Protein 7XNA (pdb70)

Organism: Homo sapiens (NCBI:txid9606)

Radius of gyration: 31.42 Å; Cα contacts (8 Å, |Δi|>4): 852; chains: 2; bounding box: 46×68×93 Å

Structure (mmCIF, N/CA/C/O backbone):
data_7XNA
#
_entry.id   7XNA
#
_cell.length_a   42.150
_cell.length_b   85.210
_cell.length_c   163.690
_cell.angle_alpha   90.000
_cell.angle_beta   90.000
_cell.angle_gamma   90.000
#
_symmetry.space_group_name_H-M   'P 21 21 21'
#
loop_
_entity.id
_entity.type
_entity.pdbx_description
1 polymer 'Somatostatin receptor type 2,Endo-1,4-beta-xylanase'
2 polymer 'CYN 154806'
#
loop_
_atom_site.group_PDB
_atom_site.id
_atom_site.type_symbol
_atom_site.label_atom_id
_atom_site.label_alt_id
_atom_site.label_comp_id
_atom_site.label_asym_id
_atom_site.label_entity_id
_atom_site.label_seq_id
_atom_site.pdbx_PDB_ins_code
_atom_site.Cartn_x
_atom_site.Cartn_y
_atom_site.Cartn_z
_atom_site.occupancy
_atom_site.B_iso_or_equiv
_atom_site.auth_seq_id
_atom_site.auth_comp_id
_atom_site.auth_asym_id
_atom_site.auth_atom_id
_atom_site.pdbx_PDB_model_num
ATOM 1 N N . THR A 1 66 ? 17.51400 -15.60100 60.44700 1.000 71.45000 41 THR A N 1
ATOM 2 C CA . THR A 1 66 ? 16.09300 -15.92600 60.54000 1.000 76.46000 41 THR A CA 1
ATOM 3 C C . THR A 1 66 ? 15.58200 -16.57100 59.24700 1.000 73.20000 41 THR A C 1
ATOM 4 O O . THR A 1 66 ? 15.92000 -16.14100 58.14100 1.000 74.05000 41 THR A O 1
ATOM 6 N N . SER A 1 67 ? 14.76700 -17.61600 59.37800 1.000 74.69000 42 SER A N 1
ATOM 7 C CA . SER A 1 67 ? 14.04400 -18.08300 58.20600 1.000 66.38000 42 SER A CA 1
ATOM 8 C C . SER A 1 67 ? 13.01400 -17.06500 57.75000 1.000 63.36000 42 SER A C 1
ATOM 9 O O . SER A 1 67 ? 12.62200 -17.08800 56.58300 1.000 65.96000 42 SER A O 1
ATOM 12 N N . ASN A 1 68 ? 12.58800 -16.14900 58.62400 1.000 59.31000 43 ASN A N 1
ATOM 13 C CA . ASN A 1 68 ? 11.79700 -15.01300 58.15000 1.000 69.06000 43 ASN A CA 1
ATOM 14 C C . ASN A 1 68 ? 12.60000 -14.14900 57.18300 1.000 63.25000 43 ASN A C 1
ATOM 15 O O . ASN A 1 68 ? 12.08300 -13.72100 56.14300 1.000 61.20000 43 ASN A O 1
ATOM 20 N N . ALA A 1 69 ? 13.86500 -13.87900 57.51500 1.000 60.47000 44 ALA A N 1
ATOM 21 C CA . ALA A 1 69 ? 14.69100 -13.02900 56.66700 1.000 57.79000 44 ALA A CA 1
ATOM 22 C C . ALA A 1 69 ? 14.74300 -13.57400 55.24700 1.000 59.64000 44 ALA A C 1
ATOM 23 O O . ALA A 1 69 ? 14.39700 -12.87700 54.29300 1.000 59.26000 44 ALA A O 1
ATOM 25 N N . VAL A 1 70 ? 15.14300 -14.83600 55.09300 1.000 62.58000 45 VAL A N 1
ATOM 26 C CA . VAL A 1 70 ? 15.17200 -15.44900 53.76900 1.000 61.62000 45 VAL A CA 1
ATOM 27 C C . VAL A 1 70 ? 13.78900 -15.40600 53.13900 1.000 61.51000 45 VAL A C 1
ATOM 28 O O . VAL A 1 70 ? 13.62700 -15.01700 51.97300 1.000 56.36000 45 VAL A O 1
ATOM 32 N N . LEU A 1 71 ? 12.77000 -15.79300 53.90900 1.000 58.21000 46 LEU A N 1
ATOM 33 C CA . LEU A 1 71 ? 11.42500 -15.88000 53.36500 1.000 54.66000 46 LEU A CA 1
ATOM 34 C C . LEU A 1 71 ? 10.90900 -14.52200 52.91700 1.000 54.56000 46 LEU A C 1
ATOM 35 O O . LEU A 1 71 ? 10.27300 -14.40500 51.86400 1.000 64.78000 46 LEU A O 1
ATOM 40 N N . THR A 1 72 ? 11.15400 -13.48500 53.70500 1.000 55.71000 47 THR A N 1
ATOM 41 C CA . THR A 1 72 ? 10.71900 -12.15600 53.30700 1.000 55.43000 47 THR A CA 1
ATOM 42 C C . THR A 1 72 ? 11.44000 -11.70300 52.04800 1.000 55.19000 47 THR A C 1
ATOM 43 O O . THR A 1 72 ? 10.82100 -11.14500 51.13500 1.000 55.36000 47 THR A O 1
ATOM 47 N N . PHE A 1 73 ? 12.74500 -11.96100 51.96900 1.000 55.05000 48 PHE A N 1
ATOM 48 C CA . PHE A 1 73 ? 13.48500 -11.63900 50.75800 1.000 51.98000 48 PHE A CA 1
ATOM 49 C C . PHE A 1 73 ? 12.87400 -12.34400 49.55000 1.000 57.31000 48 PHE A C 1
ATOM 50 O O . PHE A 1 73 ? 12.55000 -11.70400 48.54200 1.000 59.27000 48 PHE A O 1
ATOM 58 N N . ILE A 1 74 ? 12.65200 -13.65800 49.65600 1.000 57.08000 49 ILE A N 1
ATOM 59 C CA . ILE A 1 74 ? 12.10300 -14.41100 48.52900 1.000 56.13000 49 ILE A CA 1
ATOM 60 C C . ILE A 1 74 ? 10.74700 -13.85300 48.11500 1.000 56.10000 49 ILE A C 1
ATOM 61 O O . ILE A 1 74 ? 10.50500 -13.60100 46.92800 1.000 56.28000 49 ILE A O 1
ATOM 66 N N . TYR A 1 75 ? 9.83700 -13.66600 49.08000 1.000 55.83000 50 TYR A N 1
ATOM 67 C CA . TYR A 1 75 ? 8.54800 -13.05400 48.76500 1.000 53.42000 50 TYR A CA 1
ATOM 68 C C . TYR A 1 75 ? 8.74500 -11.81900 47.90500 1.000 56.09000 50 TYR A C 1
ATOM 69 O O . TYR A 1 75 ? 8.12700 -11.67600 46.84300 1.000 57.80000 50 TYR A O 1
ATOM 78 N N . PHE A 1 76 ? 9.66300 -10.94300 48.32600 1.000 59.06000 51 PHE A N 1
ATOM 79 C CA . PHE A 1 76 ? 9.76700 -9.62300 47.72100 1.000 57.34000 51 PHE A CA 1
ATOM 80 C C . PHE A 1 76 ? 10.30800 -9.69900 46.30500 1.000 59.19000 51 PHE A C 1
ATOM 81 O O . PHE A 1 76 ? 9.83900 -8.96700 45.42300 1.000 54.17000 51 PHE A O 1
ATOM 89 N N . VAL A 1 77 ? 11.28600 -10.58300 46.06600 1.000 55.21000 52 VAL A N 1
ATOM 90 C CA . VAL A 1 77 ? 11.82000 -10.69900 44.71600 1.000 56.94000 52 VAL A CA 1
ATOM 91 C C . VAL A 1 77 ? 10.79500 -11.35900 43.80000 1.000 57.72000 52 VAL A C 1
ATOM 92 O O . VAL A 1 77 ? 10.58400 -10.91000 42.66400 1.000 58.04000 52 VAL A O 1
ATOM 96 N N . VAL A 1 78 ? 10.10800 -12.39800 44.28200 1.000 57.54000 53 VAL A N 1
ATOM 97 C CA . VAL A 1 78 ? 8.98300 -12.93200 43.52200 1.000 51.49000 53 VAL A CA 1
ATOM 98 C C . VAL A 1 78 ? 8.03200 -11.80500 43.13900 1.000 53.89000 53 VAL A C 1
ATOM 99 O O . VAL A 1 78 ? 7.67800 -11.64200 41.96600 1.000 59.24000 53 VAL A O 1
ATOM 103 N N . CYS A 1 79 ? 7.66400 -10.96300 44.10500 1.000 53.88000 54 CYS A N 1
ATOM 104 C CA . CYS A 1 79 ? 6.69400 -9.90700 43.82900 1.000 54.27000 54 CYS A CA 1
ATOM 105 C C . CYS A 1 79 ? 7.20200 -8.93600 42.76400 1.000 58.60000 54 CYS A C 1
ATOM 106 O O . CYS A 1 79 ? 6.48300 -8.63500 41.79600 1.000 54.29000 54 CYS A O 1
ATOM 109 N N . ILE A 1 80 ? 8.44100 -8.44200 42.92500 1.000 57.36000 55 ILE A N 1
ATOM 110 C CA . ILE A 1 80 ? 9.05100 -7.55500 41.93000 1.000 52.33000 55 ILE A CA 1
ATOM 111 C C . ILE A 1 80 ? 8.95600 -8.16200 40.53700 1.000 54.28000 55 ILE A C 1
ATOM 112 O O . ILE A 1 80 ? 8.53500 -7.50700 39.57500 1.000 55.27000 55 ILE A O 1
ATOM 117 N N . ILE A 1 81 ? 9.35800 -9.42900 40.41600 1.000 51.21000 56 ILE A N 1
ATOM 118 C CA . ILE A 1 81 ? 9.47600 -10.07300 39.11300 1.000 45.30000 56 ILE A CA 1
ATOM 119 C C . ILE A 1 81 ? 8.11100 -10.37300 38.51600 1.000 50.22000 56 ILE A C 1
ATOM 120 O O . ILE A 1 81 ? 7.88800 -10.18100 37.31800 1.000 54.80000 56 ILE A O 1
ATOM 125 N N . GLY A 1 82 ? 7.16700 -10.83400 39.33200 1.000 53.44000 57 GLY A N 1
ATOM 126 C CA . GLY A 1 82 ? 5.83700 -11.08900 38.81500 1.000 53.35000 57 GLY A CA 1
ATOM 127 C C . GLY A 1 82 ? 5.08000 -9.83100 38.45800 1.000 58.01000 57 GLY A C 1
ATOM 128 O O . GLY A 1 82 ? 4.17300 -9.86700 37.61900 1.000 60.14000 57 GLY A O 1
ATOM 129 N N . LEU A 1 83 ? 5.41000 -8.70800 39.09900 1.000 57.29000 58 LEU A N 1
ATOM 130 C CA . LEU A 1 83 ? 4.73200 -7.46300 38.75100 1.000 57.27000 58 LEU A CA 1
ATOM 131 C C . LEU A 1 83 ? 5.19700 -6.97000 37.38800 1.000 59.48000 58 LEU A C 1
ATOM 132 O O . LEU A 1 83 ? 4.37600 -6.67700 36.50900 1.000 62.42000 58 LEU A O 1
ATOM 137 N N . CYS A 1 84 ? 6.51700 -6.88300 37.19500 1.000 60.52000 59 CYS A N 1
ATOM 138 C CA . CYS A 1 84 ? 7.05700 -6.58800 35.87100 1.000 63.75000 59 CYS A CA 1
ATOM 139 C C . CYS A 1 84 ? 6.55400 -7.57800 34.84200 1.000 66.86000 59 CYS A C 1
ATOM 140 O O . CYS A 1 84 ? 6.01100 -7.18000 33.79400 1.000 64.40000 59 CYS A O 1
ATOM 143 N N . GLY A 1 85 ? 6.72300 -8.87500 35.13000 1.000 55.77000 60 GLY A N 1
ATOM 144 C CA . GLY A 1 85 ? 6.32500 -9.88400 34.17500 1.000 52.69000 60 GLY A CA 1
ATOM 145 C C . GLY A 1 85 ? 4.86700 -9.77800 33.76100 1.000 58.63000 60 GLY A C 1
ATOM 146 O O . GLY A 1 85 ? 4.54800 -9.76300 32.57200 1.000 56.35000 60 GLY A O 1
ATOM 147 N N . ASN A 1 86 ? 3.96100 -9.69900 34.72900 1.000 56.18000 61 ASN A N 1
ATOM 148 C CA . ASN A 1 86 ? 2.53600 -9.75100 34.40800 1.000 58.89000 61 ASN A CA 1
ATOM 149 C C . ASN A 1 86 ? 1.93100 -8.39300 34.06600 1.000 60.94000 61 ASN A C 1
ATOM 150 O O . ASN A 1 86 ? 0.78700 -8.34300 33.59800 1.000 55.22000 61 ASN A O 1
ATOM 155 N N . THR A 1 87 ? 2.64900 -7.29300 34.29900 1.000 57.45000 62 THR A N 1
ATOM 156 C CA . THR A 1 87 ? 2.21600 -6.01300 33.75500 1.000 54.38000 62 THR A CA 1
ATOM 157 C C . THR A 1 87 ? 2.54600 -5.91500 32.27500 1.000 64.22000 62 THR A C 1
ATOM 158 O O . THR A 1 87 ? 1.69200 -5.52400 31.46700 1.000 63.06000 62 THR A O 1
ATOM 162 N N . LEU A 1 88 ? 3.79300 -6.26600 31.91300 1.000 64.88000 63 LEU A N 1
ATOM 163 C CA . LEU A 1 88 ? 4.17700 -6.33900 30.50400 1.000 62.78000 63 LEU A CA 1
ATOM 164 C C . LEU A 1 88 ? 3.22400 -7.20300 29.70700 1.000 60.43000 63 LEU A C 1
ATOM 165 O O . LEU A 1 88 ? 2.90600 -6.88800 28.55700 1.000 65.49000 63 LEU A O 1
ATOM 170 N N . VAL A 1 89 ? 2.76600 -8.30800 30.28700 1.000 56.66000 64 VAL A N 1
ATOM 171 C CA . VAL A 1 89 ? 1.90000 -9.20800 29.53900 1.000 62.17000 64 VAL A CA 1
ATOM 172 C C . VAL A 1 89 ? 0.50800 -8.61100 29.40100 1.000 62.97000 64 VAL A C 1
ATOM 173 O O . VAL A 1 89 ? -0.16100 -8.77200 28.37300 1.000 63.80000 64 VAL A O 1
ATOM 177 N N . ILE A 1 90 ? 0.03600 -7.92300 30.43400 1.000 65.84000 65 ILE A N 1
ATOM 178 C CA . ILE A 1 90 ? -1.25500 -7.26600 30.30200 1.000 64.05000 65 ILE A CA 1
ATOM 179 C C . ILE A 1 90 ? -1.13200 -6.06000 29.38000 1.000 65.18000 65 ILE A C 1
ATOM 180 O O . ILE A 1 90 ? -2.10300 -5.66500 28.71600 1.000 61.74000 65 ILE A O 1
ATOM 185 N N . TYR A 1 91 ? 0.06100 -5.47600 29.29300 1.000 62.21000 66 TYR A N 1
ATOM 186 C CA . TYR A 1 91 ? 0.27500 -4.35900 28.38600 1.000 63.67000 66 TYR A CA 1
ATOM 187 C C . TYR A 1 91 ? 0.24200 -4.80400 26.93200 1.000 66.90000 66 TYR A C 1
ATOM 188 O O . TYR A 1 91 ? -0.63500 -4.38200 26.17200 1.000 68.25000 66 TYR A O 1
ATOM 197 N N . VAL A 1 92 ? 1.19000 -5.66100 26.54100 1.000 65.00000 67 VAL A N 1
ATOM 198 C CA . VAL A 1 92 ? 1.40300 -6.01800 25.13900 1.000 65.24000 67 VAL A CA 1
ATOM 199 C C . VAL A 1 92 ? 0.13100 -6.57400 24.51200 1.000 68.34000 67 VAL A C 1
ATOM 200 O O . VAL A 1 92 ? -0.05700 -6.47600 23.29500 1.000 73.49000 67 VAL A O 1
ATOM 204 N N . ILE A 1 93 ? -0.75300 -7.15300 25.31900 1.000 59.77000 68 ILE A N 1
ATOM 205 C CA . ILE A 1 93 ? -1.97000 -7.69400 24.73900 1.000 63.88000 68 ILE A CA 1
ATOM 206 C C . ILE A 1 93 ? -2.98000 -6.58900 24.47400 1.000 73.02000 68 ILE A C 1
ATOM 207 O O . ILE A 1 93 ? -3.70700 -6.62300 23.47300 1.000 78.31000 68 ILE A O 1
ATOM 212 N N . LEU A 1 94 ? -3.03600 -5.58500 25.34100 1.000 72.63000 69 LEU A N 1
ATOM 213 C CA . LEU A 1 94 ? -3.95400 -4.48700 25.10200 1.000 71.34000 69 LEU A CA 1
ATOM 214 C C . LEU A 1 94 ? -3.39300 -3.43600 24.14800 1.000 69.90000 69 LEU A C 1
ATOM 215 O O . LEU A 1 94 ? -4.16400 -2.62000 23.63000 1.000 74.89000 69 LEU A O 1
ATOM 220 N N . ARG A 1 95 ? -2.08700 -3.42800 23.89000 1.000 67.59000 70 ARG A N 1
ATOM 221 C CA . ARG A 1 95 ? -1.52400 -2.36900 23.05800 1.000 77.01000 70 ARG A CA 1
ATOM 222 C C . ARG A 1 95 ? -1.33600 -2.74900 21.59900 1.000 80.48000 70 ARG A C 1
ATOM 223 O O . ARG A 1 95 ? -1.20900 -1.84900 20.76300 1.000 83.25000 70 ARG A O 1
ATOM 231 N N . TYR A 1 96 ? -1.29600 -4.03100 21.26400 1.000 78.02000 71 TYR A N 1
ATOM 232 C CA . TYR A 1 96 ? -1.09600 -4.44400 19.88600 1.000 71.63000 71 TYR A CA 1
ATOM 233 C C . TYR A 1 96 ? -2.33500 -5.16600 19.38300 1.000 75.76000 71 TYR A C 1
ATOM 234 O O . TYR A 1 96 ? -3.02400 -5.84500 20.15300 1.000 81.38000 71 TYR A O 1
ATOM 243 N N . ALA A 1 97 ? -2.71600 -4.89500 18.14900 1.000 82.21000 72 ALA A N 1
ATOM 244 C CA . ALA A 1 97 ? -3.85200 -5.55700 17.53200 1.000 80.03000 72 ALA A CA 1
ATOM 245 C C . ALA A 1 97 ? -3.52200 -6.99800 17.29500 1.000 76.46000 72 ALA A C 1
ATOM 246 O O . ALA A 1 97 ? -4.31000 -7.88800 17.51100 1.000 76.30000 72 ALA A O 1
ATOM 248 N N . LYS A 1 98 ? -2.28300 -7.19400 16.89900 1.000 76.87000 73 LYS A N 1
ATOM 249 C CA . LYS A 1 98 ? -1.71400 -8.47000 16.55400 1.000 78.04000 73 LYS A CA 1
ATOM 250 C C . LYS A 1 98 ? -1.77500 -9.43800 17.70500 1.000 83.27000 73 LYS A C 1
ATOM 251 O O . LYS A 1 98 ? -2.11500 -10.59000 17.53100 1.000 89.12000 73 LYS A O 1
ATOM 257 N N . MET A 1 99 ? -1.49100 -8.94300 18.89800 1.000 84.99000 74 MET A N 1
ATOM 258 C CA . MET A 1 99 ? -1.46700 -9.72600 20.11000 1.000 73.19000 74 MET A CA 1
ATOM 259 C C . MET A 1 99 ? -2.81100 -10.12000 20.66700 1.000 72.27000 74 MET A C 1
ATOM 260 O O . MET A 1 99 ? -2.87500 -10.89100 21.58200 1.000 72.43000 74 MET A O 1
ATOM 265 N N . LYS A 1 100 ? -3.88700 -9.57000 20.15300 1.000 75.14000 75 LYS A N 1
ATOM 266 C CA . LYS A 1 100 ? -5.18500 -9.94200 20.64200 1.000 76.79000 75 LYS A CA 1
ATOM 267 C C . LYS A 1 100 ? -5.65700 -11.13100 19.85900 1.000 70.39000 75 LYS A C 1
ATOM 268 O O . LYS A 1 100 ? -6.02900 -11.00600 18.71800 1.000 68.48000 75 LYS A O 1
ATOM 270 N N . THR A 1 101 ? -5.66400 -12.29000 20.50400 1.000 68.77000 76 THR A N 1
ATOM 271 C CA . THR A 1 101 ? -6.07100 -13.56400 19.91700 1.000 65.79000 76 THR A CA 1
ATOM 272 C C . THR A 1 101 ? -6.90300 -14.34800 20.90100 1.000 64.46000 76 THR A C 1
ATOM 273 O O . THR A 1 101 ? -7.11200 -13.91200 21.99700 1.000 63.04000 76 THR A O 1
ATOM 277 N N . ILE A 1 102 ? -7.43100 -15.48500 20.49600 1.000 65.65000 77 ILE A N 1
ATOM 278 C CA . ILE A 1 102 ? -8.25200 -16.27700 21.39500 1.000 70.89000 77 ILE A CA 1
ATOM 279 C C . ILE A 1 102 ? -7.56100 -16.79800 22.67900 1.000 66.25000 77 ILE A C 1
ATOM 280 O O . ILE A 1 102 ? -8.02100 -16.59400 23.83100 1.000 68.97000 77 ILE A O 1
ATOM 285 N N . THR A 1 103 ? -6.38100 -17.35000 22.48800 1.000 68.61000 78 THR A N 1
ATOM 286 C CA . THR A 1 103 ? -5.57600 -17.87100 23.54700 1.000 66.54000 78 THR A CA 1
ATOM 287 C C . THR A 1 103 ? -5.13300 -16.74900 24.43400 1.000 63.36000 78 THR A C 1
ATOM 288 O O . THR A 1 103 ? -5.10900 -16.88900 25.61800 1.000 62.95000 78 THR A O 1
ATOM 292 N N . ASN A 1 104 ? -4.76900 -15.63500 23.82900 1.000 62.22000 79 ASN A N 1
ATOM 293 C CA . ASN A 1 104 ? -4.33600 -14.44300 24.51200 1.000 64.92000 79 ASN A CA 1
ATOM 294 C C . ASN A 1 104 ? -5.42700 -13.84900 25.34600 1.000 66.59000 79 ASN A C 1
ATOM 295 O O . ASN A 1 104 ? -5.16900 -13.26500 26.35900 1.000 65.60000 79 ASN A O 1
ATOM 300 N N . ILE A 1 105 ? -6.66000 -13.92700 24.88400 1.000 65.97000 80 ILE A N 1
ATOM 301 C CA . ILE A 1 105 ? -7.75900 -13.45800 25.69200 1.000 67.52000 80 ILE A CA 1
ATOM 302 C C . ILE A 1 105 ? -7.86400 -14.30100 26.93900 1.000 72.49000 80 ILE A C 1
ATOM 303 O O . ILE A 1 105 ? -8.19100 -13.79300 27.98600 1.000 67.70000 80 ILE A O 1
ATOM 308 N N . TYR A 1 106 ? -7.69200 -15.60900 26.82600 1.000 70.15000 81 TYR A N 1
ATOM 309 C CA . TYR A 1 106 ? -7.63500 -16.38300 28.07000 1.000 61.80000 81 TYR A CA 1
ATOM 310 C C . TYR A 1 106 ? -6.41300 -16.03100 28.93900 1.000 58.71000 81 TYR A C 1
ATOM 311 O O . TYR A 1 106 ? -6.45900 -16.07300 30.13400 1.000 59.59000 81 TYR A O 1
ATOM 320 N N . ILE A 1 107 ? -5.29400 -15.76000 28.30700 1.000 56.91000 82 ILE A N 1
ATOM 321 C CA . ILE A 1 107 ? -4.05900 -15.41100 28.97800 1.000 55.51000 82 ILE A CA 1
ATOM 322 C C . ILE A 1 107 ? -4.08400 -14.12400 29.77100 1.000 56.69000 82 ILE A C 1
ATOM 323 O O . ILE A 1 107 ? -3.41800 -14.00500 30.75900 1.000 58.55000 82 ILE A O 1
ATOM 328 N N . LEU A 1 108 ? -4.78200 -13.12900 29.26900 1.000 59.50000 83 LEU A N 1
ATOM 329 C CA . LEU A 1 108 ? -4.91100 -11.84200 29.94200 1.000 58.45000 83 LEU A CA 1
ATOM 330 C C . LEU A 1 108 ? -5.52000 -12.01000 31.32000 1.000 57.07000 83 LEU A C 1
ATOM 331 O O . LEU A 1 108 ? -5.11000 -11.34300 32.27500 1.000 61.88000 83 LEU A O 1
ATOM 336 N N . ASN A 1 109 ? -6.48100 -12.91700 31.44700 1.000 55.64000 84 ASN A N 1
ATOM 337 C CA . ASN A 1 109 ? -7.15600 -13.11000 32.71900 1.000 52.15000 84 ASN A CA 1
ATOM 338 C C . ASN A 1 109 ? -6.28400 -13.84600 33.71700 1.000 54.41000 84 ASN A C 1
ATOM 339 O O . ASN A 1 109 ? -6.38100 -13.58500 34.91800 1.000 60.23000 84 ASN A O 1
ATOM 344 N N . LEU A 1 110 ? -5.45300 -14.78000 33.24600 1.000 55.03000 85 LEU A N 1
ATOM 345 C CA . LEU A 1 110 ? -4.39300 -15.33400 34.07900 1.000 51.15000 85 LEU A CA 1
ATOM 346 C C . LEU A 1 110 ? -3.50200 -14.22400 34.59900 1.000 59.64000 85 LEU A C 1
ATOM 347 O O . LEU A 1 110 ? -3.19400 -14.15700 35.79800 1.000 59.42000 85 LEU A O 1
ATOM 352 N N . ALA A 1 111 ? -3.07300 -13.33600 33.69800 1.000 58.85000 86 ALA A N 1
ATOM 353 C CA . ALA A 1 111 ? -2.19100 -12.25200 34.10200 1.000 58.50000 86 ALA A CA 1
ATOM 354 C C . ALA A 1 111 ? -2.90200 -11.26900 35.03200 1.000 59.67000 86 ALA A C 1
ATOM 355 O O . ALA A 1 111 ? -2.29200 -10.77100 35.98700 1.000 60.78000 86 ALA A O 1
ATOM 357 N N . ILE A 1 112 ? -4.19400 -10.99500 34.78900 1.000 54.96000 87 ILE A N 1
ATOM 358 C CA . ILE A 1 112 ? -4.97100 -10.15200 35.70300 1.000 53.33000 87 ILE A CA 1
ATOM 359 C C . ILE A 1 112 ? -4.99300 -10.76400 37.09200 1.000 53.21000 87 ILE A C 1
ATOM 360 O O . ILE A 1 112 ? -4.74800 -10.08500 38.09500 1.000 55.56000 87 ILE A O 1
ATOM 365 N N . ALA A 1 113 ? -5.30700 -12.05600 37.16900 1.000 51.58000 88 ALA A N 1
ATOM 366 C CA . ALA A 1 113 ? -5.39000 -12.71600 38.46700 1.000 54.58000 88 ALA A CA 1
ATOM 367 C C . ALA A 1 113 ? -4.03600 -12.72100 39.16500 1.000 53.78000 88 ALA A C 1
ATOM 368 O O . ALA A 1 113 ? -3.94000 -12.41000 40.35700 1.000 50.05000 88 ALA A O 1
ATOM 370 N N . ASN A 1 114 ? -2.97600 -13.03700 38.42500 1.000 57.96000 89 ASN A N 1
ATOM 371 C CA . ASN A 1 114 ? -1.63400 -13.01500 38.99200 1.000 55.05000 89 ASN A CA 1
ATOM 372 C C . ASN A 1 114 ? -1.24100 -11.61600 39.44400 1.000 53.29000 89 ASN A C 1
ATOM 373 O O . ASN A 1 114 ? -0.64700 -11.45800 40.51200 1.000 59.77000 89 ASN A O 1
ATOM 378 N N . GLU A 1 115 ? -1.56600 -10.59200 38.65400 1.000 52.28000 90 GLU A N 1
ATOM 379 C CA . GLU A 1 115 ? -1.25100 -9.21100 39.02800 1.000 56.77000 90 GLU A CA 1
ATOM 380 C C . GLU A 1 115 ? -1.91400 -8.82100 40.34300 1.000 56.49000 90 GLU A C 1
ATOM 381 O O . GLU A 1 115 ? -1.25400 -8.35600 41.28400 1.000 51.40000 90 GLU A O 1
ATOM 387 N N . LEU A 1 116 ? -3.24000 -8.96100 40.39500 1.000 57.17000 91 LEU A N 1
ATOM 388 C CA . LEU A 1 116 ? -4.02700 -8.80500 41.60800 1.000 58.83000 91 LEU A CA 1
ATOM 389 C C . LEU A 1 116 ? -3.34400 -9.47900 42.78200 1.000 58.50000 91 LEU A C 1
ATOM 390 O O . LEU A 1 116 ? -3.31900 -8.93000 43.88900 1.000 57.06000 91 LEU A O 1
ATOM 395 N N . PHE A 1 117 ? -2.76400 -1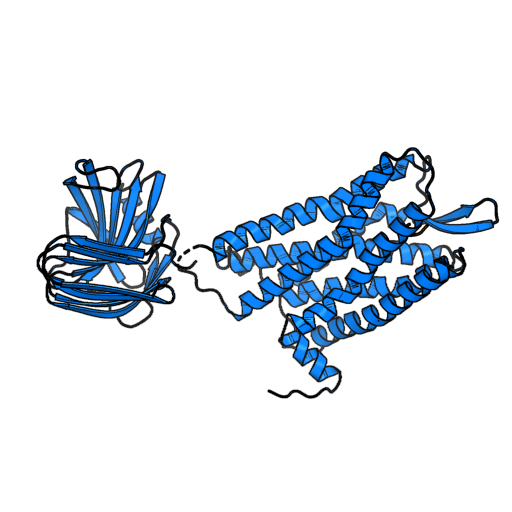0.66100 42.53900 1.000 57.57000 92 PHE A N 1
ATOM 396 C CA . PHE A 1 117 ? -2.13800 -11.39300 43.63200 1.000 53.74000 92 PHE A CA 1
ATOM 397 C C . PHE A 1 117 ? -0.76500 -10.83500 43.97500 1.000 53.98000 92 PHE A C 1
ATOM 398 O O . PHE A 1 117 ? -0.44200 -10.68000 45.15200 1.000 56.34000 92 PHE A O 1
ATOM 406 N N . MET A 1 118 ? 0.06700 -10.53400 42.96700 1.000 55.48000 93 MET A N 1
ATOM 407 C CA . MET A 1 118 ? 1.39300 -9.97800 43.27800 1.000 58.53000 93 MET A CA 1
ATOM 408 C C . MET A 1 118 ? 1.29800 -8.66200 44.02900 1.000 55.87000 93 MET A C 1
ATOM 409 O O . MET A 1 118 ? 2.27700 -8.24300 44.65600 1.000 53.86000 93 MET A O 1
ATOM 414 N N . LEU A 1 119 ? 0.14200 -8.00200 43.98100 1.000 54.50000 94 LEU A N 1
ATOM 415 C CA . LEU A 1 119 ? -0.09100 -6.80000 44.77500 1.000 56.39000 94 LEU A CA 1
ATOM 416 C C . LEU A 1 119 ? -0.27700 -7.12000 46.26100 1.000 58.80000 94 LEU A C 1
ATOM 417 O O . LEU A 1 119 ? 0.23600 -6.40200 47.12200 1.000 59.09000 94 LEU A O 1
ATOM 422 N N . GLY A 1 120 ? -1.03200 -8.16700 46.58900 1.000 57.92000 95 GLY A N 1
ATOM 423 C CA . GLY A 1 120 ? -1.18100 -8.52500 47.98500 1.000 53.45000 95 GLY A CA 1
ATOM 424 C C . GLY A 1 120 ? 0.09000 -9.03100 48.62900 1.000 57.83000 95 GLY A C 1
ATOM 425 O O . GLY A 1 120 ? 0.26100 -8.86200 49.83900 1.000 61.66000 95 GLY A O 1
ATOM 426 N N . LEU A 1 121 ? 0.98500 -9.63600 47.84700 1.000 54.68000 96 LEU A N 1
ATOM 427 C CA . LEU A 1 121 ? 2.18800 -10.28500 48.37400 1.000 56.24000 96 LEU A CA 1
ATOM 428 C C . LEU A 1 121 ? 3.02300 -9.42100 49.31700 1.000 56.74000 96 LEU A C 1
ATOM 429 O O . LEU A 1 121 ? 3.45100 -9.93600 50.36000 1.000 57.56000 96 LEU A O 1
ATOM 434 N N . PRO A 1 122 ? 3.30400 -8.14200 49.02900 1.000 59.97000 97 PRO A N 1
ATOM 435 C CA . PRO A 1 122 ? 4.06900 -7.31900 49.99200 1.000 56.72000 97 PRO A CA 1
ATOM 436 C C . PRO A 1 122 ? 3.52000 -7.33300 51.40200 1.000 58.73000 97 PRO A C 1
ATOM 437 O O . PRO A 1 122 ? 4.29400 -7.34000 52.36700 1.000 61.61000 97 PRO A O 1
ATOM 441 N N . PHE A 1 123 ? 2.19700 -7.31100 51.55000 1.000 58.04000 98 PHE A N 1
ATOM 442 C CA . PHE A 1 123 ? 1.61000 -7.40000 52.88000 1.000 55.72000 98 PHE A CA 1
ATOM 443 C C . PHE A 1 123 ? 1.93200 -8.74100 53.52500 1.000 53.63000 98 PHE A C 1
ATOM 444 O O . PHE A 1 123 ? 2.35900 -8.79700 54.68000 1.000 55.42000 98 PHE A O 1
ATOM 452 N N . LEU A 1 124 ? 1.73400 -9.84000 52.79500 1.000 54.28000 99 LEU A N 1
ATOM 453 C CA . LEU A 1 124 ? 2.10200 -11.15100 53.32600 1.000 54.22000 99 LEU A CA 1
ATOM 454 C C . LEU A 1 124 ? 3.58300 -11.22700 53.64900 1.000 56.98000 99 LEU A C 1
ATOM 455 O O . LEU A 1 124 ? 3.99100 -11.94900 54.56800 1.000 53.59000 99 LEU A O 1
ATOM 460 N N . ALA A 1 125 ? 4.40300 -10.51300 52.87100 1.000 54.39000 100 ALA A N 1
ATOM 461 C CA . ALA A 1 125 ? 5.83800 -10.47100 53.11400 1.000 54.88000 100 ALA A CA 1
ATOM 462 C C . ALA A 1 125 ? 6.13600 -9.79000 54.43000 1.000 56.86000 100 ALA A C 1
ATOM 463 O O . ALA A 1 125 ? 7.03400 -10.20700 55.17200 1.000 58.98000 100 ALA A O 1
ATOM 465 N N . MET A 1 126 ? 5.39700 -8.72300 54.72500 1.000 55.01000 101 MET A N 1
ATOM 466 C CA . MET A 1 126 ? 5.63000 -7.97800 55.94500 1.000 51.26000 101 MET A CA 1
ATOM 467 C C . MET A 1 126 ? 5.06000 -8.70700 57.14900 1.000 56.46000 101 MET A C 1
ATOM 468 O O . MET A 1 126 ? 5.58400 -8.57000 58.26500 1.000 52.61000 101 MET A O 1
ATOM 473 N N . GLN A 1 127 ? 4.01800 -9.51600 56.94500 1.000 57.25000 102 GLN A N 1
ATOM 474 C CA . GLN A 1 127 ? 3.56000 -10.37200 58.03400 1.000 59.82000 102 GLN A CA 1
ATOM 475 C C . GLN A 1 127 ? 4.64700 -11.36100 58.44000 1.000 57.66000 102 GLN A C 1
ATOM 476 O O . GLN A 1 127 ? 4.92300 -11.53900 59.63300 1.000 60.87000 102 GLN A O 1
ATOM 482 N N . VAL A 1 128 ? 5.29700 -11.99700 57.46400 1.000 53.92000 103 VAL A N 1
ATOM 483 C CA . VAL A 1 128 ? 6.34900 -12.94300 57.81600 1.000 58.04000 103 VAL A CA 1
ATOM 484 C C . VAL A 1 128 ? 7.50600 -12.22700 58.50000 1.000 56.80000 103 VAL A C 1
ATOM 485 O O . VAL A 1 128 ? 8.10300 -12.75600 59.44200 1.000 63.39000 103 VAL A O 1
ATOM 489 N N . ALA A 1 129 ? 7.83100 -11.01100 58.05700 1.000 53.92000 104 ALA A N 1
ATOM 490 C CA . ALA A 1 129 ? 9.00200 -10.31900 58.58900 1.000 53.78000 104 ALA A CA 1
ATOM 491 C C . ALA A 1 129 ? 8.76700 -9.75000 59.98400 1.000 55.97000 104 ALA A C 1
ATOM 492 O O . ALA A 1 129 ? 9.72200 -9.62000 60.75400 1.000 49.65000 104 ALA A O 1
ATOM 494 N N . LEU A 1 130 ? 7.52000 -9.40000 60.32400 1.000 54.71000 105 LEU A N 1
ATOM 495 C CA . LEU A 1 130 ? 7.16500 -8.92000 61.65200 1.000 47.47000 105 LEU A CA 1
ATOM 496 C C . LEU A 1 130 ? 6.46500 -9.96600 62.50000 1.000 52.89000 105 LEU A C 1
ATOM 497 O O . LEU A 1 130 ? 6.13200 -9.66800 63.65300 1.000 62.90000 105 LEU A O 1
ATOM 502 N N . GLU A 1 131 ? 6.20400 -11.15900 61.96600 1.000 52.86000 106 GLU A N 1
ATOM 503 C CA . GLU A 1 131 ? 5.43200 -12.18100 62.67700 1.000 56.09000 106 GLU A CA 1
ATOM 504 C C . GLU A 1 131 ? 4.21900 -11.55800 63.35800 1.000 58.99000 106 GLU A C 1
ATOM 505 O O . GLU A 1 131 ? 3.97100 -11.74900 64.54900 1.000 60.45000 106 GLU A O 1
ATOM 511 N N . HIS A 1 132 ? 3.46600 -10.78100 62.57700 1.000 62.36000 107 HIS A N 1
ATOM 512 C CA . HIS A 1 132 ? 2.36400 -9.97300 63.08800 1.000 63.53000 107 HIS A CA 1
ATOM 513 C C . HIS A 1 132 ? 1.68300 -9.24200 61.94000 1.000 60.42000 107 HIS A C 1
ATOM 514 O O . HIS A 1 132 ? 2.35800 -8.60900 61.12300 1.000 58.91000 107 HIS A O 1
ATOM 521 N N . TRP A 1 133 ? 0.35700 -9.32500 61.86100 1.000 56.78000 108 TRP A N 1
ATOM 522 C CA . TRP A 1 133 ? -0.38400 -8.61400 60.83200 1.000 57.52000 108 TRP A CA 1
ATOM 523 C C . TRP A 1 133 ? -0.77200 -7.24100 61.36900 1.000 58.93000 108 TRP A C 1
ATOM 524 O O . TRP A 1 133 ? -1.62900 -7.15800 62.26200 1.000 61.48000 108 TRP A O 1
ATOM 535 N N . PRO A 1 134 ? -0.17800 -6.15500 60.88400 1.000 59.29000 109 PRO A N 1
ATOM 536 C CA . PRO A 1 134 ? -0.51200 -4.83400 61.42700 1.000 57.88000 109 PRO A CA 1
ATOM 537 C C . PRO A 1 134 ? -1.32900 -3.95000 60.49700 1.000 61.47000 109 PRO A C 1
ATOM 538 O O . PRO A 1 134 ? -1.49700 -2.76300 60.79000 1.000 64.77000 109 PRO A O 1
ATOM 542 N N . PHE A 1 135 ? -1.85300 -4.48700 59.39600 1.000 59.52000 110 PHE A N 1
ATOM 543 C CA . PHE A 1 135 ? -2.50300 -3.63900 58.40400 1.000 58.82000 110 PHE A CA 1
ATOM 544 C C . PHE A 1 135 ? -4.00300 -3.45400 58.63700 1.000 61.11000 110 PHE A C 1
ATOM 545 O O . PHE A 1 135 ? -4.59500 -2.53100 58.06700 1.000 64.03000 110 PHE A O 1
ATOM 553 N N . GLY A 1 136 ? -4.63200 -4.28300 59.45500 1.000 61.31000 111 GLY A N 1
ATOM 554 C CA . GLY A 1 136 ? -6.04300 -4.14100 59.75400 1.000 58.99000 111 GLY A CA 1
ATOM 555 C C . GLY A 1 136 ? -6.89700 -5.17300 59.03400 1.000 60.52000 111 GLY A C 1
ATOM 556 O O . GLY A 1 136 ? -6.44300 -5.91100 58.15900 1.000 60.07000 111 GLY A O 1
ATOM 557 N N . LYS A 1 137 ? -8.18300 -5.18600 59.41500 1.000 57.67000 112 LYS A N 1
ATOM 558 C CA . LYS A 1 137 ? -9.10700 -6.21700 58.94900 1.000 58.72000 112 LYS A CA 1
ATOM 559 C C . LYS A 1 137 ? -9.61800 -5.94000 57.53800 1.000 61.06000 112 LYS A C 1
ATOM 560 O O . LYS A 1 137 ? -9.93800 -6.88100 56.79800 1.000 63.90000 112 LYS A O 1
ATOM 566 N N . ALA A 1 138 ? -9.68800 -4.67200 57.13200 1.000 57.68000 113 ALA A N 1
ATOM 567 C CA . ALA A 1 138 ? -10.11500 -4.37500 55.76900 1.000 58.19000 113 ALA A CA 1
ATOM 568 C C . ALA A 1 138 ? -9.08600 -4.84600 54.74500 1.000 62.47000 113 ALA A C 1
ATOM 569 O O . ALA A 1 138 ? -9.43900 -5.47600 53.73800 1.000 62.63000 113 ALA A O 1
ATOM 571 N N . ILE A 1 139 ? -7.81000 -4.54200 54.97500 1.000 61.72000 114 ILE A N 1
ATOM 572 C CA . ILE A 1 139 ? -6.77300 -4.95700 54.03000 1.000 62.90000 114 ILE A CA 1
ATOM 573 C C . ILE A 1 139 ? -6.58100 -6.48900 54.04200 1.000 61.04000 114 ILE A C 1
ATOM 574 O O . ILE A 1 139 ? -6.16400 -7.06200 53.03100 1.000 59.78000 114 ILE A O 1
ATOM 579 N N . CYS A 1 140 ? -6.86800 -7.15800 55.18200 1.000 61.27000 115 CYS A N 1
ATOM 580 C CA . CYS A 1 140 ? -6.80100 -8.61800 55.29100 1.000 59.71000 115 CYS A CA 1
ATOM 581 C C . CYS A 1 140 ? -7.82700 -9.28700 54.41400 1.000 61.04000 115 CYS A C 1
ATOM 582 O O . CYS A 1 140 ? -7.53000 -10.27100 53.72800 1.000 62.36000 115 CYS A O 1
ATOM 585 N N . ARG A 1 141 ? -9.04800 -8.77900 54.43800 1.000 64.03000 116 ARG A N 1
ATOM 586 C CA . ARG A 1 141 ? -10.08400 -9.32500 53.58300 1.000 62.94000 116 ARG A CA 1
ATOM 587 C C . ARG A 1 141 ? -9.70900 -9.18900 52.11200 1.000 58.17000 116 ARG A C 1
ATOM 588 O O . ARG A 1 141 ? -9.97000 -10.08500 51.30300 1.000 63.36000 116 ARG A O 1
ATOM 596 N N . VAL A 1 142 ? -9.08500 -8.07700 51.74100 1.000 61.46000 117 VAL A N 1
ATOM 597 C CA . VAL A 1 142 ? -8.73500 -7.92500 50.34100 1.000 56.77000 117 VAL A CA 1
ATOM 598 C C . VAL A 1 142 ? -7.56300 -8.83300 49.98600 1.000 62.12000 117 VAL A C 1
ATOM 599 O O . VAL A 1 142 ? -7.50800 -9.36300 48.87100 1.000 58.40000 117 VAL A O 1
ATOM 603 N N . VAL A 1 143 ? -6.63700 -9.07400 50.92200 1.000 58.47000 118 VAL A N 1
ATOM 604 C CA . VAL A 1 143 ? -5.49700 -9.92600 50.60200 1.000 51.30000 118 VAL A CA 1
ATOM 605 C C . VAL A 1 143 ? -5.92400 -11.39100 50.52500 1.000 59.14000 118 VAL A C 1
ATOM 606 O O . VAL A 1 143 ? -5.48300 -12.13100 49.63700 1.000 56.13000 118 VAL A O 1
ATOM 610 N N . MET A 1 144 ? -6.82500 -11.82400 51.41800 1.000 56.97000 119 MET A N 1
ATOM 611 C CA . MET A 1 144 ? -7.31800 -13.19700 51.35700 1.000 54.30000 119 MET A CA 1
ATOM 612 C C . MET A 1 144 ? -8.15900 -13.43700 50.10400 1.000 57.00000 119 MET A C 1
ATOM 613 O O . MET A 1 144 ? -8.07400 -14.50100 49.47600 1.000 47.65000 119 MET A O 1
ATOM 618 N N . THR A 1 145 ? -9.00700 -12.47800 49.74200 1.000 60.31000 120 THR A N 1
ATOM 619 C CA . THR A 1 145 ? -9.74200 -12.60200 48.48800 1.000 63.78000 120 THR A CA 1
ATOM 620 C C . THR A 1 145 ? -8.78500 -12.67200 47.29900 1.000 56.33000 120 THR A C 1
ATOM 621 O O . THR A 1 145 ? -9.00300 -13.44400 46.35500 1.000 51.12000 120 THR A O 1
ATOM 625 N N . VAL A 1 146 ? -7.71400 -11.88200 47.36300 1.000 55.18000 121 VAL A N 1
ATOM 626 C CA . VAL A 1 146 ? -6.74600 -11.79200 46.27900 1.000 54.49000 121 VAL A CA 1
ATOM 627 C C . VAL A 1 146 ? -5.87400 -13.04400 46.22200 1.000 54.00000 121 VAL A C 1
ATOM 628 O O . VAL A 1 146 ? -5.55000 -13.53900 45.13600 1.000 47.99000 121 VAL A O 1
ATOM 632 N N . ASP A 1 147 ? -5.48800 -13.58000 47.38700 1.000 54.57000 122 ASP A N 1
ATOM 633 C CA . ASP A 1 147 ? -4.79600 -14.86700 47.43300 1.000 55.26000 122 ASP A CA 1
ATOM 634 C C . ASP A 1 147 ? -5.70300 -16.00700 46.96500 1.000 56.97000 122 ASP A C 1
ATOM 635 O O . ASP A 1 147 ? -5.23100 -16.97000 46.34500 1.000 58.65000 122 ASP A O 1
ATOM 640 N N . GLY A 1 148 ? -7.00300 -15.93000 47.27300 1.000 51.25000 123 GLY A N 1
ATOM 641 C CA . GLY A 1 148 ? -7.92300 -16.95100 46.80300 1.000 48.94000 123 GLY A CA 1
ATOM 642 C C . GLY A 1 148 ? -8.16900 -16.86400 45.30900 1.000 51.88000 123 GLY A C 1
ATOM 643 O O . GLY A 1 148 ? -8.16900 -17.87700 44.60800 1.000 60.20000 123 GLY A O 1
ATOM 644 N N . ILE A 1 149 ? -8.38200 -15.65600 44.80000 1.000 52.95000 124 ILE A N 1
ATOM 645 C CA . ILE A 1 149 ? -8.45300 -15.46700 43.35700 1.000 52.77000 124 ILE A CA 1
ATOM 646 C C . ILE A 1 149 ? -7.28500 -16.16700 42.68000 1.000 53.45000 124 ILE A C 1
ATOM 647 O O . ILE A 1 149 ? -7.45600 -16.86700 41.67700 1.000 58.66000 124 ILE A O 1
ATOM 652 N N . ASN A 1 150 ? -6.08100 -16.01900 43.24100 1.000 56.98000 125 ASN A N 1
ATOM 653 C CA . ASN A 1 150 ? -4.88600 -16.55000 42.59100 1.000 55.67000 125 ASN A CA 1
ATOM 654 C C . ASN A 1 150 ? -4.85300 -18.07000 42.61400 1.000 58.57000 125 ASN A C 1
ATOM 655 O O . ASN A 1 150 ? -4.18100 -18.67900 41.77800 1.000 57.96000 125 ASN A O 1
ATOM 660 N N . GLN A 1 151 ? -5.57500 -18.69900 43.53300 1.000 56.95000 126 GLN A N 1
ATOM 661 C CA . GLN A 1 151 ? -5.55700 -20.14800 43.60700 1.000 55.40000 126 GLN A CA 1
ATOM 662 C C . GLN A 1 151 ? -6.60100 -20.80300 42.71900 1.000 59.39000 126 GLN A C 1
ATOM 663 O O . GLN A 1 151 ? -6.38300 -21.91900 42.23900 1.000 61.77000 126 GLN A O 1
ATOM 669 N N . PHE A 1 152 ? -7.72000 -20.13400 42.46600 1.000 63.49000 127 PHE A N 1
ATOM 670 C CA . PHE A 1 152 ? -8.81900 -20.75200 41.74200 1.000 62.39000 127 PHE A CA 1
ATOM 671 C C . PHE A 1 152 ? -9.07900 -20.10400 40.39500 1.000 58.19000 127 PHE A C 1
ATOM 672 O O . PHE A 1 152 ? -9.22100 -20.80700 39.39900 1.000 58.23000 127 PHE A O 1
ATOM 680 N N . THR A 1 153 ? -9.11900 -18.77700 40.32600 1.000 60.02000 128 THR A N 1
ATOM 681 C CA . THR A 1 153 ? -9.22000 -18.15000 39.01400 1.000 63.57000 128 THR A CA 1
ATOM 682 C C . THR A 1 153 ? -8.07000 -18.57500 38.11400 1.000 63.11000 128 THR A C 1
ATOM 683 O O . THR A 1 153 ? -8.27900 -18.82900 36.92600 1.000 65.53000 128 THR A O 1
ATOM 687 N N . SER A 1 154 ? -6.85900 -18.69500 38.66800 1.000 60.23000 129 SER A N 1
ATOM 688 C CA . SER A 1 154 ? -5.68800 -19.00900 37.84900 1.000 59.70000 129 SER A CA 1
ATOM 689 C C . SER A 1 154 ? -5.85600 -20.33100 37.11600 1.000 60.47000 129 SER A C 1
ATOM 690 O O . SER A 1 154 ? -5.73200 -20.39400 35.88800 1.000 64.30000 129 SER A O 1
ATOM 693 N N . ILE A 1 155 ? -6.12300 -21.41400 37.84700 1.000 58.04000 130 ILE A N 1
ATOM 694 C CA . ILE A 1 155 ? -6.20700 -22.67800 37.13100 1.000 55.91000 130 ILE A CA 1
ATOM 695 C C . ILE A 1 155 ? -7.50800 -22.77000 36.34700 1.000 58.08000 130 ILE A C 1
ATOM 696 O O . ILE A 1 155 ? -7.53800 -23.36100 35.26600 1.000 64.60000 130 ILE A O 1
ATOM 701 N N . PHE A 1 156 ? -8.58700 -22.15200 36.83200 1.000 58.51000 131 PHE A N 1
ATOM 702 C CA . PHE A 1 156 ? -9.81700 -22.10200 36.04600 1.000 56.12000 131 PHE A CA 1
ATOM 703 C C . PHE A 1 156 ? -9.60000 -21.42800 34.69200 1.000 61.33000 131 PHE A C 1
ATOM 704 O O . PHE A 1 156 ? -10.29500 -21.74100 33.71900 1.000 55.77000 131 PHE A O 1
ATOM 712 N N . CYS A 1 157 ? -8.64500 -20.50000 34.61000 1.000 62.63000 132 CYS A N 1
ATOM 713 C CA . CYS A 1 157 ? -8.25300 -19.98000 33.30900 1.000 59.93000 132 CYS A CA 1
ATOM 714 C C . CYS A 1 157 ? -7.48200 -21.00800 32.51700 1.000 62.43000 132 CYS A C 1
ATOM 715 O O . CYS A 1 157 ? -7.55100 -21.02500 31.28600 1.000 65.03000 132 CYS A O 1
ATOM 718 N N . LEU A 1 158 ? -6.67800 -21.82000 33.19500 1.000 64.05000 133 LEU A N 1
ATOM 719 C CA . LEU A 1 158 ? -5.89000 -22.82000 32.49200 1.000 58.99000 133 LEU A CA 1
ATOM 720 C C . LEU A 1 158 ? -6.75400 -23.96600 31.98200 1.000 61.35000 133 LEU A C 1
ATOM 721 O O . LEU A 1 158 ? -6.41300 -24.57600 30.96600 1.000 63.32000 133 LEU A O 1
ATOM 726 N N . THR A 1 159 ? -7.86000 -24.28600 32.66500 1.000 63.14000 134 THR A N 1
ATOM 727 C CA . THR A 1 159 ? -8.72000 -25.36000 32.17100 1.000 63.12000 134 THR A CA 1
ATOM 728 C C . THR A 1 159 ? -9.47600 -24.91400 30.94000 1.000 60.55000 134 THR A C 1
ATOM 729 O O . THR A 1 159 ? -9.46500 -25.59800 29.91300 1.000 64.79000 134 THR A O 1
ATOM 733 N N . VAL A 1 160 ? -10.12100 -23.75400 31.01500 1.000 60.18000 135 VAL A N 1
ATOM 734 C CA . VAL A 1 160 ? -10.73500 -23.15100 29.83300 1.000 64.04000 135 VAL A CA 1
ATOM 735 C C . VAL A 1 160 ? -9.73300 -23.02100 28.66900 1.000 59.17000 135 VAL A C 1
ATOM 736 O O . VAL A 1 160 ? -10.10200 -23.13800 27.49100 1.000 60.59000 135 VAL A O 1
ATOM 740 N N . MET A 1 161 ? -8.45500 -22.77400 28.96800 1.000 56.49000 136 MET A N 1
ATOM 741 C CA . MET A 1 161 ? -7.47400 -22.62800 27.88800 1.000 61.39000 136 MET A CA 1
ATOM 742 C C . MET A 1 161 ? -7.26800 -23.93500 27.13400 1.000 62.37000 136 MET A C 1
ATOM 743 O O . MET A 1 161 ? -7.07700 -23.93100 25.91300 1.000 64.20000 136 MET A O 1
ATOM 748 N N . SER A 1 162 ? -7.25700 -25.05100 27.86200 1.000 60.45000 137 SER A N 1
ATOM 749 C CA . SER A 1 162 ? -7.00200 -26.35200 27.26500 1.000 61.27000 137 SER A CA 1
ATOM 750 C C . SER A 1 162 ? -8.23200 -26.89100 26.56500 1.000 64.53000 137 SER A C 1
ATOM 751 O O . SER A 1 162 ? -8.12700 -27.42000 25.45300 1.000 66.84000 137 SER A O 1
ATOM 754 N N . ILE A 1 163 ? -9.40600 -26.76800 27.18400 1.000 61.63000 138 ILE A N 1
ATOM 755 C CA . ILE A 1 163 ? -10.63200 -27.08800 26.46000 1.000 68.06000 138 ILE A CA 1
ATOM 756 C C . ILE A 1 163 ? -10.63400 -26.37000 25.11100 1.000 66.46000 138 ILE A C 1
ATOM 757 O O . ILE A 1 163 ? -10.92100 -26.96600 24.06600 1.000 73.24000 138 ILE A O 1
ATOM 762 N N . ASP A 1 164 ? -10.24700 -25.10000 25.10400 1.000 57.49000 139 ASP A N 1
ATOM 763 C CA . ASP A 1 164 ? -10.14300 -24.37900 23.84400 1.000 62.55000 139 ASP A CA 1
ATOM 764 C C . ASP A 1 164 ? -9.14900 -25.04700 22.90000 1.000 65.07000 139 ASP A C 1
ATOM 765 O O . ASP A 1 164 ? -9.39000 -25.12000 21.69100 1.000 62.82000 139 ASP A O 1
ATOM 770 N N . ARG A 1 165 ? -8.01800 -25.52700 23.43400 1.000 66.77000 140 ARG A N 1
ATOM 771 C CA . ARG A 1 165 ? -7.02300 -26.22200 22.61200 1.000 65.61000 140 ARG A CA 1
ATOM 772 C C . ARG A 1 165 ? -7.58700 -27.51400 22.04000 1.000 69.95000 140 ARG A C 1
ATOM 773 O O . ARG A 1 165 ? -7.38200 -27.82800 20.85800 1.000 61.95000 140 ARG A O 1
ATOM 781 N N . TYR A 1 166 ? -8.26300 -28.28900 22.88600 1.000 62.20000 141 TYR A N 1
ATOM 782 C CA . TYR A 1 166 ? -9.00200 -29.45700 22.44000 1.000 69.49000 141 TYR A CA 1
ATOM 783 C C . TYR A 1 166 ? -9.90100 -29.12300 21.26000 1.000 77.06000 141 TYR A C 1
ATOM 784 O O . TYR A 1 166 ? -9.76800 -29.70300 20.17600 1.000 81.42000 141 TYR A O 1
ATOM 793 N N . LEU A 1 167 ? -10.82100 -28.17400 21.45800 1.000 70.59000 142 LEU A N 1
ATOM 794 C CA . LEU A 1 167 ? -11.82400 -27.89600 20.44200 1.000 68.33000 142 LEU A CA 1
ATOM 795 C C . LEU A 1 167 ? -11.18200 -27.49700 19.12000 1.000 70.48000 142 LEU A C 1
ATOM 796 O O . LEU A 1 167 ? -11.68100 -27.86300 18.05600 1.000 77.08000 142 LEU A O 1
ATOM 801 N N . ALA A 1 168 ? -10.05900 -26.78200 19.15800 1.000 64.96000 143 ALA A N 1
ATOM 802 C CA . ALA A 1 168 ? -9.48100 -26.27100 17.92200 1.000 70.95000 143 ALA A CA 1
ATOM 803 C C . ALA A 1 168 ? -8.63000 -27.30200 17.18500 1.000 79.29000 143 ALA A C 1
ATOM 804 O O . ALA A 1 168 ? -8.44800 -27.17800 15.96600 1.000 82.59000 143 ALA A O 1
ATOM 806 N N . VAL A 1 169 ? -8.11000 -28.30800 17.88500 1.000 72.73000 144 VAL A N 1
ATOM 807 C CA . VAL A 1 169 ? -7.36600 -29.38800 17.24200 1.000 71.35000 144 VAL A CA 1
ATOM 808 C C . VAL A 1 169 ? -8.27600 -30.55400 16.90000 1.000 74.69000 144 VAL A C 1
ATOM 809 O O . VAL A 1 169 ? -8.33700 -30.99600 15.74900 1.000 73.02000 144 VAL A O 1
ATOM 813 N N . VAL A 1 170 ? -8.91300 -31.08700 17.92000 1.000 73.94000 145 VAL A N 1
ATOM 814 C CA . VAL A 1 170 ? -9.80500 -32.20500 17.75800 1.000 77.13000 145 VAL A CA 1
ATOM 815 C C . VAL A 1 170 ? -11.05900 -31.94300 16.96900 1.000 80.09000 145 VAL A C 1
ATOM 816 O O . VAL A 1 170 ? -11.43000 -32.72800 16.12800 1.000 83.65000 145 VAL A O 1
ATOM 820 N N . HIS A 1 171 ? -11.72200 -30.83100 17.23200 1.000 80.72000 146 HIS A N 1
ATOM 821 C CA . HIS A 1 171 ? -12.96300 -30.54400 16.54900 1.000 80.79000 146 HIS A CA 1
ATOM 822 C C . HIS A 1 171 ? -12.91400 -29.17600 15.94400 1.000 78.21000 146 HIS A C 1
ATOM 823 O O . HIS A 1 171 ? -13.72200 -28.33000 16.22700 1.000 78.93000 146 HIS A O 1
ATOM 830 N N . PRO A 1 172 ? -12.01700 -28.98800 14.99700 1.000 78.68000 147 PRO A N 1
ATOM 831 C CA . PRO A 1 172 ? -11.84800 -27.71900 14.31200 1.000 81.32000 147 PRO A CA 1
ATOM 832 C C . PRO A 1 172 ? -13.08100 -27.37000 13.52800 1.000 89.19000 147 PRO A C 1
ATOM 833 O O . PRO A 1 172 ? -13.41300 -26.21500 13.38600 1.000 88.85000 147 PRO A O 1
ATOM 837 N N . ILE A 1 173 ? -13.67600 -28.36900 12.91300 1.000 93.26000 148 ILE A N 1
ATOM 838 C CA . ILE A 1 173 ? -14.89000 -28.22300 12.15600 1.000 90.14000 148 ILE A CA 1
ATOM 839 C C . ILE A 1 173 ? -16.20100 -27.89500 12.86300 1.000 88.31000 148 ILE A C 1
ATOM 840 O O . ILE A 1 173 ? -16.86400 -26.93900 12.53300 1.000 81.34000 148 ILE A O 1
ATOM 845 N N . LYS A 1 174 ? -16.49100 -28.60200 13.93000 1.000 85.34000 149 LYS A N 1
ATOM 846 C CA . LYS A 1 174 ? -17.77800 -28.49300 14.56900 1.000 90.26000 149 LYS A CA 1
ATOM 847 C C . LYS A 1 174 ? -17.90500 -27.46900 15.64600 1.000 91.04000 149 LYS A C 1
ATOM 848 O O . LYS A 1 174 ? -18.86900 -27.47000 16.37600 1.000 90.63000 149 LYS A O 1
ATOM 854 N N . SER A 1 175 ? -16.87200 -26.68100 15.84200 1.000 90.55000 150 SER A N 1
ATOM 855 C CA . SER A 1 175 ? -16.96200 -25.63400 16.81200 1.000 91.53000 150 SER A CA 1
ATOM 856 C C . SER A 1 175 ? -16.14100 -24.47200 16.34400 1.000 89.16000 150 SER A C 1
ATOM 857 O O . SER A 1 175 ? -15.14500 -24.15500 16.94300 1.000 90.48000 150 SER A O 1
ATOM 860 N N . ALA A 1 176 ? -16.51600 -23.86400 15.23800 1.000 94.47000 151 ALA A N 1
ATOM 861 C CA . ALA A 1 176 ? -15.79200 -22.70000 14.77700 1.000 91.64000 151 ALA A CA 1
ATOM 862 C C . ALA A 1 176 ? -16.52400 -21.48500 15.28100 1.000 94.72000 151 ALA A C 1
ATOM 863 O O . ALA A 1 176 ? -15.93000 -20.47300 15.57300 1.000 96.61000 151 ALA A O 1
ATOM 865 N N . LYS A 1 177 ? -17.84500 -21.58500 15.33200 1.000 100.34000 152 LYS A N 1
ATOM 866 C CA . LYS A 1 177 ? -18.68900 -20.52000 15.84100 1.000 102.01000 152 LYS A CA 1
ATOM 867 C C . LYS A 1 177 ? -18.47800 -20.36100 17.31100 1.000 100.62000 152 LYS A C 1
ATOM 868 O O . LYS A 1 177 ? -18.52900 -19.27500 17.83500 1.000 106.73000 152 LYS A O 1
ATOM 874 N N . TRP A 1 178 ? -18.28900 -21.47100 17.99400 1.000 96.68000 153 TRP A N 1
ATOM 875 C CA . TRP A 1 178 ? -18.03800 -21.44800 19.41200 1.000 89.96000 153 TRP A CA 1
ATOM 876 C C . TRP A 1 178 ? -16.73300 -20.72100 19.71700 1.000 91.02000 153 TRP A C 1
ATOM 877 O O . TRP A 1 178 ? -16.64000 -20.04600 20.70800 1.000 90.45000 153 TRP A O 1
ATOM 888 N N . ARG A 1 179 ? -15.71000 -20.90500 18.88900 1.000 94.21000 154 ARG A N 1
ATOM 889 C CA . ARG A 1 179 ? -14.42300 -20.25500 19.06800 1.000 85.49000 154 ARG A CA 1
ATOM 890 C C . ARG A 1 179 ? -14.28600 -18.87600 18.44700 1.000 88.12000 154 ARG A C 1
ATOM 891 O O . ARG A 1 179 ? -13.48200 -18.67600 17.55900 1.000 92.76000 154 ARG A O 1
ATOM 899 N N . ARG A 1 180 ? -15.08100 -17.93700 18.93000 1.000 92.53000 155 ARG A N 1
ATOM 900 C CA . ARG A 1 180 ? -15.03900 -16.53400 18.54000 1.000 86.20000 155 ARG A CA 1
ATOM 901 C C . ARG A 1 180 ? -14.75700 -15.67300 19.77500 1.000 85.41000 155 ARG A C 1
ATOM 902 O O . ARG A 1 180 ? -15.10100 -16.06700 20.89800 1.000 86.38000 155 ARG A O 1
ATOM 910 N N . PRO A 1 181 ? -14.08700 -14.52200 19.61500 1.000 85.08000 156 PRO A N 1
ATOM 911 C CA . PRO A 1 181 ? -13.71100 -13.7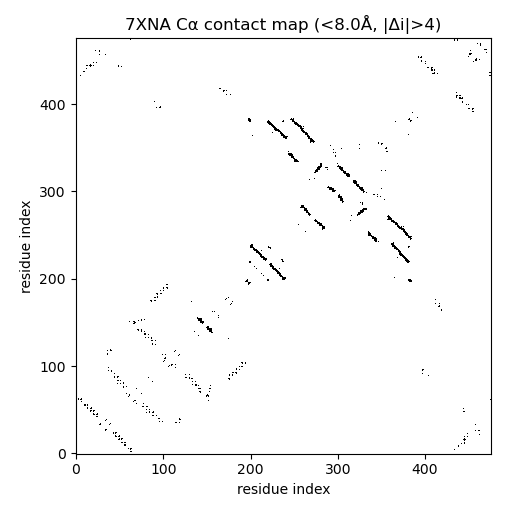2500 20.79900 1.000 84.12000 156 PRO A CA 1
ATOM 912 C C . PRO A 1 181 ? -14.87200 -13.22400 21.64400 1.000 83.99000 156 PRO A C 1
ATOM 913 O O . PRO A 1 181 ? -14.68300 -12.99700 22.84500 1.000 83.41000 156 PRO A O 1
ATOM 917 N N . ARG A 1 182 ? -16.06000 -13.02200 21.07000 1.000 82.13000 157 ARG A N 1
ATOM 918 C CA . ARG A 1 182 ? -17.20800 -12.66800 21.89800 1.000 77.22000 157 ARG A CA 1
ATOM 919 C C . ARG A 1 182 ? -17.55300 -13.79600 22.85400 1.000 76.03000 157 ARG A C 1
ATOM 920 O O . ARG A 1 182 ? -17.99100 -13.54900 23.98400 1.000 78.03000 157 ARG A O 1
ATOM 922 N N . THR A 1 183 ? -17.35700 -15.04200 22.41900 1.000 73.71000 158 THR A N 1
ATOM 923 C CA . THR A 1 183 ? -17.57800 -16.18000 23.30300 1.000 80.88000 158 THR A CA 1
ATOM 924 C C . THR A 1 183 ? -16.43900 -16.35700 24.29800 1.000 77.29000 158 THR A C 1
ATOM 925 O O . THR A 1 183 ? -16.67900 -16.77900 25.43200 1.000 73.71000 158 THR A O 1
ATOM 929 N N . ALA A 1 184 ? -15.20600 -16.03600 23.90200 1.000 73.85000 159 ALA A N 1
ATOM 930 C CA . ALA A 1 184 ? -14.11100 -16.00500 24.86500 1.000 79.12000 159 ALA A CA 1
ATOM 931 C C . ALA A 1 184 ? -14.38100 -14.97700 25.95900 1.000 78.40000 159 ALA A C 1
ATOM 932 O O . ALA A 1 184 ? -14.29200 -15.28700 27.15400 1.000 77.36000 159 ALA A O 1
ATOM 934 N N . LYS A 1 185 ? -14.73800 -13.74700 25.56200 1.000 75.33000 160 LYS A N 1
ATOM 935 C CA . LYS A 1 185 ? -15.04200 -12.70000 26.53600 1.000 78.18000 160 LYS A CA 1
ATOM 936 C C . LYS A 1 185 ? -16.24000 -13.07300 27.40200 1.000 73.63000 160 LYS A C 1
ATOM 937 O O . LYS A 1 185 ? -16.21800 -12.87000 28.61900 1.000 69.91000 160 LYS A O 1
ATOM 943 N N . MET A 1 186 ? -17.29300 -13.62700 26.79800 1.000 74.63000 161 MET A N 1
ATOM 944 C CA . MET A 1 186 ? -18.42400 -14.08500 27.60100 1.000 77.99000 161 MET A CA 1
ATOM 945 C C . MET A 1 186 ? -17.99700 -15.19600 28.55400 1.000 76.10000 161 MET A C 1
ATOM 946 O O . MET A 1 186 ? -18.39600 -15.21000 29.72400 1.000 73.04000 161 MET A O 1
ATOM 951 N N . ILE A 1 187 ? -17.15000 -16.11300 28.08100 1.000 81.16000 162 ILE A N 1
ATOM 952 C CA . ILE A 1 187 ? -16.69400 -17.22300 28.91400 1.000 77.27000 162 ILE A CA 1
ATOM 953 C C . ILE A 1 187 ? -15.81200 -16.71700 30.04200 1.000 73.98000 162 ILE A C 1
ATOM 954 O O . ILE A 1 187 ? -15.87300 -17.22000 31.17000 1.000 69.91000 162 ILE A O 1
ATOM 959 N N . THR A 1 188 ? -14.98800 -15.70700 29.77000 1.000 73.77000 163 THR A N 1
ATOM 960 C CA . THR A 1 188 ? -14.05400 -15.27900 30.80000 1.000 72.56000 163 THR A CA 1
ATOM 961 C C . THR A 1 188 ? -14.71400 -14.44500 31.89200 1.000 73.09000 163 THR A C 1
ATOM 962 O O . THR A 1 188 ? -14.17100 -14.37700 32.99500 1.000 75.47000 163 THR A O 1
ATOM 966 N N . MET A 1 189 ? -15.85800 -13.80900 31.62400 1.000 74.98000 164 MET A N 1
ATOM 967 C CA . MET A 1 189 ? -16.66700 -13.27600 32.71300 1.000 66.66000 164 MET A CA 1
ATOM 968 C C . MET A 1 189 ? -17.37400 -14.39000 33.46700 1.000 70.34000 164 MET A C 1
ATOM 969 O O . MET A 1 189 ? -17.86400 -14.16700 34.57800 1.000 72.34000 164 MET A O 1
ATOM 974 N N . ALA A 1 190 ? -17.44100 -15.58800 32.89400 1.000 69.87000 165 ALA A N 1
ATOM 975 C CA . ALA A 1 190 ? -17.95400 -16.71300 33.65700 1.000 64.89000 165 ALA A CA 1
ATOM 976 C C . ALA A 1 190 ? -16.86800 -17.35700 34.51200 1.000 64.73000 165 ALA A C 1
ATOM 977 O O . ALA A 1 190 ? -17.18500 -17.95600 35.54700 1.000 66.86000 165 ALA A O 1
ATOM 979 N N . VAL A 1 191 ? -15.59400 -17.23000 34.12100 1.000 63.68000 166 VAL A N 1
ATOM 980 C CA . VAL A 1 191 ? -14.50900 -17.74200 34.95800 1.000 62.36000 166 VAL A CA 1
ATOM 981 C C . VAL A 1 191 ? -14.43500 -16.97500 36.27300 1.000 62.04000 166 VAL A C 1
ATOM 982 O O . VAL A 1 191 ? -14.19300 -17.56100 37.33200 1.000 65.03000 166 VAL A O 1
ATOM 986 N N . TRP A 1 192 ? -14.68400 -15.66400 36.24300 1.000 65.67000 167 TRP A N 1
ATOM 987 C CA . TRP A 1 192 ? -14.64600 -14.89700 37.48300 1.000 64.98000 167 TRP A CA 1
ATOM 988 C C . TRP A 1 192 ? -15.82300 -15.24800 38.38300 1.000 67.27000 167 TRP A C 1
ATOM 989 O O . TRP A 1 192 ? -15.64000 -15.53700 39.57400 1.000 71.27000 167 TRP A O 1
ATOM 1000 N N . GLY A 1 193 ? -17.03500 -15.26200 37.82200 1.000 68.97000 168 GLY A N 1
ATOM 1001 C CA . GLY A 1 193 ? -18.21700 -15.55300 38.62300 1.000 64.40000 168 GLY A CA 1
ATOM 1002 C C . GLY A 1 193 ? -18.10900 -16.83900 39.42100 1.000 71.53000 168 GLY A C 1
ATOM 1003 O O . GLY A 1 193 ? -18.53000 -16.90300 40.58100 1.000 73.04000 168 GLY A O 1
ATOM 1004 N N . VAL A 1 194 ? -17.53300 -17.88100 38.82400 1.000 66.09000 169 VAL A N 1
ATOM 1005 C CA . VAL A 1 194 ? -17.46100 -19.13900 39.56000 1.000 73.36000 169 VAL A CA 1
ATOM 1006 C C . VAL A 1 194 ? -16.26900 -19.14600 40.52200 1.000 77.47000 169 VAL A C 1
ATOM 1007 O O . VAL A 1 194 ? -16.30700 -19.82200 41.56300 1.000 78.60000 169 VAL A O 1
ATOM 1011 N N . SER A 1 195 ? -15.20600 -18.39700 40.21800 1.000 70.14000 170 SER A N 1
ATOM 1012 C CA . SER A 1 195 ? -14.14100 -18.26600 41.20200 1.000 70.32000 170 SER A CA 1
ATOM 1013 C C . SER A 1 195 ? -14.65000 -17.59500 42.45900 1.000 69.56000 170 SER A C 1
ATOM 1014 O O . SER A 1 195 ? -14.39400 -18.07400 43.56800 1.000 71.73000 170 SER A O 1
ATOM 1017 N N . LEU A 1 196 ? -15.37200 -16.48500 42.30900 1.000 70.04000 171 LEU A N 1
ATOM 1018 C CA . LEU A 1 196 ? -15.89400 -15.77900 43.47300 1.000 74.71000 171 LEU A CA 1
ATOM 1019 C C . LEU A 1 196 ? -16.93800 -16.59600 44.21900 1.000 70.73000 171 LEU A C 1
ATOM 1020 O O . LEU A 1 196 ? -17.06700 -16.46500 45.44000 1.000 75.10000 171 LEU A O 1
ATOM 1025 N N . LEU A 1 197 ? -17.70600 -17.41600 43.51300 1.000 71.25000 172 LEU A N 1
ATOM 1026 C CA . LEU A 1 197 ? -18.54800 -18.38100 44.20400 1.000 71.22000 172 LEU A CA 1
ATOM 1027 C C . LEU A 1 197 ? -17.70400 -19.38800 44.97800 1.000 71.45000 172 LEU A C 1
ATOM 1028 O O . LEU A 1 197 ? -18.02200 -19.73200 46.12500 1.000 69.67000 172 LEU A O 1
ATOM 1033 N N . VAL A 1 198 ? -16.61000 -19.85700 44.37400 1.000 73.16000 173 VAL A N 1
ATOM 1034 C CA . VAL A 1 198 ? -15.78000 -20.87600 45.00800 1.000 68.95000 173 VAL A CA 1
ATOM 1035 C C . VAL A 1 198 ? -15.05800 -20.31700 46.23800 1.000 67.82000 173 VAL A C 1
ATOM 1036 O O . VAL A 1 198 ? -14.92700 -21.00400 47.26000 1.000 64.82000 173 VAL A O 1
ATOM 1040 N N . ILE A 1 199 ? -14.61600 -19.06300 46.18900 1.000 62.48000 174 ILE A N 1
ATOM 1041 C CA . ILE A 1 199 ? -13.83000 -18.52100 47.29400 1.000 63.27000 174 ILE A CA 1
ATOM 1042 C C . ILE A 1 199 ? -14.71000 -17.80200 48.31100 1.000 66.11000 174 ILE A C 1
ATOM 1043 O O . ILE A 1 199 ? -14.20500 -17.05200 49.15100 1.000 65.18000 174 ILE A O 1
ATOM 1048 N N . LEU A 1 200 ? -16.02700 -18.01200 48.24800 1.000 72.28000 175 LEU A N 1
ATOM 1049 C CA . LEU A 1 200 ? -16.92100 -17.38800 49.22500 1.000 64.39000 175 LEU A CA 1
ATOM 1050 C C . LEU A 1 200 ? -16.58900 -17.73900 50.67600 1.000 64.88000 175 LEU A C 1
ATOM 1051 O O . LEU A 1 200 ? -16.68900 -16.84300 51.53100 1.000 65.60000 175 LEU A O 1
ATOM 1056 N N . PRO A 1 201 ? -16.21300 -18.97300 51.03300 1.000 66.91000 176 PRO A N 1
ATOM 1057 C CA . PRO A 1 201 ? -15.77500 -19.20300 52.41800 1.000 65.06000 176 PRO A CA 1
ATOM 1058 C C . PRO A 1 201 ? -14.60400 -18.32500 52.81600 1.000 68.46000 176 PRO A C 1
ATOM 1059 O O . PRO A 1 201 ? -14.53800 -17.87800 53.96600 1.000 68.81000 176 PRO A O 1
ATOM 1063 N N . ILE A 1 202 ? -13.67400 -18.06600 51.89300 1.000 63.25000 177 ILE A N 1
ATOM 1064 C CA . ILE A 1 202 ? -12.53400 -17.21100 52.20200 1.000 63.73000 177 ILE A CA 1
ATOM 1065 C C . ILE A 1 202 ? -12.97700 -15.76200 52.36700 1.000 65.99000 177 ILE A C 1
ATOM 1066 O O . ILE A 1 202 ? -12.56500 -15.07400 53.31000 1.000 60.84000 177 ILE A O 1
ATOM 1071 N N . MET A 1 203 ? -13.81200 -15.27600 51.44400 1.000 68.47000 178 MET A N 1
ATOM 1072 C CA . MET A 1 203 ? -14.28700 -13.89500 51.48700 1.000 65.12000 178 MET A CA 1
ATOM 1073 C C . MET A 1 203 ? -15.09400 -13.62700 52.74300 1.000 66.74000 178 MET A C 1
ATOM 1074 O O . MET A 1 203 ? -14.80700 -12.68800 53.49700 1.000 70.74000 178 MET A O 1
ATOM 1079 N N . ILE A 1 204 ? -16.12900 -14.43900 52.96600 1.000 66.47000 179 ILE A N 1
ATOM 1080 C CA . ILE A 1 204 ? -17.00800 -14.26300 54.11500 1.000 65.69000 179 ILE A CA 1
ATOM 1081 C C . ILE A 1 204 ? -16.21800 -14.32400 55.41900 1.000 66.32000 179 ILE A C 1
ATOM 1082 O O . ILE A 1 204 ? -16.30700 -13.42400 56.26200 1.000 67.51000 179 ILE A O 1
ATOM 1087 N N . TYR A 1 205 ? -15.42400 -15.37600 55.60000 1.000 68.59000 180 TYR A N 1
ATOM 1088 C CA . TYR A 1 205 ? -14.79500 -15.67200 56.88100 1.000 67.41000 180 TYR A CA 1
ATOM 1089 C C . TYR A 1 205 ? -13.36300 -15.13200 57.00900 1.000 67.01000 180 TYR A C 1
ATOM 1090 O O . TYR A 1 205 ? -12.63500 -15.56200 57.91100 1.000 69.32000 180 TYR A O 1
ATOM 1099 N N . ALA A 1 206 ? -12.93500 -14.21000 56.15000 1.000 62.85000 181 ALA A N 1
ATOM 1100 C CA . ALA A 1 206 ? -11.61600 -13.61700 56.33300 1.000 61.46000 181 ALA A CA 1
ATOM 1101 C C . ALA A 1 206 ? -11.62400 -12.67600 57.53300 1.000 68.09000 181 ALA A C 1
ATOM 1102 O O . ALA A 1 206 ? -12.52700 -11.84700 57.69000 1.000 72.69000 181 ALA A O 1
ATOM 1104 N N . GLY A 1 207 ? -10.62000 -12.80700 58.38700 1.000 71.43000 182 GLY A N 1
ATOM 1105 C CA . GLY A 1 207 ? -10.54400 -11.93200 59.54000 1.000 70.62000 182 GLY A CA 1
ATOM 1106 C C . GLY A 1 207 ? -9.25100 -12.15000 60.28900 1.000 67.24000 182 GLY A C 1
ATOM 1107 O O . GLY A 1 207 ? -8.43900 -13.00900 59.93700 1.000 66.06000 182 GLY A O 1
ATOM 1108 N N . LEU A 1 208 ? -9.07900 -11.35100 61.34100 1.000 65.35000 183 LEU A N 1
ATOM 1109 C CA . LEU A 1 208 ? -7.92000 -11.42400 62.21800 1.000 63.20000 183 LEU A CA 1
ATOM 1110 C C . LEU A 1 208 ? -8.15100 -12.39900 63.36000 1.000 61.89000 183 LEU A C 1
ATOM 1111 O O . LEU A 1 208 ? -9.15400 -12.30400 64.06700 1.000 67.82000 183 LEU A O 1
ATOM 1116 N N . ARG A 1 209 ? -7.19800 -13.30400 63.55300 1.000 62.41000 184 ARG A N 1
ATOM 1117 C CA . ARG A 1 209 ? -7.08900 -14.13200 64.74500 1.000 61.31000 184 ARG A CA 1
ATOM 1118 C C . ARG A 1 209 ? -5.83700 -13.70700 65.51200 1.000 64.30000 184 ARG A C 1
ATOM 1119 O O . ARG A 1 209 ? -4.76100 -13.55600 64.92100 1.000 63.16000 184 ARG A O 1
ATOM 1127 N N . SER A 1 210 ? -5.97400 -13.49200 66.82200 1.000 64.84000 185 SER A N 1
ATOM 1128 C CA . SER A 1 210 ? -4.86900 -13.01200 67.65000 1.000 58.14000 185 SER A CA 1
ATOM 1129 C C . SER A 1 210 ? -4.55700 -14.01100 68.75100 1.000 59.19000 185 SER A C 1
ATOM 1130 O O . SER A 1 210 ? -5.47200 -14.50400 69.41500 1.000 69.26000 185 SER A O 1
ATOM 1133 N N . ASN A 1 211 ? -3.26400 -14.28700 68.95500 1.000 53.23000 186 ASN A N 1
ATOM 1134 C CA . ASN A 1 211 ? -2.83400 -15.26000 69.94800 1.000 55.52000 186 ASN A CA 1
ATOM 1135 C C . ASN A 1 211 ? -2.70100 -14.59300 71.31600 1.000 55.96000 186 ASN A C 1
ATOM 1136 O O . ASN A 1 211 ? -2.91600 -13.38700 71.46500 1.000 51.75000 186 ASN A O 1
ATOM 1141 N N . GLN A 1 212 ? -2.34700 -15.39700 72.32900 1.000 50.82000 187 GLN A N 1
ATOM 1142 C CA . GLN A 1 212 ? -2.34500 -14.93100 73.71500 1.000 53.19000 187 GLN A CA 1
ATOM 1143 C C . GLN A 1 212 ? -1.25000 -13.92700 73.97600 1.000 56.74000 187 GLN A C 1
ATOM 1144 O O . GLN A 1 212 ? -1.31400 -13.19700 74.97100 1.000 58.48000 187 GLN A O 1
ATOM 1150 N N . TRP A 1 213 ? -0.24000 -13.89500 73.11900 1.000 59.33000 188 TRP A N 1
ATOM 1151 C CA . TRP A 1 213 ? 0.85700 -12.96100 73.24700 1.000 53.84000 188 TRP A CA 1
ATOM 1152 C C . TRP A 1 213 ? 0.63400 -11.71200 72.42300 1.000 53.05000 188 TRP A C 1
ATOM 1153 O O . TRP A 1 213 ? 1.59300 -10.99700 72.12200 1.000 54.56000 188 TRP A O 1
ATOM 1164 N N . GLY A 1 214 ? -0.61500 -11.44400 72.05100 1.000 55.54000 189 GLY A N 1
ATOM 1165 C CA . GLY A 1 214 ? -1.01200 -10.19700 71.43400 1.000 60.78000 189 GLY A CA 1
ATOM 1166 C C . GLY A 1 214 ? -0.77100 -10.06900 69.94600 1.000 60.68000 189 GLY A C 1
ATOM 1167 O O . GLY A 1 214 ? -1.08200 -9.01000 69.37900 1.000 63.86000 189 GLY A O 1
ATOM 1168 N N . ARG A 1 215 ? -0.23000 -11.09500 69.29300 1.000 59.14000 190 ARG A N 1
ATOM 1169 C CA . ARG A 1 215 ? 0.12600 -11.00500 67.88400 1.000 53.27000 190 ARG A CA 1
ATOM 1170 C C . ARG A 1 215 ? -1.03600 -11.52700 67.05200 1.000 57.88000 190 ARG A C 1
ATOM 1171 O O . ARG A 1 215 ? -1.48600 -12.66100 67.24600 1.000 60.56000 190 ARG A O 1
ATOM 1179 N N . SER A 1 216 ? -1.54200 -10.69300 66.15000 1.000 55.90000 191 SER A N 1
ATOM 1180 C CA . SER A 1 216 ? -2.63300 -11.11000 65.28800 1.000 59.24000 191 SER A CA 1
ATOM 1181 C C . SER A 1 216 ? -2.07500 -11.66000 63.98500 1.000 65.04000 191 SER A C 1
ATOM 1182 O O . SER A 1 216 ? -1.09100 -11.14600 63.44900 1.000 64.05000 191 SER A O 1
ATOM 1185 N N . SER A 1 217 ? -2.69000 -12.73900 63.50900 1.000 60.63000 192 SER A N 1
ATOM 1186 C CA . SER A 1 217 ? -2.41900 -13.32300 62.20600 1.000 56.52000 192 SER A CA 1
ATOM 1187 C C . SER A 1 217 ? -3.67500 -13.20900 61.35200 1.000 64.49000 192 SER A C 1
ATOM 1188 O O . SER A 1 217 ? -4.77600 -13.43900 61.85100 1.000 67.64000 192 SER A O 1
ATOM 1191 N N . CYS A 1 218 ? -3.51700 -12.80100 60.08700 1.000 69.03000 193 CYS A N 1
ATOM 1192 C CA . CYS A 1 218 ? -4.61900 -12.70700 59.13100 1.000 68.34000 193 CYS A CA 1
ATOM 1193 C C . CYS A 1 218 ? -4.83700 -14.05400 58.47800 1.000 62.35000 193 CYS A C 1
ATOM 1194 O O . CYS A 1 218 ? -3.90700 -14.63400 57.91900 1.000 67.63000 193 CYS A O 1
ATOM 1197 N N . THR A 1 219 ? -6.07000 -14.52700 58.54100 1.000 63.09000 194 THR A N 1
ATOM 1198 C CA . THR A 1 219 ? -6.38800 -15.89000 58.18600 1.000 65.49000 194 THR A CA 1
ATOM 1199 C C . THR A 1 219 ? -7.88400 -15.99700 57.88800 1.000 68.33000 194 THR A C 1
ATOM 1200 O O . THR A 1 219 ? -8.56500 -14.98500 57.68600 1.000 64.73000 194 THR A O 1
ATOM 1204 N N . ILE A 1 220 ? -8.39400 -17.22100 57.88700 1.000 69.42000 195 ILE A N 1
ATOM 1205 C CA . ILE A 1 220 ? -9.82200 -17.47100 57.76600 1.000 69.31000 195 ILE A CA 1
ATOM 1206 C C . ILE A 1 220 ? -10.31100 -18.04500 59.08800 1.000 70.65000 195 ILE A C 1
ATOM 1207 O O . ILE A 1 220 ? -10.18000 -19.24600 59.34800 1.000 77.90000 195 ILE A O 1
ATOM 1212 N N . ASN A 1 221 ? -10.91800 -17.20600 59.91600 1.000 75.03000 196 ASN A N 1
ATOM 1213 C CA . ASN A 1 221 ? -11.48100 -17.66800 61.18200 1.000 71.67000 196 ASN A CA 1
ATOM 1214 C C . ASN A 1 221 ? -12.78300 -18.39400 60.89100 1.000 76.50000 196 ASN A C 1
ATOM 1215 O O . ASN A 1 221 ? -13.82700 -17.76300 60.70700 1.000 73.68000 196 ASN A O 1
ATOM 1220 N N . TRP A 1 222 ? -12.72200 -19.70900 60.83100 1.000 82.09000 197 TRP A N 1
ATOM 1221 C CA . TRP A 1 222 ? -13.91800 -20.49200 60.64500 1.000 76.45000 197 TRP A CA 1
ATOM 1222 C C . TRP A 1 222 ? -14.68700 -20.41800 61.94200 1.000 80.15000 197 TRP A C 1
ATOM 1223 O O . TRP A 1 222 ? -14.10000 -20.31900 62.98900 1.000 81.10000 197 TRP A O 1
ATOM 1234 N N . PRO A 1 223 ? -16.01000 -20.46600 61.87600 1.000 83.11000 198 PRO A N 1
ATOM 1235 C CA . PRO A 1 223 ? -16.91500 -20.35200 63.02200 1.000 84.76000 198 PRO A CA 1
ATOM 1236 C C . PRO A 1 223 ? -16.84000 -21.42900 64.09900 1.000 90.84000 198 PRO A C 1
ATOM 1237 O O . PRO A 1 223 ? -16.95900 -21.11500 65.26900 1.000 88.41000 198 PRO A O 1
ATOM 1241 N N . GLY A 1 224 ? -16.63100 -22.67700 63.72500 1.000 91.14000 199 GLY A N 1
ATOM 1242 C CA . GLY A 1 224 ? -16.59100 -23.75900 64.69100 1.000 93.20000 199 GLY A CA 1
ATOM 1243 C C . GLY A 1 224 ? -15.26100 -23.97000 65.36800 1.000 91.53000 199 GLY A C 1
ATOM 1244 O O . GLY A 1 224 ? -14.51700 -23.04200 65.61000 1.000 91.23000 199 GLY A O 1
ATOM 1245 N N . GLU A 1 225 ? -14.97500 -25.21200 65.72700 1.000 91.88000 200 GLU A N 1
ATOM 1246 C CA . GLU A 1 225 ? -13.70300 -25.54900 66.34200 1.000 91.62000 200 GLU A CA 1
ATOM 1247 C C . GLU A 1 225 ? -12.59400 -25.39200 65.30300 1.000 91.22000 200 GLU A C 1
ATOM 1248 O O . GLU A 1 225 ? -12.79900 -25.58100 64.11400 1.000 91.59000 200 GLU A O 1
ATOM 1250 N N . SER A 1 226 ? -11.38400 -25.13800 65.75700 1.000 94.34000 201 SER A N 1
ATOM 1251 C CA . SER A 1 226 ? -10.33100 -24.78900 64.82400 1.000 94.64000 201 SER A CA 1
ATOM 1252 C C . SER A 1 226 ? -9.99800 -25.75200 63.72100 1.000 91.38000 201 SER A C 1
ATOM 1253 O O . SER A 1 226 ? -9.92100 -25.35500 62.58300 1.000 91.69000 201 SER A O 1
ATOM 1255 N N . GLY A 1 227 ? -9.86200 -27.02000 64.01900 1.000 90.51000 202 GLY A N 1
ATOM 1256 C CA . GLY A 1 227 ? -9.53100 -27.94500 62.96700 1.000 87.59000 202 GLY A CA 1
ATOM 1257 C C . GLY A 1 227 ? -10.74800 -28.56700 62.35000 1.000 87.49000 202 GLY A C 1
ATOM 1258 O O . GLY A 1 227 ? -10.65400 -29.33400 61.41800 1.000 89.53000 202 GLY A O 1
ATOM 1259 N N . ALA A 1 228 ? -11.90400 -28.24800 62.88400 1.000 80.54000 203 ALA A N 1
ATOM 1260 C CA . ALA A 1 228 ? -13.09300 -28.84300 62.36200 1.000 82.45000 203 ALA A CA 1
ATOM 1261 C C . ALA A 1 228 ? -13.30400 -28.45000 60.94200 1.000 82.12000 203 ALA A C 1
ATOM 1262 O O . ALA A 1 228 ? -13.53800 -29.28900 60.09700 1.000 85.40000 203 ALA A O 1
ATOM 1264 N N . TRP A 1 229 ? -13.15300 -27.17100 60.66600 1.000 83.94000 204 TRP A N 1
ATOM 1265 C CA . TRP A 1 229 ? -13.35100 -26.68000 59.33000 1.000 84.26000 204 TRP A CA 1
ATOM 1266 C C . TRP A 1 229 ? -12.10900 -26.81300 58.48800 1.000 85.09000 204 TRP A C 1
ATOM 1267 O O . TRP A 1 229 ? -12.16700 -26.67100 57.28400 1.000 84.56000 204 TRP A O 1
ATOM 1278 N N . TYR A 1 230 ? -10.97800 -27.08000 59.11900 1.000 86.62000 205 TYR A N 1
ATOM 1279 C CA . TYR A 1 230 ? -9.72800 -27.22100 58.37800 1.000 82.79000 205 TYR A CA 1
ATOM 1280 C C . TYR A 1 230 ? -9.77400 -28.41500 57.43400 1.000 80.74000 205 TYR A C 1
ATOM 1281 O O . TYR A 1 230 ? -9.52200 -28.27900 56.22900 1.000 78.02000 205 TYR A O 1
ATOM 1290 N N . THR A 1 231 ? -10.06800 -29.60300 57.96600 1.000 77.64000 206 THR A N 1
ATOM 1291 C CA . THR A 1 231 ? -10.11000 -30.77800 57.10500 1.000 78.36000 206 THR A CA 1
ATOM 1292 C C . THR A 1 231 ? -11.20600 -30.63200 56.05800 1.000 79.99000 206 THR A C 1
ATOM 1293 O O . THR A 1 231 ? -11.01000 -30.98500 54.88600 1.000 72.25000 206 THR A O 1
ATOM 1297 N N . GLY A 1 232 ? -12.35300 -30.07400 56.45200 1.000 79.81000 207 GLY A N 1
ATOM 1298 C CA . GLY A 1 232 ? -13.37000 -29.76600 55.46700 1.000 67.26000 207 GLY A CA 1
ATOM 1299 C C . GLY A 1 232 ? -12.83900 -28.86200 54.37500 1.000 67.52000 207 GLY A C 1
ATOM 1300 O O . GLY A 1 232 ? -12.98100 -29.15200 53.18300 1.000 68.61000 207 GLY A O 1
ATOM 1301 N N . PHE A 1 233 ? -12.18100 -27.77200 54.76900 1.000 68.59000 208 PHE A N 1
ATOM 1302 C CA . PHE A 1 233 ? -11.79500 -26.75700 53.79800 1.000 66.29000 208 PHE A CA 1
ATOM 1303 C C . PHE A 1 233 ? -10.78200 -27.29000 52.78800 1.000 67.04000 208 PHE A C 1
ATOM 1304 O O . PHE A 1 233 ? -10.97100 -27.14800 51.57600 1.000 66.31000 208 PHE A O 1
ATOM 1312 N N . ILE A 1 234 ? -9.69200 -27.90100 53.25800 1.000 66.91000 209 ILE A N 1
ATOM 1313 C CA . ILE A 1 234 ? -8.65500 -28.27800 52.29800 1.000 65.89000 209 ILE A CA 1
ATOM 1314 C C . ILE A 1 234 ? -9.19900 -29.26200 51.27400 1.000 65.46000 209 ILE A C 1
ATOM 1315 O O . ILE A 1 234 ? -8.82400 -29.21200 50.10200 1.000 68.36000 209 ILE A O 1
ATOM 1320 N N . ILE A 1 235 ? -10.12400 -30.13300 51.67400 1.000 72.73000 210 ILE A N 1
ATOM 1321 C CA . ILE A 1 235 ? -10.64600 -31.11100 50.72400 1.000 72.40000 210 ILE A CA 1
ATOM 1322 C C . ILE A 1 235 ? -11.53900 -30.44000 49.69900 1.000 69.95000 210 ILE A C 1
ATOM 1323 O O . ILE A 1 235 ? -11.56500 -30.83200 48.52300 1.000 72.18000 210 ILE A O 1
ATOM 1328 N N . TYR A 1 236 ? -12.31500 -29.45700 50.13100 1.000 69.38000 211 TYR A N 1
ATOM 1329 C CA . TYR A 1 236 ? -13.01300 -28.60100 49.18800 1.000 63.21000 211 TYR A CA 1
ATOM 1330 C C . TYR A 1 236 ? -12.03500 -27.96900 48.18700 1.000 66.05000 211 TYR A C 1
ATOM 1331 O O . TYR A 1 236 ? -12.19500 -28.10400 46.96000 1.000 63.55000 211 TYR A O 1
ATOM 1340 N N . THR A 1 237 ? -10.99900 -27.29300 48.69900 1.000 63.34000 212 THR A N 1
ATOM 1341 C CA . THR A 1 237 ? -10.02400 -26.61600 47.83900 1.000 64.81000 212 THR A CA 1
ATOM 1342 C C . THR A 1 237 ? -9.26100 -27.59800 46.96300 1.000 64.16000 212 THR A C 1
ATOM 1343 O O . THR A 1 237 ? -8.96300 -27.29500 45.80300 1.000 67.35000 212 THR A O 1
ATOM 1347 N N . PHE A 1 238 ? -8.89000 -28.75400 47.51900 1.000 64.32000 213 PHE A N 1
ATOM 1348 C CA . PHE A 1 238 ? -8.19000 -29.78300 46.75500 1.000 61.55000 213 PHE A CA 1
ATOM 1349 C C . PHE A 1 238 ? -9.02500 -30.25600 45.57400 1.000 63.09000 213 PHE A C 1
ATOM 1350 O O . PHE A 1 238 ? -8.52000 -30.40700 44.45200 1.000 63.72000 213 PHE A O 1
ATOM 1358 N N . ILE A 1 239 ? -10.31500 -30.47700 45.80700 1.000 62.65000 214 ILE A N 1
ATOM 1359 C CA . ILE A 1 239 ? -11.19100 -30.98100 44.75900 1.000 62.31000 214 ILE A CA 1
ATOM 1360 C C . ILE A 1 239 ? -11.51800 -29.90200 43.73500 1.000 63.55000 214 ILE A C 1
ATOM 1361 O O . ILE A 1 239 ? -11.57200 -30.17600 42.53100 1.000 64.37000 214 ILE A O 1
ATOM 1366 N N . LEU A 1 240 ? -11.74300 -28.66600 44.17500 1.000 60.65000 215 LEU A N 1
ATOM 1367 C CA . LEU A 1 240 ? -12.09700 -27.63100 43.21300 1.000 63.71000 215 LEU A CA 1
ATOM 1368 C C . LEU A 1 240 ? -10.87300 -27.07900 42.49300 1.000 65.60000 215 LEU A C 1
ATOM 1369 O O . LEU A 1 240 ? -10.92600 -26.81400 41.29000 1.000 62.56000 215 LEU A O 1
ATOM 1374 N N . GLY A 1 241 ? -9.77400 -26.87400 43.20600 1.000 66.06000 216 GLY A N 1
ATOM 1375 C CA . GLY A 1 241 ? -8.64500 -26.18800 42.63000 1.000 65.27000 216 GLY A CA 1
ATOM 1376 C C . GLY A 1 241 ? -7.58500 -27.08400 42.06600 1.000 61.54000 216 GLY A C 1
ATOM 1377 O O . GLY A 1 241 ? -6.62900 -26.59600 41.45600 1.000 68.17000 216 GLY A O 1
ATOM 1378 N N . PHE A 1 242 ? -7.70400 -28.38600 42.25500 1.000 61.78000 217 PHE A N 1
ATOM 1379 C CA . PHE A 1 242 ? -6.68900 -29.25100 41.68700 1.000 58.08000 217 PHE A CA 1
ATOM 1380 C C . PHE A 1 242 ? -7.27800 -30.46300 40.98200 1.000 61.58000 217 PHE A C 1
ATOM 1381 O O . PHE A 1 242 ? -7.01200 -30.68200 39.79600 1.000 59.11000 217 PHE A O 1
ATOM 1389 N N . LEU A 1 243 ? -8.06600 -31.26100 41.70200 1.000 61.54000 218 LEU A N 1
ATOM 1390 C CA . LEU A 1 243 ? -8.57500 -32.50700 41.14500 1.000 60.72000 218 LEU A CA 1
ATOM 1391 C C . LEU A 1 243 ? -9.44500 -32.27500 39.91000 1.000 65.29000 218 LEU A C 1
ATOM 1392 O O . LEU A 1 243 ? -8.99600 -32.53800 38.79100 1.000 63.20000 218 LEU A O 1
ATOM 1397 N N . VAL A 1 244 ? -10.68500 -31.79700 40.09400 1.000 67.91000 219 VAL A N 1
ATOM 1398 C CA . VAL A 1 244 ? -11.59400 -31.63500 38.95800 1.000 65.42000 219 VAL A CA 1
ATOM 1399 C C . VAL A 1 244 ? -10.92600 -30.91800 37.78700 1.000 64.91000 219 VAL A C 1
ATOM 1400 O O . VAL A 1 244 ? -10.87300 -31.49800 36.69500 1.000 64.66000 219 VAL A O 1
ATOM 1404 N N . PRO A 1 245 ? -10.33000 -29.72400 37.95300 1.000 72.06000 220 PRO A N 1
ATOM 1405 C CA . PRO A 1 245 ? -9.67800 -29.06500 36.79600 1.000 70.74000 220 PRO A CA 1
ATOM 1406 C C . PRO A 1 245 ? -8.58300 -29.87500 36.11300 1.000 67.29000 220 PRO A C 1
ATOM 1407 O O . PRO A 1 245 ? -8.45100 -29.79400 34.88400 1.000 66.52000 220 PRO A O 1
ATOM 1411 N N . LEU A 1 246 ? -7.77600 -30.63100 36.86100 1.000 64.94000 221 LEU A N 1
ATOM 1412 C CA . LEU A 1 246 ? -6.73000 -31.41200 36.21200 1.000 62.28000 221 LEU A CA 1
ATOM 1413 C C . LEU A 1 246 ? -7.30000 -32.64800 35.52400 1.000 62.60000 221 LEU A C 1
ATOM 1414 O O . LEU A 1 246 ? -6.86800 -33.00300 34.42500 1.000 64.60000 221 LEU A O 1
ATOM 1419 N N . THR A 1 247 ? -8.27700 -33.30600 36.14600 1.000 68.74000 222 THR A N 1
ATOM 1420 C CA . THR A 1 247 ? -9.06100 -34.31700 35.44700 1.000 64.60000 222 THR A CA 1
ATOM 1421 C C . THR A 1 247 ? -9.52600 -33.79700 34.09400 1.000 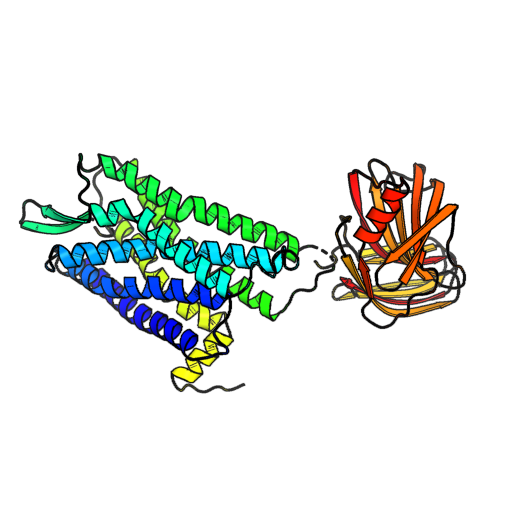64.85000 222 THR A C 1
ATOM 1422 O O . THR A 1 247 ? -9.25300 -34.40600 33.05300 1.000 67.96000 222 THR A O 1
ATOM 1426 N N . ILE A 1 248 ? -10.20900 -32.64800 34.08900 1.000 67.78000 223 ILE A N 1
ATOM 1427 C CA . ILE A 1 248 ? -10.57000 -31.99400 32.83000 1.000 62.48000 223 ILE A CA 1
ATOM 1428 C C . ILE A 1 248 ? -9.33300 -31.80000 31.95700 1.000 63.32000 223 ILE A C 1
ATOM 1429 O O . ILE A 1 248 ? -9.27300 -32.27100 30.81800 1.000 64.92000 223 ILE A O 1
ATOM 1434 N N . ILE A 1 249 ? -8.33000 -31.09300 32.47700 1.000 60.95000 224 ILE A N 1
ATOM 1435 C CA . ILE A 1 249 ? -7.23100 -30.65300 31.61800 1.000 71.25000 224 ILE A CA 1
ATOM 1436 C C . ILE A 1 249 ? -6.57500 -31.84400 30.93800 1.000 70.02000 224 ILE A C 1
ATOM 1437 O O . ILE A 1 249 ? -6.38300 -31.86000 29.71300 1.000 66.84000 224 ILE A O 1
ATOM 1442 N N . CYS A 1 250 ? -6.22300 -32.86000 31.72300 1.000 66.81000 225 CYS A N 1
ATOM 1443 C CA . CYS A 1 250 ? -5.33400 -33.88800 31.20200 1.000 64.52000 225 CYS A CA 1
ATOM 1444 C C . CYS A 1 250 ? -6.02900 -34.78600 30.19100 1.000 64.11000 225 CYS A C 1
ATOM 1445 O O . CYS A 1 250 ? -5.38900 -35.23200 29.23500 1.000 69.48000 225 CYS A O 1
ATOM 1448 N N . LEU A 1 251 ? -7.33000 -35.02900 30.33000 1.000 63.88000 226 LEU A N 1
ATOM 1449 C CA . LEU A 1 251 ? -7.97400 -35.78600 29.26700 1.000 64.35000 226 LEU A CA 1
ATOM 1450 C C . LEU A 1 251 ? -8.23400 -34.94500 28.02400 1.000 66.19000 226 LEU A C 1
ATOM 1451 O O . LEU A 1 251 ? -8.36900 -35.51400 26.94100 1.000 70.38000 226 LEU A O 1
ATOM 1456 N N . CYS A 1 252 ? -8.28700 -33.61500 28.14200 1.000 73.62000 227 CYS A N 1
ATOM 1457 C CA . CYS A 1 252 ? -8.23100 -32.76700 26.95300 1.000 64.68000 227 CYS A CA 1
ATOM 1458 C C . CYS A 1 252 ? -6.96900 -33.04600 26.14900 1.000 66.17000 227 CYS A C 1
ATOM 1459 O O . CYS A 1 252 ? -7.01600 -33.13900 24.92000 1.000 70.11000 227 CYS A O 1
ATOM 1462 N N . TYR A 1 253 ? -5.82900 -33.19600 26.82000 1.000 72.64000 228 TYR A N 1
ATOM 1463 C CA . TYR A 1 253 ? -4.59000 -33.41600 26.08300 1.000 69.62000 228 TYR A CA 1
ATOM 1464 C C . TYR A 1 253 ? -4.41200 -34.86700 25.68100 1.000 67.42000 228 TYR A C 1
ATOM 1465 O O . TYR A 1 253 ? -3.64300 -35.15700 24.75300 1.000 67.64000 228 TYR A O 1
ATOM 1474 N N . LEU A 1 254 ? -5.11700 -35.77700 26.33800 1.000 66.82000 229 LEU A N 1
ATOM 1475 C CA . LEU A 1 254 ? -5.19200 -37.12500 25.80100 1.000 73.82000 229 LEU A CA 1
ATOM 1476 C C . LEU A 1 254 ? -5.79300 -37.09600 24.40600 1.000 72.06000 229 LEU A C 1
ATOM 1477 O O . LEU A 1 254 ? -5.13600 -37.46800 23.42200 1.000 74.44000 229 LEU A O 1
ATOM 1482 N N . PHE A 1 255 ? -7.03800 -36.61700 24.29400 1.000 68.69000 230 PHE A N 1
ATOM 1483 C CA . PHE A 1 255 ? -7.72000 -36.65400 23.00500 1.000 66.50000 230 PHE A CA 1
ATOM 1484 C C . PHE A 1 255 ? -6.99500 -35.81500 21.97300 1.000 66.69000 230 PHE A C 1
ATOM 1485 O O . PHE A 1 255 ? -7.10900 -36.07700 20.77100 1.000 69.52000 230 PHE A O 1
ATOM 1493 N N . ILE A 1 256 ? -6.25500 -34.80000 22.41400 1.000 69.84000 231 ILE A N 1
ATOM 1494 C CA . ILE A 1 256 ? -5.44400 -34.03300 21.47500 1.000 68.24000 231 ILE A CA 1
ATOM 1495 C C . ILE A 1 256 ? -4.27000 -34.86800 20.99800 1.000 62.70000 231 ILE A C 1
ATOM 1496 O O . ILE A 1 256 ? -3.94200 -34.86100 19.80800 1.000 63.92000 231 ILE A O 1
ATOM 1501 N N . ILE A 1 257 ? -3.62900 -35.61000 21.91200 1.000 65.73000 232 ILE A N 1
ATOM 1502 C CA . ILE A 1 257 ? -2.52200 -36.49100 21.53400 1.000 65.66000 232 ILE A CA 1
ATOM 1503 C C . ILE A 1 257 ? -2.98800 -37.51200 20.50700 1.000 64.83000 232 ILE A C 1
ATOM 1504 O O . ILE A 1 257 ? -2.26700 -37.83000 19.55500 1.000 68.00000 232 ILE A O 1
ATOM 1509 N N . ILE A 1 258 ? -4.20300 -38.03300 20.67700 1.000 62.68000 233 ILE A N 1
ATOM 1510 C CA . ILE A 1 258 ? -4.71100 -39.02600 19.73800 1.000 61.21000 233 ILE A CA 1
ATOM 1511 C C . ILE A 1 258 ? -4.92200 -38.41600 18.34800 1.000 63.62000 233 ILE A C 1
ATOM 1512 O O . ILE A 1 258 ? -4.50200 -38.99600 17.34400 1.000 67.87000 233 ILE A O 1
ATOM 1517 N N . LYS A 1 259 ? -5.53600 -37.22500 18.26200 1.000 62.49000 234 LYS A N 1
ATOM 1518 C CA . LYS A 1 259 ? -5.76600 -36.62100 16.95000 1.000 62.69000 234 LYS A CA 1
ATOM 1519 C C . LYS A 1 259 ? -4.46200 -36.18400 16.29800 1.000 63.64000 234 LYS A C 1
ATOM 1520 O O . LYS A 1 259 ? -4.30700 -36.27900 15.07700 1.000 65.67000 234 LYS A O 1
ATOM 1526 N N . VAL A 1 260 ? -3.50700 -35.70700 17.08900 1.000 64.34000 235 VAL A N 1
ATOM 1527 C CA . VAL A 1 260 ? -2.18800 -35.41000 16.54300 1.000 60.51000 235 VAL A CA 1
ATOM 1528 C C . VAL A 1 260 ? -1.48500 -36.68800 16.06600 1.000 64.17000 235 VAL A C 1
ATOM 1529 O O . VAL A 1 260 ? -0.77300 -36.68300 15.05100 1.000 57.04000 235 VAL A O 1
ATOM 1533 N N . LYS A 1 261 ? -1.68800 -37.80900 16.77300 1.000 66.17000 236 LYS A N 1
ATOM 1534 C CA . LYS A 1 261 ? -0.92400 -39.01900 16.46800 1.000 66.50000 236 LYS A CA 1
ATOM 1535 C C . LYS A 1 261 ? -1.50200 -39.77700 15.29700 1.000 71.51000 236 LYS A C 1
ATOM 1536 O O . LYS A 1 261 ? -0.76300 -40.48800 14.61500 1.000 86.09000 236 LYS A O 1
ATOM 1538 N N . SER A 1 262 ? -2.80700 -39.65100 15.05600 1.000 66.42000 237 SER A N 1
ATOM 1539 C CA . SER A 1 262 ? -3.45600 -40.38300 13.97400 1.000 66.97000 237 SER A CA 1
ATOM 1540 C C . SER A 1 262 ? -3.62900 -39.55100 12.71100 1.000 67.92000 237 SER A C 1
ATOM 1541 O O . SER A 1 262 ? -4.33400 -39.98300 11.79400 1.000 72.35000 237 SER A O 1
ATOM 1544 N N . ALA A 1 263 ? -2.96700 -38.39600 12.62400 1.000 65.46000 1000 ALA A N 1
ATOM 1545 C CA . ALA A 1 263 ? -3.12200 -37.55300 11.44600 1.000 67.82000 1000 ALA A CA 1
ATOM 1546 C C . ALA A 1 263 ? -2.23900 -38.04100 10.30800 1.000 65.15000 1000 ALA A C 1
ATOM 1547 O O . ALA A 1 263 ? -2.70000 -38.17900 9.17100 1.000 66.41000 1000 ALA A O 1
ATOM 1549 N N . SER A 1 264 ? -0.97200 -38.31600 10.60000 1.000 66.55000 1001 SER A N 1
ATOM 1550 C CA . SER A 1 264 ? -0.02700 -38.80900 9.61200 1.000 57.09000 1001 SER A CA 1
ATOM 1551 C C . SER A 1 264 ? -0.18000 -40.32100 9.44000 1.000 51.01000 1001 SER A C 1
ATOM 1552 O O . SER A 1 264 ? -0.79600 -41.02100 10.25300 1.000 54.10000 1001 SER A O 1
ATOM 1555 N N . THR A 1 265 ? 0.36100 -40.81800 8.33900 1.000 48.76000 1002 THR A N 1
ATOM 1556 C CA . THR A 1 265 ? 0.34400 -42.24200 8.07800 1.000 44.45000 1002 THR A CA 1
ATOM 1557 C C . THR A 1 265 ? 1.36200 -42.95100 8.96400 1.000 47.33000 1002 THR A C 1
ATOM 1558 O O . THR A 1 265 ? 2.38900 -42.38900 9.35100 1.000 47.13000 1002 THR A O 1
ATOM 1562 N N . ASP A 1 266 ? 1.05800 -44.19500 9.29300 1.000 46.04000 1003 ASP A N 1
ATOM 1563 C CA . ASP A 1 266 ? 1.90400 -44.98000 10.17000 1.000 40.53000 1003 ASP A CA 1
ATOM 1564 C C . ASP A 1 266 ? 2.15400 -46.38200 9.65600 1.000 47.07000 1003 ASP A C 1
ATOM 1565 O O . ASP A 1 266 ? 2.83300 -47.15100 10.34200 1.000 50.84000 1003 ASP A O 1
ATOM 1570 N N . TYR A 1 267 ? 1.58800 -46.75100 8.51000 1.000 43.07000 1004 TYR A N 1
ATOM 1571 C CA . TYR A 1 267 ? 1.67500 -48.09200 7.95600 1.000 43.23000 1004 TYR A CA 1
ATOM 1572 C C . TYR A 1 267 ? 2.27400 -48.00100 6.55900 1.000 45.91000 1004 TYR A C 1
ATOM 1573 O O . TYR A 1 267 ? 1.82500 -47.18600 5.74100 1.000 44.93000 1004 TYR A O 1
ATOM 1582 N N . TRP A 1 268 ? 3.28100 -48.82700 6.29100 1.000 39.93000 1005 TRP A N 1
ATOM 1583 C CA . TRP A 1 268 ? 3.87600 -48.93900 4.96500 1.000 41.34000 1005 TRP A CA 1
ATOM 1584 C C . TRP A 1 268 ? 3.64500 -50.34900 4.44400 1.000 45.99000 1005 TRP A C 1
ATOM 1585 O O . TRP A 1 268 ? 3.95500 -51.33100 5.12600 1.000 45.82000 1005 TRP A O 1
ATOM 1596 N N . GLN A 1 269 ? 3.10000 -50.44800 3.24200 1.000 41.43000 1006 GLN A N 1
ATOM 1597 C CA . GLN A 1 269 ? 2.78100 -51.72500 2.63400 1.000 39.08000 1006 GLN A CA 1
ATOM 1598 C C . GLN A 1 269 ? 3.51400 -51.81600 1.31100 1.000 42.34000 1006 GLN A C 1
ATOM 1599 O O . GLN A 1 269 ? 3.46300 -50.88700 0.50700 1.000 42.52000 1006 GLN A O 1
ATOM 1605 N N . ASN A 1 270 ? 4.20300 -52.92800 1.10200 1.000 48.89000 1007 ASN A N 1
ATOM 1606 C CA . ASN A 1 270 ? 5.02300 -53.14700 -0.08900 1.000 44.92000 1007 ASN A CA 1
ATOM 1607 C C . ASN A 1 270 ? 5.01100 -54.65000 -0.35600 1.000 47.88000 1007 ASN A C 1
ATOM 1608 O O . ASN A 1 270 ? 5.87300 -55.38200 0.13600 1.000 48.77000 1007 ASN A O 1
ATOM 1613 N N . TRP A 1 271 ? 4.01800 -55.08900 -1.13100 1.000 46.91000 1008 TRP A N 1
ATOM 1614 C CA . TRP A 1 271 ? 3.72900 -56.50500 -1.35800 1.000 49.65000 1008 TRP A CA 1
ATOM 1615 C C . TRP A 1 271 ? 3.91600 -56.83100 -2.83400 1.000 54.26000 1008 TRP A C 1
ATOM 1616 O O . TRP A 1 271 ? 3.02300 -56.58500 -3.65100 1.000 53.16000 1008 TRP A O 1
ATOM 1627 N N . THR A 1 272 ? 5.07100 -57.38000 -3.19200 1.000 60.97000 1009 THR A N 1
ATOM 1628 C CA . THR A 1 272 ? 5.31900 -57.79300 -4.56900 1.000 61.10000 1009 THR A CA 1
ATOM 1629 C C . THR A 1 272 ? 5.16000 -59.29800 -4.63400 1.000 58.95000 1009 THR A C 1
ATOM 1630 O O . THR A 1 272 ? 5.92800 -60.04200 -4.01300 1.000 59.76000 1009 THR A O 1
ATOM 1634 N N . PHE A 1 273 ? 4.13200 -59.73400 -5.33600 1.000 51.83000 1010 PHE A N 1
ATOM 1635 C CA . PHE A 1 273 ? 3.97600 -61.13200 -5.67100 1.000 56.61000 1010 PHE A CA 1
ATOM 1636 C C . PHE A 1 273 ? 4.52400 -61.33900 -7.07600 1.000 63.00000 1010 PHE A C 1
ATOM 1637 O O . PHE A 1 273 ? 4.32300 -60.49800 -7.96000 1.000 65.92000 1010 PHE A O 1
ATOM 1645 N N . GLY A 1 274 ? 5.25500 -62.43300 -7.27300 1.000 61.26000 1011 GLY A N 1
ATOM 1646 C CA . GLY A 1 274 ? 5.49500 -62.88800 -8.63200 1.000 55.83000 1011 GLY A CA 1
ATOM 1647 C C . GLY A 1 274 ? 6.71600 -62.28500 -9.29300 1.000 55.56000 1011 GLY A C 1
ATOM 1648 O O . GLY A 1 274 ? 7.58100 -61.69100 -8.65400 1.000 66.18000 1011 GLY A O 1
ATOM 1649 N N . GLY A 1 275 ? 6.77300 -62.45400 -10.61200 1.000 59.60000 1012 GLY A N 1
ATOM 1650 C CA . GLY A 1 275 ? 7.90600 -62.01500 -11.40400 1.000 61.49000 1012 GLY A CA 1
ATOM 1651 C C . GLY A 1 275 ? 7.89100 -60.52200 -11.70600 1.000 60.17000 1012 GLY A C 1
ATOM 1652 O O . GLY A 1 275 ? 7.19500 -59.72900 -11.07400 1.000 60.28000 1012 GLY A O 1
ATOM 1653 N N . GLY A 1 276 ? 8.71100 -60.13800 -12.68700 1.000 56.11000 1013 GLY A N 1
ATOM 1654 C CA . GLY A 1 276 ? 8.83700 -58.75300 -13.08800 1.000 54.04000 1013 GLY A CA 1
ATOM 1655 C C . GLY A 1 276 ? 9.68000 -57.92300 -12.13900 1.000 50.47000 1013 GLY A C 1
ATOM 1656 O O . GLY A 1 276 ? 10.35200 -58.43300 -11.24700 1.000 53.01000 1013 GLY A O 1
ATOM 1657 N N . ILE A 1 277 ? 9.62600 -56.60700 -12.33400 1.000 48.35000 1014 ILE A N 1
ATOM 1658 C CA . ILE A 1 277 ? 10.37000 -55.66100 -11.50900 1.000 51.21000 1014 ILE A CA 1
ATOM 1659 C C . ILE A 1 277 ? 9.38400 -54.77100 -10.75700 1.000 52.41000 1014 ILE A C 1
ATOM 1660 O O . ILE A 1 277 ? 8.52000 -54.14200 -11.37100 1.000 49.94000 1014 ILE A O 1
ATOM 1665 N N . VAL A 1 278 ? 9.52400 -54.69300 -9.43500 1.000 49.29000 1015 VAL A N 1
ATOM 1666 C CA . VAL A 1 278 ? 8.76400 -53.73500 -8.63600 1.000 47.78000 1015 VAL A CA 1
ATOM 1667 C C . VAL A 1 278 ? 9.72000 -53.07000 -7.66400 1.000 45.12000 1015 VAL A C 1
ATOM 1668 O O . VAL A 1 278 ? 10.03300 -53.63800 -6.61700 1.000 52.89000 1015 VAL A O 1
ATOM 1672 N N . ASN A 1 279 ? 10.16600 -51.86700 -7.99400 1.000 45.25000 1016 ASN A N 1
ATOM 1673 C CA . ASN A 1 279 ? 10.99900 -51.07400 -7.10600 1.000 39.83000 1016 ASN A CA 1
ATOM 1674 C C . ASN A 1 279 ? 10.12300 -50.13100 -6.29800 1.000 40.85000 1016 ASN A C 1
ATOM 1675 O O . ASN A 1 279 ? 9.61600 -49.13800 -6.82500 1.000 40.80000 1016 ASN A O 1
ATOM 1680 N N . ALA A 1 280 ? 9.95400 -50.43200 -5.01600 1.000 41.97000 1017 ALA A N 1
ATOM 1681 C CA . ALA A 1 280 ? 9.13400 -49.61300 -4.13100 1.000 42.44000 1017 ALA A CA 1
ATOM 1682 C C . ALA A 1 280 ? 10.01800 -48.76100 -3.23000 1.000 46.39000 1017 ALA A C 1
ATOM 1683 O O . ALA A 1 280 ? 10.94500 -49.27100 -2.59700 1.000 50.48000 1017 ALA A O 1
ATOM 1685 N N . VAL A 1 281 ? 9.70800 -47.47000 -3.14500 1.000 46.74000 1018 VAL A N 1
ATOM 1686 C CA . VAL A 1 281 ? 10.50700 -46.51600 -2.38500 1.000 39.66000 1018 VAL A CA 1
ATOM 1687 C C . VAL A 1 281 ? 9.70600 -45.99600 -1.20300 1.000 47.07000 1018 VAL A C 1
ATOM 1688 O O . VAL A 1 281 ? 8.60800 -45.45800 -1.38600 1.000 49.10000 1018 VAL A O 1
ATOM 1692 N N . ASN A 1 282 ? 10.29300 -46.09100 -0.00300 1.000 49.29000 1019 ASN A N 1
ATOM 1693 C CA . ASN A 1 282 ? 9.70600 -45.61000 1.24900 1.000 42.03000 1019 ASN A CA 1
ATOM 1694 C C . ASN A 1 282 ? 10.29200 -44.24700 1.61500 1.000 46.96000 1019 ASN A C 1
ATOM 1695 O O . ASN A 1 282 ? 11.30900 -44.16700 2.29800 1.000 49.68000 1019 ASN A O 1
ATOM 1700 N N . GLY A 1 283 ? 9.62200 -43.17600 1.23600 1.000 42.21000 1020 GLY A N 1
ATOM 1701 C CA . GLY A 1 283 ? 10.13400 -41.84100 1.45100 1.000 44.24000 1020 GLY A CA 1
ATOM 1702 C C . GLY A 1 283 ? 9.72900 -41.21600 2.76500 1.000 42.81000 1020 GLY A C 1
ATOM 1703 O O . GLY A 1 283 ? 9.21000 -41.86800 3.66900 1.000 48.68000 1020 GLY A O 1
ATOM 1704 N N . SER A 1 284 ? 9.98200 -39.92200 2.86400 1.000 44.32000 1021 SER A N 1
ATOM 1705 C CA . SER A 1 284 ? 9.72000 -39.17600 4.08300 1.000 48.01000 1021 SER A CA 1
ATOM 1706 C C . SER A 1 284 ? 8.23900 -38.89200 4.20900 1.000 50.82000 1021 SER A C 1
ATOM 1707 O O . SER A 1 284 ? 7.56800 -38.59600 3.21400 1.000 54.73000 1021 SER A O 1
ATOM 1710 N N . GLY A 1 285 ? 7.73700 -38.98300 5.43700 1.000 50.00000 1022 GLY A N 1
ATOM 1711 C CA . GLY A 1 285 ? 6.34300 -38.65100 5.68800 1.000 49.91000 1022 GLY A CA 1
ATOM 1712 C C . GLY A 1 285 ? 5.41900 -39.67000 5.05500 1.000 47.61000 1022 GLY A C 1
ATOM 1713 O O . GLY A 1 285 ? 5.60900 -40.89100 5.17200 1.000 48.27000 1022 GLY A O 1
ATOM 1714 N N . GLY A 1 286 ? 4.40500 -39.17000 4.36300 1.000 46.42000 1023 GLY A N 1
ATOM 1715 C CA . GLY A 1 286 ? 3.52000 -40.06700 3.65500 1.000 44.84000 1023 GLY A CA 1
ATOM 1716 C C . GLY A 1 286 ? 3.91300 -40.28000 2.21300 1.000 46.21000 1023 GLY A C 1
ATOM 1717 O O . GLY A 1 286 ? 3.06300 -40.63200 1.39300 1.000 47.54000 1023 GLY A O 1
ATOM 1718 N N . ASN A 1 287 ? 5.18800 -40.09500 1.87800 1.000 47.92000 1024 ASN A N 1
ATOM 1719 C CA . ASN A 1 287 ? 5.63200 -40.24000 0.49900 1.000 45.89000 1024 ASN A CA 1
ATOM 1720 C C . ASN A 1 287 ? 6.11100 -41.65300 0.19600 1.000 46.18000 1024 ASN A C 1
ATOM 1721 O O . ASN A 1 287 ? 6.71300 -42.31000 1.04000 1.000 46.39000 1024 ASN A O 1
ATOM 1726 N N . TYR A 1 288 ? 5.83000 -42.11000 -1.02200 1.000 45.58000 1025 TYR A N 1
ATOM 1727 C CA . TYR A 1 288 ? 6.32400 -43.38400 -1.52100 1.000 42.21000 1025 TYR A CA 1
ATOM 1728 C C . TYR A 1 288 ? 6.26000 -43.33400 -3.03700 1.000 44.77000 1025 TYR A C 1
ATOM 1729 O O . TYR A 1 288 ? 5.47700 -42.57200 -3.61600 1.000 47.25000 1025 TYR A O 1
ATOM 1738 N N . SER A 1 289 ? 7.09700 -44.13700 -3.68600 1.000 38.35000 1026 SER A N 1
ATOM 1739 C CA . SER A 1 289 ? 6.98300 -44.25000 -5.12800 1.000 39.61000 1026 SER A CA 1
ATOM 1740 C C . SER A 1 289 ? 7.16800 -45.70300 -5.53200 1.000 41.78000 1026 SER A C 1
ATOM 1741 O O . SER A 1 289 ? 7.67800 -46.52500 -4.77000 1.000 42.17000 1026 SER A O 1
ATOM 1744 N N . VAL A 1 290 ? 6.68300 -46.02000 -6.72800 1.000 52.12000 1027 VAL A N 1
ATOM 1745 C CA . VAL A 1 290 ? 6.83400 -47.34200 -7.32500 1.000 48.94000 1027 VAL A CA 1
ATOM 1746 C C . VAL A 1 290 ? 7.35000 -47.18100 -8.73800 1.000 44.27000 1027 VAL A C 1
ATOM 1747 O O . VAL A 1 290 ? 6.95200 -46.26700 -9.46400 1.000 44.35000 1027 VAL A O 1
ATOM 1751 N N . ASN A 1 291 ? 8.22400 -48.09000 -9.12400 1.000 48.81000 1028 ASN A N 1
ATOM 1752 C CA . ASN A 1 291 ? 8.68600 -48.21500 -10.49000 1.000 42.44000 1028 ASN A CA 1
ATOM 1753 C C . ASN A 1 291 ? 8.63200 -49.68400 -10.81300 1.000 45.92000 1028 ASN A C 1
ATOM 1754 O O . ASN A 1 291 ? 9.30700 -50.49200 -10.16400 1.000 49.68000 1028 ASN A O 1
ATOM 1759 N N . TRP A 1 292 ? 7.80800 -50.02800 -11.78000 1.000 44.97000 1029 TRP A N 1
ATOM 1760 C CA . TRP A 1 292 ? 7.52900 -51.41600 -12.04200 1.000 42.29000 1029 TRP A CA 1
ATOM 1761 C C . TRP A 1 292 ? 7.47700 -51.62600 -13.53400 1.000 45.67000 1029 TRP A C 1
ATOM 1762 O O . TRP A 1 292 ? 7.04800 -50.74800 -14.28500 1.000 48.69000 1029 TRP A O 1
ATOM 1773 N N . SER A 1 293 ? 8.02000 -52.75700 -13.95500 1.000 48.47000 1030 SER A N 1
ATOM 1774 C CA . SER A 1 293 ? 7.61600 -53.41900 -15.18500 1.000 49.42000 1030 SER A CA 1
ATOM 1775 C C . SER A 1 293 ? 7.51000 -54.89200 -14.85200 1.000 58.24000 1030 SER A C 1
ATOM 1776 O O . SER A 1 293 ? 8.52400 -55.57100 -14.64400 1.000 59.48000 1030 SER A O 1
ATOM 1779 N N . ASN A 1 294 ? 6.28500 -55.37600 -14.82700 1.000 60.27000 1031 ASN A N 1
ATOM 1780 C CA . ASN A 1 294 ? 5.92800 -56.52000 -14.02100 1.000 61.18000 1031 ASN A CA 1
ATOM 1781 C C . ASN A 1 294 ? 5.46300 -57.67700 -14.88400 1.000 63.70000 1031 ASN A C 1
ATOM 1782 O O . ASN A 1 294 ? 5.21100 -57.53000 -16.08800 1.000 65.85000 1031 ASN A O 1
ATOM 1787 N N . THR A 1 295 ? 5.37500 -58.84200 -14.22300 1.000 65.83000 1032 THR A N 1
ATOM 1788 C CA . THR A 1 295 ? 4.53500 -59.95300 -14.66400 1.000 68.71000 1032 THR A CA 1
ATOM 1789 C C . THR A 1 295 ? 3.62700 -60.50400 -13.57200 1.000 67.21000 1032 THR A C 1
ATOM 1790 O O . THR A 1 295 ? 2.84100 -61.41400 -13.86400 1.000 69.48000 1032 THR A O 1
ATOM 1794 N N . GLY A 1 296 ? 3.72000 -60.01200 -12.33400 1.000 60.31000 1033 GLY A N 1
ATOM 1795 C CA . GLY A 1 296 ? 2.83900 -60.46100 -11.27000 1.000 58.01000 1033 GLY A CA 1
ATOM 1796 C C . GLY A 1 296 ? 1.79000 -59.44300 -10.85900 1.000 57.21000 1033 GLY A C 1
ATOM 1797 O O . GLY A 1 296 ? 1.27900 -58.69000 -11.68500 1.000 58.81000 1033 GLY A O 1
ATOM 1798 N N . ASN A 1 297 ? 1.45300 -59.41900 -9.57800 1.000 60.23000 1034 ASN A N 1
ATOM 1799 C CA . ASN A 1 297 ? 0.52000 -58.45600 -9.00700 1.000 54.18000 1034 ASN A CA 1
ATOM 1800 C C . ASN A 1 297 ? 1.20000 -57.79400 -7.82500 1.000 57.79000 1034 ASN A C 1
ATOM 1801 O O . ASN A 1 297 ? 1.88800 -58.46800 -7.05300 1.000 56.35000 1034 ASN A O 1
ATOM 1806 N N . PHE A 1 298 ? 0.97400 -56.49500 -7.65000 1.000 47.19000 1035 PHE A N 1
ATOM 1807 C CA . PHE A 1 298 ? 1.62700 -55.78900 -6.56500 1.000 46.80000 1035 PHE A CA 1
ATOM 1808 C C . PHE A 1 298 ? 0.71000 -54.73900 -5.98100 1.000 45.46000 1035 PHE A C 1
ATOM 1809 O O . PHE A 1 298 ? -0.10000 -54.11900 -6.68000 1.000 43.99000 1035 PHE A O 1
ATOM 1817 N N . VAL A 1 299 ? 0.90600 -54.50300 -4.69200 1.000 43.25000 1036 VAL A N 1
ATOM 1818 C CA . VAL A 1 299 ? 0.23800 -53.40800 -4.01600 1.000 44.31000 1036 VAL A CA 1
ATOM 1819 C C . VAL A 1 299 ? 1.26600 -52.71000 -3.12400 1.000 41.02000 1036 VAL A C 1
ATOM 1820 O O . VAL A 1 299 ? 1.86300 -53.34100 -2.24800 1.000 38.87000 1036 VAL A O 1
ATOM 1824 N N . VAL A 1 300 ? 1.50800 -51.42700 -3.40000 1.000 43.61000 1037 VAL A N 1
ATOM 1825 C CA . VAL A 1 300 ? 2.38200 -50.55400 -2.60700 1.000 38.37000 1037 VAL A CA 1
ATOM 1826 C C . VAL A 1 300 ? 1.56900 -49.35800 -2.12100 1.000 42.58000 1037 VAL A C 1
ATOM 1827 O O . VAL A 1 300 ? 0.94100 -48.65400 -2.92500 1.000 42.35000 1037 VAL A O 1
ATOM 1831 N N . GLY A 1 301 ? 1.59700 -49.10800 -0.81700 1.000 39.56000 1038 GLY A N 1
ATOM 1832 C CA . GLY A 1 301 ? 1.08400 -47.82800 -0.38600 1.000 41.66000 1038 GLY A CA 1
ATOM 1833 C C . GLY A 1 301 ? 1.23300 -47.47400 1.07400 1.000 40.71000 1038 GLY A C 1
ATOM 1834 O O . GLY A 1 301 ? 1.62200 -48.29600 1.90000 1.000 41.33000 1038 GLY A O 1
ATOM 1835 N N . LYS A 1 302 ? 0.90600 -46.23800 1.41600 1.000 40.20000 1039 LYS A N 1
ATOM 1836 C CA . LYS A 1 302 ? 1.00600 -45.79500 2.79200 1.000 36.89000 1039 LYS A CA 1
ATOM 1837 C C . LYS A 1 302 ? -0.36800 -45.39700 3.30900 1.000 39.23000 1039 LYS A C 1
ATOM 1838 O O . LYS A 1 302 ? -1.21900 -44.90400 2.56600 1.000 36.63000 1039 LYS A O 1
ATOM 1844 N N . GLY A 1 303 ? -0.59100 -45.67600 4.58000 1.000 41.80000 1040 GLY A N 1
ATOM 1845 C CA . GLY A 1 303 ? -1.87600 -45.42800 5.18300 1.000 42.18000 1040 GLY A CA 1
ATOM 1846 C C . GLY A 1 303 ? -1.90800 -45.71100 6.67000 1.000 43.28000 1040 GLY A C 1
ATOM 1847 O O . GLY A 1 303 ? -0.94600 -45.47800 7.40700 1.000 43.74000 1040 GLY A O 1
ATOM 1848 N N . TRP A 1 304 ? -3.02400 -46.23300 7.12900 1.000 43.22000 1041 TRP A N 1
ATOM 1849 C CA . TRP A 1 304 ? -3.27300 -46.34700 8.54900 1.000 44.56000 1041 TRP A CA 1
ATOM 1850 C C . TRP A 1 304 ? -3.46700 -47.80400 8.89500 1.000 46.42000 1041 TRP A C 1
ATOM 1851 O O . TRP A 1 304 ? -4.19800 -48.52000 8.20200 1.000 50.42000 1041 TRP A O 1
ATOM 1862 N N . THR A 1 305 ? -2.80700 -48.24700 9.95800 1.000 43.16000 1042 THR A N 1
ATOM 1863 C CA . THR A 1 305 ? -3.00900 -49.62100 10.36500 1.000 43.93000 1042 THR A CA 1
ATOM 1864 C C . THR A 1 305 ? -4.43300 -49.86700 10.86800 1.000 46.74000 1042 THR A C 1
ATOM 1865 O O . THR A 1 305 ? -4.92000 -50.99500 10.77700 1.000 44.39000 1042 THR A O 1
ATOM 1869 N N . THR A 1 306 ? -5.13700 -48.82600 11.31400 1.000 44.52000 1043 THR A N 1
ATOM 1870 C CA . THR A 1 306 ? -6.52200 -48.92600 11.76900 1.000 45.79000 1043 THR A CA 1
ATOM 1871 C C . THR A 1 306 ? -7.37500 -47.90100 11.01100 1.000 53.33000 1043 THR A C 1
ATOM 1872 O O . THR A 1 306 ? -7.39700 -46.70600 11.35400 1.000 44.19000 1043 THR A O 1
ATOM 1876 N N . GLY A 1 307 ? -8.09500 -48.37800 9.99500 1.000 47.91000 1044 GLY A N 1
ATOM 1877 C CA . GLY A 1 307 ? -8.92400 -47.50200 9.20000 1.000 42.88000 1044 GLY A CA 1
ATOM 1878 C C . GLY A 1 307 ? -10.09600 -46.97600 9.99000 1.000 46.83000 1044 GLY A C 1
ATOM 1879 O O . GLY A 1 307 ? -10.41400 -47.42400 11.08300 1.000 50.05000 1044 GLY A O 1
ATOM 1880 N N . SER A 1 308 ? -10.76700 -45.99900 9.40100 1.000 52.00000 1045 SER A N 1
ATOM 1881 C CA . SER A 1 308 ? -11.82900 -45.25900 10.02500 1.000 45.37000 1045 SER A CA 1
ATOM 1882 C C . SER A 1 308 ? -12.84500 -44.91200 8.95500 1.000 46.24000 1045 SER A C 1
ATOM 1883 O O . SER A 1 308 ? -12.46800 -44.55600 7.83300 1.000 50.59000 1045 SER A O 1
ATOM 1886 N N . PRO A 1 309 ? -14.13400 -45.01000 9.26000 1.000 48.43000 1046 PRO A N 1
ATOM 1887 C CA . PRO A 1 309 ? -15.16300 -44.52900 8.32800 1.000 49.16000 1046 PRO A CA 1
ATOM 1888 C C . PRO A 1 309 ? -15.42900 -43.03000 8.37900 1.000 50.17000 1046 PRO A C 1
ATOM 1889 O O . PRO A 1 309 ? -16.33000 -42.56900 7.67300 1.000 52.33000 1046 PRO A O 1
ATOM 1893 N N . PHE A 1 310 ? -14.70500 -42.26500 9.20300 1.000 48.93000 1047 PHE A N 1
ATOM 1894 C CA . PHE A 1 310 ? -14.79500 -40.80800 9.22200 1.000 43.67000 1047 PHE A CA 1
ATOM 1895 C C . PHE A 1 310 ? -13.51400 -40.13700 8.77200 1.000 46.15000 1047 PHE A C 1
ATOM 1896 O O . PHE A 1 310 ? -13.48300 -38.90600 8.66700 1.000 47.16000 1047 PHE A O 1
ATOM 1904 N N . ARG A 1 311 ? -12.44200 -40.89700 8.56500 1.000 49.11000 1048 ARG A N 1
ATOM 1905 C CA . ARG A 1 311 ? -11.20700 -40.30900 8.08100 1.000 47.70000 1048 ARG A CA 1
ATOM 1906 C C . ARG A 1 311 ? -11.43200 -39.74800 6.68800 1.000 51.97000 1048 ARG A C 1
ATOM 1907 O O . ARG A 1 311 ? -12.06000 -40.38600 5.83700 1.000 53.64000 1048 ARG A O 1
ATOM 1915 N N . THR A 1 312 ? -10.96400 -38.53900 6.47000 1.000 51.37000 1049 THR A N 1
ATOM 1916 C CA . THR A 1 312 ? -10.93900 -37.97200 5.13800 1.000 51.32000 1049 THR A CA 1
ATOM 1917 C C . THR A 1 312 ? -9.48800 -38.06600 4.69300 1.000 50.41000 1049 THR A C 1
ATOM 1918 O O . THR A 1 312 ? -8.59200 -37.52300 5.34800 1.000 50.89000 1049 THR A O 1
ATOM 1922 N N . ILE A 1 313 ? -9.25100 -38.81900 3.62700 1.000 48.04000 1050 ILE A N 1
ATOM 1923 C CA . ILE A 1 313 ? -7.89800 -39.13800 3.20000 1.000 48.71000 1050 ILE A CA 1
ATOM 1924 C C . ILE A 1 313 ? -7.48500 -38.12100 2.15100 1.000 51.65000 1050 ILE A C 1
ATOM 1925 O O . ILE A 1 313 ? -8.26200 -37.81600 1.23400 1.000 49.53000 1050 ILE A O 1
ATOM 1930 N N . ASN A 1 314 ? -6.28100 -37.56400 2.31000 1.000 51.39000 1051 ASN A N 1
ATOM 1931 C CA . ASN A 1 314 ? -5.70000 -36.63100 1.35700 1.000 47.72000 1051 ASN A CA 1
ATOM 1932 C C . ASN A 1 314 ? -4.50000 -37.28200 0.69900 1.000 47.15000 1051 ASN A C 1
ATOM 1933 O O . ASN A 1 314 ? -3.85300 -38.15800 1.28000 1.000 51.10000 1051 ASN A O 1
ATOM 1938 N N . TYR A 1 315 ? -4.19900 -36.84300 -0.51800 1.000 49.63000 1052 TYR A N 1
ATOM 1939 C CA . TYR A 1 315 ? -3.02900 -37.35500 -1.22600 1.000 50.43000 1052 TYR A CA 1
ATOM 1940 C C . TYR A 1 315 ? -2.69400 -36.41700 -2.38100 1.000 48.06000 1052 TYR A C 1
ATOM 1941 O O . TYR A 1 315 ? -3.46200 -35.52400 -2.73400 1.000 43.53000 1052 TYR A O 1
ATOM 1950 N N . ASN A 1 316 ? -1.51300 -36.63400 -2.94900 1.000 54.81000 1053 ASN A N 1
ATOM 1951 C CA . ASN A 1 316 ? -1.01600 -35.87700 -4.09600 1.000 51.22000 1053 ASN A CA 1
ATOM 1952 C C . ASN A 1 316 ? -0.15600 -36.83700 -4.90500 1.000 45.63000 1053 ASN A C 1
ATOM 1953 O O . ASN A 1 316 ? 0.83000 -37.37800 -4.39900 1.000 45.34000 1053 ASN A O 1
ATOM 1958 N N . ALA A 1 317 ? -0.55300 -37.08100 -6.14100 1.000 54.19000 1054 ALA A N 1
ATOM 1959 C CA . ALA A 1 317 ? 0.11300 -38.05200 -6.99800 1.000 49.04000 1054 ALA A CA 1
ATOM 1960 C C . ALA A 1 317 ? 1.01700 -37.26700 -7.93800 1.000 41.99000 1054 ALA A C 1
ATOM 1961 O O . ALA A 1 317 ? 0.64500 -36.93900 -9.05000 1.000 46.72000 1054 ALA A O 1
ATOM 1963 N N . GLY A 1 318 ? 2.22500 -36.97400 -7.47500 1.000 49.95000 1055 GLY A N 1
ATOM 1964 C CA . GLY A 1 318 ? 3.16500 -36.22600 -8.29500 1.000 46.39000 1055 GLY A CA 1
ATOM 1965 C C . GLY A 1 318 ? 3.44200 -36.88700 -9.62800 1.000 44.98000 1055 GLY A C 1
ATOM 1966 O O . GLY A 1 318 ? 3.71500 -36.20400 -10.61300 1.000 49.43000 1055 GLY A O 1
ATOM 1967 N N . VAL A 1 319 ? 3.36300 -38.21400 -9.68500 1.000 42.55000 1056 VAL A N 1
ATOM 1968 C CA . VAL A 1 319 ? 3.52700 -38.98100 -10.91300 1.000 39.57000 1056 VAL A CA 1
ATOM 1969 C C . VAL A 1 319 ? 2.48200 -40.08400 -10.87700 1.000 47.44000 1056 VAL A C 1
ATOM 1970 O O . VAL A 1 319 ? 2.39000 -40.81500 -9.88500 1.000 48.71000 1056 VAL A O 1
ATOM 1974 N N . TRP A 1 320 ? 1.68200 -40.20000 -11.93500 1.000 42.29000 1057 TRP A N 1
ATOM 1975 C CA . TRP A 1 320 ? 0.74700 -41.31500 -12.06400 1.000 40.11000 1057 TRP A CA 1
ATOM 1976 C C . TRP A 1 320 ? 0.74200 -41.64200 -13.54300 1.000 41.52000 1057 TRP A C 1
ATOM 1977 O O . TRP A 1 320 ? -0.08200 -41.13100 -14.29000 1.000 43.86000 1057 TRP A O 1
ATOM 1988 N N . ALA A 1 321 ? 1.66500 -42.50700 -13.94200 1.000 46.19000 1058 ALA A N 1
ATOM 1989 C CA . ALA A 1 321 ? 1.94800 -42.80700 -15.33500 1.000 39.53000 1058 ALA A CA 1
ATOM 1990 C C . ALA A 1 321 ? 1.93400 -44.32400 -15.47900 1.000 47.49000 1058 ALA A C 1
ATOM 1991 O O . ALA A 1 321 ? 2.99100 -44.96400 -15.56900 1.000 54.57000 1058 ALA A O 1
ATOM 1993 N N . PRO A 1 322 ? 0.75600 -44.94500 -15.48500 1.000 50.44000 1059 PRO A N 1
ATOM 1994 C CA . PRO A 1 322 ? 0.71900 -46.38400 -15.74300 1.000 44.90000 1059 PRO A CA 1
ATOM 1995 C C . PRO A 1 322 ? 0.80100 -46.64100 -17.23500 1.000 50.61000 1059 PRO A C 1
ATOM 1996 O O . PRO A 1 322 ? 0.29200 -45.87900 -18.06000 1.000 53.62000 1059 PRO A O 1
ATOM 2000 N N . ASN A 1 323 ? 1.49100 -47.70900 -17.58200 1.000 48.81000 1060 ASN A N 1
ATOM 2001 C CA . ASN A 1 323 ? 1.41700 -48.28200 -18.91800 1.000 47.49000 1060 ASN A CA 1
ATOM 2002 C C . ASN A 1 323 ? 0.93600 -49.71800 -18.71200 1.000 54.09000 1060 ASN A C 1
ATOM 2003 O O . ASN A 1 323 ? 1.72200 -50.60800 -18.36800 1.000 54.06000 1060 ASN A O 1
ATOM 2008 N N . GLY A 1 324 ? -0.37600 -49.92900 -18.85700 1.000 49.54000 1061 GLY A N 1
ATOM 2009 C CA . GLY A 1 324 ? -0.98000 -51.21600 -18.61300 1.000 39.86000 1061 GLY A CA 1
ATOM 2010 C C . GLY A 1 324 ? -2.00800 -51.13500 -17.50900 1.000 45.18000 1061 GLY A C 1
ATOM 2011 O O . GLY A 1 324 ? -2.66000 -50.10300 -17.32600 1.000 49.45000 1061 GLY A O 1
ATOM 2012 N N . ASN A 1 325 ? -2.15200 -52.23700 -16.77700 1.000 44.83000 1062 ASN A N 1
ATOM 2013 C CA . ASN A 1 325 ? -3.16200 -52.31900 -15.73100 1.000 46.90000 1062 ASN A CA 1
ATOM 2014 C C . ASN A 1 325 ? -2.57900 -51.81400 -14.41700 1.000 47.83000 1062 ASN A C 1
ATOM 2015 O O . ASN A 1 325 ? -1.75100 -52.48200 -13.79500 1.000 48.15000 1062 ASN A O 1
ATOM 2020 N N . GLY A 1 326 ? -3.00400 -50.63200 -14.00100 1.000 48.46000 1063 GLY A N 1
ATOM 2021 C CA . GLY A 1 326 ? -2.69300 -50.19100 -12.66400 1.000 49.65000 1063 GLY A CA 1
ATOM 2022 C C . GLY A 1 326 ? -3.83800 -49.37500 -12.12700 1.000 51.59000 1063 GLY A C 1
ATOM 2023 O O . GLY A 1 326 ? -4.49400 -48.66800 -12.89800 1.000 48.87000 1063 GLY A O 1
ATOM 2024 N N . TYR A 1 327 ? -4.10100 -49.47100 -10.82600 1.000 47.37000 1064 TYR A N 1
ATOM 2025 C CA . TYR A 1 327 ? -5.10000 -48.64700 -10.16100 1.000 46.50000 1064 TYR A CA 1
ATOM 2026 C C . TYR A 1 327 ? -4.43200 -47.66400 -9.20900 1.000 48.81000 1064 TYR A C 1
ATOM 2027 O O . TYR A 1 327 ? -3.52200 -48.03300 -8.45500 1.000 45.14000 1064 TYR A O 1
ATOM 2036 N N . LEU A 1 328 ? -4.93400 -46.43000 -9.19300 1.000 49.79000 1065 LEU A N 1
ATOM 2037 C CA . LEU A 1 328 ? -4.67200 -45.50300 -8.09900 1.000 41.75000 1065 LEU A CA 1
ATOM 2038 C C . LEU A 1 328 ? -5.91300 -45.46600 -7.22800 1.000 39.80000 1065 LEU A C 1
ATOM 2039 O O . LEU A 1 328 ? -6.99200 -45.10400 -7.70400 1.000 46.63000 1065 LEU A O 1
ATOM 2044 N N . THR A 1 329 ? -5.77700 -45.85700 -5.96800 1.000 41.18000 1066 THR A N 1
ATOM 2045 C CA . THR A 1 329 ? -6.98700 -46.13800 -5.21100 1.000 42.92000 1066 THR A CA 1
ATOM 2046 C C . THR A 1 329 ? -6.69000 -46.21200 -3.72700 1.000 40.68000 1066 THR A C 1
ATOM 2047 O O . THR A 1 329 ? -5.61200 -46.63100 -3.31600 1.000 44.06000 1066 THR A O 1
ATOM 2051 N N . LEU A 1 330 ? -7.68600 -45.82700 -2.94200 1.000 38.81000 1067 LEU A N 1
ATOM 2052 C CA . LEU A 1 330 ? -7.76000 -46.11900 -1.52700 1.000 36.79000 1067 LEU A CA 1
ATOM 2053 C C . LEU A 1 330 ? -8.47200 -47.44500 -1.33000 1.000 38.35000 1067 LEU A C 1
ATOM 2054 O O . LEU A 1 330 ? -9.36500 -47.80400 -2.09600 1.000 40.97000 1067 LEU A O 1
ATOM 2059 N N . TYR A 1 331 ? -8.06600 -48.18200 -0.30800 1.000 35.14000 1068 TYR A N 1
ATOM 2060 C CA . TYR A 1 331 ? -8.62200 -49.51100 -0.11600 1.000 34.93000 1068 TYR A CA 1
ATOM 2061 C C . TYR A 1 331 ? -8.29800 -49.98400 1.29600 1.000 39.46000 1068 TYR A C 1
ATOM 2062 O O . TYR A 1 331 ? -7.42400 -49.43400 1.96300 1.000 40.18000 1068 TYR A O 1
ATOM 2071 N N . GLY A 1 332 ? -9.04900 -50.97500 1.76100 1.000 38.83000 1069 GLY A N 1
ATOM 2072 C CA . GLY A 1 332 ? -8.85400 -51.46500 3.11000 1.000 39.49000 1069 GLY A CA 1
ATOM 2073 C C . GLY A 1 332 ? -9.81900 -52.58300 3.42100 1.000 43.71000 1069 GLY A C 1
ATOM 2074 O O . GLY A 1 332 ? -10.54800 -53.05400 2.54700 1.000 47.60000 1069 GLY A O 1
ATOM 2075 N N . TRP A 1 333 ? -9.82400 -52.99800 4.68700 1.000 43.71000 1070 TRP A N 1
ATOM 2076 C CA . TRP A 1 333 ? -10.65200 -54.10400 5.14100 1.000 43.59000 1070 TRP A CA 1
ATOM 2077 C C . TRP A 1 333 ? -11.43100 -53.75500 6.40000 1.000 45.78000 1070 TRP A C 1
ATOM 2078 O O . TRP A 1 333 ? -10.97400 -52.99800 7.25900 1.000 49.25000 1070 TRP A O 1
ATOM 2089 N N . THR A 1 334 ? -12.59600 -54.35900 6.51800 1.000 45.67000 1071 THR A N 1
ATOM 2090 C CA . THR A 1 334 ? -13.24300 -54.56100 7.80000 1.000 46.58000 1071 THR A CA 1
ATOM 2091 C C . THR A 1 334 ? -13.38200 -56.05400 8.02600 1.000 47.31000 1071 THR A C 1
ATOM 2092 O O . THR A 1 334 ? -13.32500 -56.84700 7.08400 1.000 51.05000 1071 THR A O 1
ATOM 2096 N N . ARG A 1 335 ? -13.55900 -56.42900 9.27700 1.000 48.95000 1072 ARG A N 1
ATOM 2097 C CA . ARG A 1 335 ? -14.04300 -57.75300 9.63700 1.000 49.66000 1072 ARG A CA 1
ATOM 2098 C C . ARG A 1 335 ? -15.37300 -57.57700 10.35400 1.000 47.21000 1072 ARG A C 1
ATOM 2099 O O . ARG A 1 335 ? -15.78200 -56.46100 10.67400 1.000 50.36000 1072 ARG A O 1
ATOM 2107 N N . SER A 1 336 ? -16.06300 -58.68200 10.58300 1.000 46.36000 1073 SER A N 1
ATOM 2108 C CA . SER A 1 336 ? -17.33700 -58.67800 11.28800 1.000 46.72000 1073 SER A CA 1
ATOM 2109 C C . SER A 1 336 ? -18.35200 -57.73100 10.64400 1.000 49.22000 1073 SER A C 1
ATOM 2110 O O . SER A 1 336 ? -18.78600 -56.76100 11.27000 1.000 51.75000 1073 SER A O 1
ATOM 2113 N N . PRO A 1 337 ? -18.74100 -57.97600 9.38200 1.000 45.84000 1074 PRO A N 1
ATOM 2114 C CA . PRO A 1 337 ? -18.28900 -59.00900 8.44300 1.000 44.41000 1074 PRO A CA 1
ATOM 2115 C C . PRO A 1 337 ? -17.03700 -58.62500 7.64400 1.000 48.30000 1074 PRO A C 1
ATOM 2116 O O . PRO A 1 337 ? -16.62200 -57.45900 7.60600 1.000 50.85000 1074 PRO A O 1
ATOM 2120 N N . LEU A 1 338 ? -16.44500 -59.63100 7.01200 1.000 46.85000 1075 LEU A N 1
ATOM 2121 C CA . LEU A 1 338 ? -15.18100 -59.49100 6.30400 1.000 42.92000 1075 LEU A CA 1
ATOM 2122 C C . LEU A 1 338 ? -15.45900 -58.82600 4.96700 1.000 46.77000 1075 LEU A C 1
ATOM 2123 O O . LEU A 1 338 ? -16.06800 -59.43100 4.08400 1.000 52.93000 1075 LEU A O 1
ATOM 2128 N N . ILE A 1 339 ? -15.03300 -57.57800 4.80900 1.000 48.70000 1076 ILE A N 1
ATOM 2129 C CA . ILE A 1 339 ? -15.26700 -56.84500 3.57400 1.000 46.41000 1076 ILE A CA 1
ATOM 2130 C C . ILE A 1 339 ? -13.99500 -56.10700 3.21200 1.000 43.24000 1076 ILE A C 1
ATOM 2131 O O . ILE A 1 339 ? -13.38000 -55.47700 4.07300 1.000 43.28000 1076 ILE A O 1
ATOM 2136 N N . GLU A 1 340 ? -13.58400 -56.22300 1.95000 1.000 39.73000 1077 GLU A N 1
ATOM 2137 C CA . GLU A 1 340 ? -12.54500 -55.39100 1.36800 1.000 41.50000 1077 GLU A CA 1
ATOM 2138 C C . GLU A 1 340 ? -13.19900 -54.30700 0.51800 1.000 41.26000 1077 GLU A C 1
ATOM 2139 O O . GLU A 1 340 ? -14.10000 -54.60500 -0.26400 1.000 43.91000 1077 GLU A O 1
ATOM 2145 N N . TYR A 1 341 ? -12.75600 -53.05200 0.65800 1.000 36.78000 1078 TYR A N 1
ATOM 2146 C CA . TYR A 1 341 ? -13.36400 -51.94600 -0.07800 1.000 36.89000 1078 TYR A CA 1
ATOM 2147 C C . TYR A 1 341 ? -12.32700 -51.16200 -0.87300 1.000 41.58000 1078 TYR A C 1
ATOM 2148 O O . TYR A 1 341 ? -11.14900 -51.09600 -0.51400 1.000 39.50000 1078 TYR A O 1
ATOM 2157 N N . TYR A 1 342 ? -12.80300 -50.54100 -1.95800 1.000 41.50000 1079 TYR A N 1
ATOM 2158 C CA . TYR A 1 342 ? -11.99900 -49.70000 -2.83800 1.000 37.24000 1079 TYR A CA 1
ATOM 2159 C C . TYR A 1 342 ? -12.72900 -48.40700 -3.16600 1.000 36.31000 1079 TYR A C 1
ATOM 2160 O O . TYR A 1 342 ? -13.94500 -48.39000 -3.36700 1.000 37.12000 1079 TYR A O 1
ATOM 2169 N N . VAL A 1 343 ? -11.95800 -47.33100 -3.23000 1.000 36.57000 1080 VAL A N 1
ATOM 2170 C CA . VAL A 1 343 ? -12.35200 -46.06900 -3.84200 1.000 38.09000 1080 VAL A CA 1
ATOM 2171 C C . VAL A 1 343 ? -11.28500 -45.78700 -4.89800 1.000 39.62000 1080 VAL A C 1
ATOM 2172 O O . VAL A 1 343 ? -10.18200 -45.34900 -4.55900 1.000 41.00000 1080 VAL A O 1
ATOM 2176 N N . VAL A 1 344 ? -11.59000 -46.05500 -6.17500 1.000 29.97000 1081 VAL A N 1
ATOM 2177 C CA . VAL A 1 344 ? -10.58600 -45.95300 -7.22100 1.000 35.98000 1081 VAL A CA 1
ATOM 2178 C C . VAL A 1 344 ? -10.69500 -44.57200 -7.85900 1.000 37.45000 1081 VAL A C 1
ATOM 2179 O O . VAL A 1 344 ? -11.78800 -44.14200 -8.21500 1.000 38.91000 1081 VAL A O 1
ATOM 2183 N N . ASP A 1 345 ? -9.56900 -43.85100 -7.96800 1.000 39.49000 1082 ASP A N 1
ATOM 2184 C CA . ASP A 1 345 ? -9.60000 -42.52000 -8.56900 1.000 36.00000 1082 ASP A CA 1
ATOM 2185 C C . ASP A 1 345 ? -8.97900 -42.48000 -9.95300 1.000 37.99000 1082 ASP A C 1
ATOM 2186 O O . ASP A 1 345 ? -9.42200 -41.71500 -10.80900 1.000 40.68000 1082 ASP A O 1
ATOM 2191 N N . SER A 1 346 ? -7.98400 -43.30600 -10.21800 1.000 38.18000 1083 SER A N 1
ATOM 2192 C CA . SER A 1 346 ? -7.43400 -43.32900 -11.55800 1.000 42.05000 1083 SER A CA 1
ATOM 2193 C C . SER A 1 346 ? -7.04000 -44.76700 -11.85800 1.000 43.01000 1083 SER A C 1
ATOM 2194 O O . SER A 1 346 ? -6.96100 -45.60300 -10.95200 1.000 41.22000 1083 SER A O 1
ATOM 2197 N N . TRP A 1 347 ? -6.82200 -45.06200 -13.13700 1.000 44.14000 1084 TRP A N 1
ATOM 2198 C CA . TRP A 1 347 ? -6.47400 -46.41600 -13.53700 1.000 40.14000 1084 TRP A CA 1
ATOM 2199 C C . TRP A 1 347 ? -5.53500 -46.35600 -14.73800 1.000 38.64000 1084 TRP A C 1
ATOM 2200 O O . TRP A 1 347 ? -5.13200 -45.28200 -15.18600 1.000 42.60000 1084 TRP A O 1
ATOM 2211 N N . GLY A 1 348 ? -5.14600 -47.52400 -15.23700 1.000 43.59000 1085 GLY A N 1
ATOM 2212 C CA . GLY A 1 348 ? -4.36300 -47.60600 -16.46500 1.000 39.75000 1085 GLY A CA 1
ATOM 2213 C C . GLY A 1 348 ? -5.19900 -47.83300 -17.71500 1.000 41.23000 1085 GLY A C 1
ATOM 2214 O O . GLY A 1 348 ? -5.96700 -46.95900 -18.11100 1.000 41.85000 1085 GLY A O 1
ATOM 2215 N N . THR A 1 349 ? -5.06800 -48.99400 -18.34800 1.000 45.74000 1086 THR A N 1
ATOM 2216 C CA . THR A 1 349 ? -5.84600 -49.33700 -19.53700 1.000 42.78000 1086 THR A CA 1
ATOM 2217 C C . THR A 1 349 ? -7.16100 -50.04800 -19.22800 1.000 51.42000 1086 THR A C 1
ATOM 2218 O O . THR A 1 349 ? -7.87200 -50.42900 -20.16500 1.000 57.26000 1086 THR A O 1
ATOM 2222 N N . TYR A 1 350 ? -7.48800 -50.26900 -17.95500 1.000 48.13000 1087 TYR A N 1
ATOM 2223 C CA . TYR A 1 350 ? -8.66000 -51.05100 -17.57100 1.000 46.98000 1087 TYR A CA 1
ATOM 2224 C C . TYR A 1 350 ? -9.30200 -50.44300 -16.33300 1.000 48.98000 1087 TYR A C 1
ATOM 2225 O O . TYR A 1 350 ? -8.72200 -50.48500 -15.24700 1.000 50.02000 1087 TYR A O 1
ATOM 2234 N N . ARG A 1 351 ? -10.49600 -49.92400 -16.49500 1.000 49.31000 1088 ARG A N 1
ATOM 2235 C CA . ARG A 1 351 ? -11.35500 -49.41800 -15.42800 1.000 50.97000 1088 ARG A CA 1
ATOM 2236 C C . ARG A 1 351 ? -12.07300 -50.56700 -14.70000 1.000 46.37000 1088 ARG A C 1
ATOM 2237 O O . ARG A 1 351 ? -12.88600 -51.27000 -15.30300 1.000 46.79000 1088 ARG A O 1
ATOM 2245 N N . PRO A 1 352 ? -11.81800 -50.78700 -13.41000 1.000 52.15000 1089 PRO A N 1
ATOM 2246 C CA . PRO A 1 352 ? -12.43000 -51.94200 -12.73100 1.000 49.64000 1089 PRO A CA 1
ATOM 2247 C C . PRO A 1 352 ? -13.92200 -51.74600 -12.52800 1.000 51.79000 1089 PRO A C 1
ATOM 2248 O O . PRO A 1 352 ? -14.39200 -50.63300 -12.27600 1.000 47.55000 1089 PRO A O 1
ATOM 2252 N N . THR A 1 353 ? -14.67600 -52.84300 -12.68500 1.000 54.51000 1090 THR A N 1
ATOM 2253 C CA . THR A 1 353 ? -16.11700 -52.82900 -12.44800 1.000 50.82000 1090 THR A CA 1
ATOM 2254 C C . THR A 1 353 ? -16.57100 -54.03900 -11.65400 1.000 51.02000 1090 THR A C 1
ATOM 2255 O O . THR A 1 353 ? -15.77600 -54.66900 -10.95600 1.000 59.96000 1090 THR A O 1
ATOM 2259 N N . GLY A 1 354 ? -17.83600 -54.40000 -11.80300 1.000 50.70000 1091 GLY A N 1
ATOM 2260 C CA . GLY A 1 354 ? -18.46100 -55.41100 -10.96300 1.000 44.79000 1091 GLY A CA 1
ATOM 2261 C C . GLY A 1 354 ? -19.96600 -55.31100 -11.12200 1.000 45.72000 1091 GLY A C 1
ATOM 2262 O O . GLY A 1 354 ? -20.45800 -54.88600 -12.16300 1.000 47.69000 1091 GLY A O 1
ATOM 2263 N N . THR A 1 355 ? -20.68900 -55.69700 -10.06900 1.000 38.19000 1092 THR A N 1
ATOM 2264 C CA . THR A 1 355 ? -22.14100 -55.61300 -10.11700 1.000 39.54000 1092 THR A CA 1
ATOM 2265 C C . THR A 1 355 ? -22.57000 -54.18400 -9.80300 1.000 41.50000 1092 THR A C 1
ATOM 2266 O O . THR A 1 355 ? -22.48900 -53.72600 -8.65900 1.000 38.33000 1092 THR A O 1
ATOM 2270 N N . TYR A 1 356 ? -23.01000 -53.48300 -10.84600 1.000 41.92000 1093 TYR A N 1
ATOM 2271 C CA . TYR A 1 356 ? -23.40900 -52.09500 -10.73800 1.000 39.28000 1093 TYR A CA 1
ATOM 2272 C C . TYR A 1 356 ? -24.51000 -51.92200 -9.71100 1.000 39.24000 1093 TYR A C 1
ATOM 2273 O O . TYR A 1 356 ? -25.37500 -52.77800 -9.54300 1.000 41.69000 1093 TYR A O 1
ATOM 2282 N N . LYS A 1 357 ? -24.46800 -50.79400 -9.02500 1.000 40.34000 1094 LYS A N 1
ATOM 2283 C CA . LYS A 1 357 ? -25.40300 -50.52300 -7.94300 1.000 45.01000 1094 LYS A CA 1
ATOM 2284 C C . LYS A 1 357 ? -25.95600 -49.10500 -7.92600 1.000 40.11000 1094 LYS A C 1
ATOM 2285 O O . LYS A 1 357 ? -27.06600 -48.91700 -7.42900 1.000 47.74000 1094 LYS A O 1
ATOM 2291 N N . GLY A 1 358 ? -25.26400 -48.11200 -8.45400 1.000 36.17000 1095 GLY A N 1
ATOM 2292 C CA . GLY A 1 358 ? -25.69300 -46.74000 -8.28800 1.000 42.61000 1095 GLY A CA 1
ATOM 2293 C C . GLY A 1 358 ? -24.50400 -45.81100 -8.42000 1.000 42.81000 1095 GLY A C 1
ATOM 2294 O O . GLY A 1 358 ? -23.39800 -46.23500 -8.73800 1.000 43.34000 1095 GLY A O 1
ATOM 2295 N N . THR A 1 359 ? -24.76100 -44.53300 -8.15700 1.000 44.40000 1096 THR A N 1
ATOM 2296 C CA . THR A 1 359 ? -23.72800 -43.51100 -8.18300 1.000 47.11000 1096 THR A CA 1
ATOM 2297 C C . THR A 1 359 ? -23.69100 -42.73300 -6.87400 1.000 46.03000 1096 THR A C 1
ATOM 2298 O O . THR A 1 359 ? -24.64000 -42.74100 -6.08900 1.000 51.23000 1096 THR A O 1
ATOM 2302 N N . VAL A 1 360 ? -22.56400 -42.05900 -6.66700 1.000 42.56000 1097 VAL A N 1
ATOM 2303 C CA . VAL A 1 360 ? -22.33600 -41.14600 -5.55300 1.000 44.29000 1097 VAL A CA 1
ATOM 2304 C C . VAL A 1 360 ? -21.48600 -39.99700 -6.07700 1.000 44.82000 1097 VAL A C 1
ATOM 2305 O O . VAL A 1 360 ? -20.61000 -40.20400 -6.92200 1.000 45.80000 1097 VAL A O 1
ATOM 2309 N N . LYS A 1 361 ? -21.77700 -38.78100 -5.62200 1.000 48.05000 1098 LYS A N 1
ATOM 2310 C CA . LYS A 1 361 ? -20.95200 -37.61000 -5.92200 1.000 52.98000 1098 LYS A CA 1
ATOM 2311 C C . LYS A 1 361 ? -20.13300 -37.25000 -4.68900 1.000 51.49000 1098 LYS A C 1
ATOM 2312 O O . LYS A 1 361 ? -20.69300 -37.00100 -3.61800 1.000 45.34000 1098 LYS A O 1
ATOM 2318 N N . SER A 1 362 ? -18.81300 -37.24900 -4.83100 1.000 45.55000 1099 SER A N 1
ATOM 2319 C CA . SER A 1 362 ? -17.97800 -36.85900 -3.70700 1.000 51.09000 1099 SER A CA 1
ATOM 2320 C C . SER A 1 362 ? -16.72700 -36.18700 -4.24000 1.000 51.74000 1099 SER A C 1
ATOM 2321 O O . SER A 1 362 ? -16.20700 -36.58100 -5.28600 1.000 54.22000 1099 SER A O 1
ATOM 2324 N N . ASP A 1 363 ? -16.26200 -35.17600 -3.50800 1.000 57.04000 1100 ASP A N 1
ATOM 2325 C CA . ASP A 1 363 ? -14.98400 -34.52100 -3.77200 1.000 50.11000 1100 ASP A CA 1
ATOM 2326 C C . ASP A 1 363 ? -14.88200 -34.09500 -5.23300 1.000 54.84000 1100 ASP A C 1
ATOM 2327 O O . ASP A 1 363 ? -13.91200 -34.39800 -5.92600 1.000 58.73000 1100 ASP A O 1
ATOM 2332 N N . GLY A 1 364 ? -15.92400 -33.40800 -5.70900 1.000 57.93000 1101 GLY A N 1
ATOM 2333 C CA . GLY A 1 364 ? -15.93000 -32.84900 -7.05000 1.000 58.47000 1101 GLY A CA 1
ATOM 2334 C C . GLY A 1 364 ? -16.38800 -33.79900 -8.13900 1.000 54.97000 1101 GLY A C 1
ATOM 2335 O O . GLY A 1 364 ? -17.06100 -33.37900 -9.08700 1.000 53.27000 1101 GLY A O 1
ATOM 2336 N N . GLY A 1 365 ? -16.05600 -35.08500 -7.99300 1.000 51.27000 1102 GLY A N 1
ATOM 2337 C CA . GLY A 1 365 ? -16.27900 -36.08300 -9.01300 1.000 46.08000 1102 GLY A CA 1
ATOM 2338 C C . GLY A 1 365 ? -17.44800 -37.00900 -8.71400 1.000 42.16000 1102 GLY A C 1
ATOM 2339 O O . GLY A 1 365 ? -18.11100 -36.92900 -7.69100 1.000 47.31000 1102 GLY A O 1
ATOM 2340 N N . THR A 1 366 ? -17.67900 -37.92400 -9.64700 1.000 41.75000 1103 THR A N 1
ATOM 2341 C CA . THR A 1 366 ? -18.84400 -38.80000 -9.60600 1.000 42.68000 1103 THR A CA 1
ATOM 2342 C C . THR A 1 366 ? -18.41600 -40.25100 -9.86600 1.000 45.47000 1103 THR A C 1
ATOM 2343 O O . THR A 1 366 ? -17.75700 -40.53800 -10.87800 1.000 46.00000 1103 THR A O 1
ATOM 2347 N N . TYR A 1 367 ? -18.77500 -41.15400 -8.92600 1.000 43.91000 1104 TYR A N 1
ATOM 2348 C CA . TYR A 1 367 ? -18.36400 -42.56500 -8.87900 1.000 43.93000 1104 TYR A CA 1
ATOM 2349 C C . TYR A 1 367 ? -19.56600 -43.49900 -9.03700 1.000 47.28000 1104 TYR A C 1
ATOM 2350 O O . TYR A 1 367 ? -20.66800 -43.19900 -8.56600 1.000 45.39000 1104 TYR A O 1
ATOM 2359 N N . ASP A 1 368 ? -19.32800 -44.65300 -9.66400 1.000 42.35000 1105 ASP A N 1
ATOM 2360 C CA . ASP A 1 368 ? -20.26600 -45.76300 -9.68200 1.000 39.10000 1105 ASP A CA 1
ATOM 2361 C C . ASP A 1 368 ? -19.97600 -46.71300 -8.53300 1.000 43.89000 1105 ASP A C 1
ATOM 2362 O O . ASP A 1 368 ? -18.81700 -46.97600 -8.20700 1.000 48.91000 1105 ASP A O 1
ATOM 2367 N N . ILE A 1 369 ? -21.02700 -47.27900 -7.96000 1.000 44.86000 1106 ILE A N 1
ATOM 2368 C CA . ILE A 1 369 ? -20.89000 -48.27200 -6.90400 1.000 41.04000 1106 ILE A CA 1
ATOM 2369 C C . ILE A 1 369 ? -21.03200 -49.65700 -7.52900 1.000 39.34000 1106 ILE A C 1
ATOM 2370 O O . ILE A 1 369 ? -21.90800 -49.87600 -8.36700 1.000 44.15000 1106 ILE A O 1
ATOM 2375 N N . TYR A 1 370 ? -20.11500 -50.56300 -7.18600 1.000 40.04000 1107 TYR A N 1
ATOM 2376 C CA . TYR A 1 370 ? -20.12700 -51.95600 -7.61700 1.000 38.25000 1107 TYR A CA 1
ATOM 2377 C C . TYR A 1 370 ? -19.87200 -52.85500 -6.41800 1.000 38.46000 1107 TYR A C 1
ATOM 2378 O O . TYR A 1 370 ? -19.19300 -52.46900 -5.46300 1.000 37.44000 1107 TYR A O 1
ATOM 2387 N N . THR A 1 371 ? -20.42100 -54.05900 -6.47500 1.000 39.38000 1108 THR A N 1
ATOM 2388 C CA . THR A 1 371 ? -20.02000 -55.13100 -5.57800 1.000 40.49000 1108 THR A CA 1
ATOM 2389 C C . THR A 1 371 ? -19.53300 -56.31300 -6.40000 1.000 40.33000 1108 THR A C 1
ATOM 2390 O O . THR A 1 371 ? -19.96900 -56.51800 -7.53200 1.000 41.80000 1108 THR A O 1
ATOM 2394 N N . THR A 1 372 ? -18.57000 -57.02800 -5.83700 1.000 38.43000 1109 THR A N 1
ATOM 2395 C CA . THR A 1 372 ? -18.06500 -58.29000 -6.33300 1.000 41.54000 1109 THR A CA 1
ATOM 2396 C C . THR A 1 372 ? -17.95400 -59.21000 -5.12000 1.000 43.06000 1109 THR A C 1
ATOM 2397 O O . THR A 1 372 ? -17.90800 -58.74200 -3.98200 1.000 41.73000 1109 THR A O 1
ATOM 2401 N N . THR A 1 373 ? -17.92800 -60.52500 -5.36300 1.000 48.30000 1110 THR A N 1
ATOM 2402 C CA . THR A 1 373 ? -17.71300 -61.53800 -4.33400 1.000 46.11000 1110 THR A CA 1
ATOM 2403 C C . THR A 1 373 ? -16.54600 -62.41900 -4.73700 1.000 42.40000 1110 THR A C 1
ATOM 2404 O O . THR A 1 373 ? -16.54700 -62.99100 -5.82300 1.000 47.49000 1110 THR A O 1
ATOM 2408 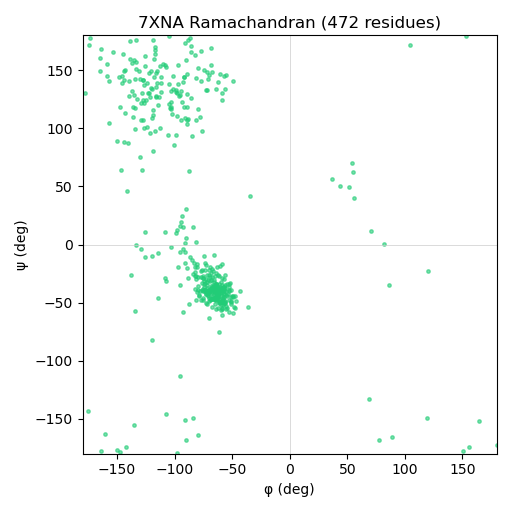N N . ARG A 1 374 ? -15.54900 -62.52100 -3.87900 1.000 48.01000 1111 ARG A N 1
ATOM 2409 C CA . ARG A 1 374 ? -14.35500 -63.29300 -4.19100 1.000 47.55000 1111 ARG A CA 1
ATOM 2410 C C . ARG A 1 374 ? -14.40700 -64.62900 -3.45400 1.000 48.38000 1111 ARG A C 1
ATOM 2411 O O . ARG A 1 374 ? -14.41000 -64.66200 -2.22100 1.000 45.94000 1111 ARG A O 1
ATOM 2419 N N . TYR A 1 375 ? -14.45900 -65.72100 -4.21900 1.000 52.38000 1112 TYR A N 1
ATOM 2420 C CA . TYR A 1 375 ? -14.62300 -67.07400 -3.69500 1.000 50.07000 1112 TYR A CA 1
ATOM 2421 C C . TYR A 1 375 ? -13.27100 -67.75800 -3.59300 1.000 50.71000 1112 TYR A C 1
ATOM 2422 O O . TYR A 1 375 ? -12.50200 -67.75500 -4.56000 1.000 54.18000 1112 TYR A O 1
ATOM 2431 N N . ASN A 1 376 ? -12.99100 -68.34500 -2.42900 1.000 52.16000 1113 ASN A N 1
ATOM 2432 C CA . ASN A 1 376 ? -11.74400 -69.08300 -2.18900 1.000 55.68000 1113 ASN A CA 1
ATOM 2433 C C . ASN A 1 376 ? -10.51900 -68.22000 -2.45700 1.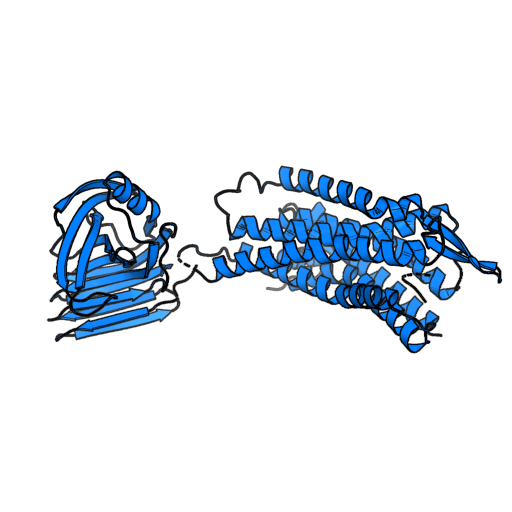000 62.07000 1113 ASN A C 1
ATOM 2434 O O . ASN A 1 376 ? -9.52500 -68.68200 -3.02400 1.000 57.00000 1113 ASN A O 1
ATOM 2439 N N . ALA A 1 377 ? -10.59700 -66.96300 -2.06300 1.000 62.16000 1114 ALA A N 1
ATOM 2440 C CA . ALA A 1 377 ? -9.55000 -65.99200 -2.28800 1.000 59.10000 1114 ALA A CA 1
ATOM 2441 C C . ALA A 1 377 ? -8.84200 -65.67700 -0.97400 1.000 58.74000 1114 ALA A C 1
ATOM 2442 O O . ALA A 1 377 ? -9.43400 -65.80800 0.10300 1.000 57.33000 1114 ALA A O 1
ATOM 2444 N N . PRO A 1 378 ? -7.57500 -65.27400 -1.03100 1.000 60.51000 1115 PRO A N 1
ATOM 2445 C CA . PRO A 1 378 ? -6.86500 -64.86600 0.19000 1.000 60.60000 1115 PRO A CA 1
ATOM 2446 C C . PRO A 1 378 ? -7.37700 -63.54300 0.74400 1.000 59.78000 1115 PRO A C 1
ATOM 2447 O O . PRO A 1 378 ? -7.75200 -62.63000 0.00700 1.000 58.05000 1115 PRO A O 1
ATOM 2451 N N . SER A 1 379 ? -7.36400 -63.44000 2.06600 1.000 56.63000 1116 SER A N 1
ATOM 2452 C CA . SER A 1 379 ? -7.86500 -62.25800 2.74900 1.000 57.54000 1116 SER A CA 1
ATOM 2453 C C . SER A 1 379 ? -6.97400 -61.97600 3.95200 1.000 60.19000 1116 SER A C 1
ATOM 2454 O O . SER A 1 379 ? -5.93900 -62.61700 4.14500 1.000 63.74000 1116 SER A O 1
ATOM 2457 N N . ILE A 1 380 ? -7.36700 -60.98800 4.75700 1.000 55.31000 1117 ILE A N 1
ATOM 2458 C CA . ILE A 1 380 ? -6.72000 -60.79900 6.04600 1.000 61.86000 1117 ILE A CA 1
ATOM 2459 C C . ILE A 1 380 ? -7.12700 -61.89100 7.01700 1.000 65.35000 1117 ILE A C 1
ATOM 2460 O O . ILE A 1 380 ? -6.48500 -62.06400 8.05600 1.000 67.72000 1117 ILE A O 1
ATOM 2465 N N . ASP A 1 381 ? -8.21300 -62.60600 6.72500 1.000 66.57000 1118 ASP A N 1
ATOM 2466 C CA . ASP A 1 381 ? -8.68800 -63.68400 7.57700 1.000 68.19000 1118 ASP A CA 1
ATOM 2467 C C . ASP A 1 381 ? -8.11800 -65.04500 7.19500 1.000 66.48000 1118 ASP A C 1
ATOM 2468 O O . ASP A 1 381 ? -8.34300 -66.01000 7.93000 1.000 66.23000 1118 ASP A O 1
ATOM 2473 N N . GLY A 1 382 ? -7.38900 -65.14800 6.09300 1.000 59.56000 1119 GLY A N 1
ATOM 2474 C CA . GLY A 1 382 ? -6.74800 -66.39800 5.73600 1.000 55.29000 1119 GLY A CA 1
ATOM 2475 C C . GLY A 1 382 ? -6.60700 -66.54400 4.23600 1.000 66.06000 1119 GLY A C 1
ATOM 2476 O O . GLY A 1 382 ? -6.98100 -65.66900 3.45900 1.000 70.15000 1119 GLY A O 1
ATOM 2477 N N . ASP A 1 383 ? -6.06500 -67.69900 3.84000 1.000 61.43000 1120 ASP A N 1
ATOM 2478 C CA . ASP A 1 383 ? -5.70900 -67.92500 2.44700 1.000 58.17000 1120 ASP A CA 1
ATOM 2479 C C . ASP A 1 383 ? -6.89600 -68.32600 1.58800 1.000 60.41000 1120 ASP A C 1
ATOM 2480 O O . ASP A 1 383 ? -6.80300 -68.25200 0.35400 1.000 62.21000 1120 ASP A O 1
ATOM 2482 N N . ASP A 1 384 ? -7.99900 -68.74700 2.20000 1.000 56.96000 1121 ASP A N 1
ATOM 2483 C CA . ASP A 1 384 ? -9.08300 -69.37200 1.45700 1.000 53.87000 1121 ASP A CA 1
ATOM 2484 C C . ASP A 1 384 ? -10.45800 -68.95400 1.97600 1.000 59.33000 1121 ASP A C 1
ATOM 2485 O O . ASP A 1 384 ? -11.36200 -69.77700 2.13300 1.000 62.50000 1121 ASP A O 1
ATOM 2490 N N . THR A 1 385 ? -10.65200 -67.66500 2.21400 1.000 59.59000 1122 THR A N 1
ATOM 2491 C CA . THR A 1 385 ? -11.95500 -67.19400 2.64800 1.000 58.16000 1122 THR A CA 1
ATOM 2492 C C . THR A 1 385 ? -12.81300 -66.79600 1.45800 1.000 55.83000 1122 THR A C 1
ATOM 2493 O O . THR A 1 385 ? -12.36500 -66.77300 0.30900 1.000 58.10000 1122 THR A O 1
ATOM 2497 N N . THR A 1 386 ? -14.07100 -66.47400 1.75000 1.000 51.08000 1123 THR A N 1
ATOM 2498 C CA . THR A 1 386 ? -14.98900 -65.91100 0.77500 1.000 52.86000 1123 THR A CA 1
ATOM 2499 C C . THR A 1 386 ? -15.59900 -64.64400 1.35600 1.000 54.08000 1123 THR A C 1
ATOM 2500 O O . THR A 1 386 ? -16.07200 -64.65100 2.49500 1.000 61.08000 1123 THR A O 1
ATOM 2504 N N . PHE A 1 387 ? -15.56900 -63.56000 0.58000 1.000 50.09000 1124 PHE A N 1
ATOM 2505 C CA . PHE A 1 387 ? -15.95900 -62.24900 1.07300 1.000 46.25000 1124 PHE A CA 1
ATOM 2506 C C . PHE A 1 387 ? -16.44400 -61.38400 -0.07900 1.000 49.58000 1124 PHE A C 1
ATOM 2507 O O . PHE A 1 387 ? -16.22900 -61.68300 -1.26100 1.000 49.30000 1124 PHE A O 1
ATOM 2515 N N . THR A 1 388 ? -17.09900 -60.29300 0.29900 1.000 50.98000 1125 THR A N 1
ATOM 2516 C CA . THR A 1 388 ? -17.62000 -59.27400 -0.59200 1.000 42.25000 1125 THR A CA 1
ATOM 2517 C C . THR A 1 388 ? -16.63300 -58.11200 -0.68900 1.000 46.06000 1125 THR A C 1
ATOM 2518 O O . THR A 1 388 ? -15.82900 -57.85900 0.21600 1.000 43.58000 1125 THR A O 1
ATOM 2522 N N . GLN A 1 389 ? -16.71300 -57.40200 -1.80600 1.000 48.40000 1126 GLN A N 1
ATOM 2523 C CA . GLN A 1 389 ? -15.88300 -56.24500 -2.09200 1.000 43.49000 1126 GLN A CA 1
ATOM 2524 C C . GLN A 1 389 ? -16.78700 -55.08500 -2.46700 1.000 41.17000 1126 GLN A C 1
ATOM 2525 O O . GLN A 1 389 ? -17.57300 -55.19900 -3.40800 1.000 47.02000 1126 GLN A O 1
ATOM 2531 N N . TYR A 1 390 ? -16.66900 -53.97000 -1.76100 1.000 44.51000 1127 TYR A N 1
ATOM 2532 C CA . TYR A 1 390 ? -17.37600 -52.74900 -2.13000 1.000 43.23000 1127 TYR A CA 1
ATOM 2533 C C . TYR A 1 390 ? -16.43700 -51.82500 -2.88800 1.000 38.88000 1127 TYR A C 1
ATOM 2534 O O . TYR A 1 390 ? -15.32000 -51.57200 -2.43800 1.000 38.02000 1127 TYR A O 1
ATOM 2543 N N . TRP A 1 391 ? -16.89700 -51.31100 -4.02200 1.000 40.61000 1128 TRP A N 1
ATOM 2544 C CA . TRP A 1 391 ? -16.09900 -50.44900 -4.87300 1.000 40.73000 1128 TRP A CA 1
ATOM 2545 C C . TRP A 1 391 ? -16.80600 -49.11800 -5.11300 1.000 39.91000 1128 TRP A C 1
ATOM 2546 O O . TRP A 1 391 ? -18.02300 -49.06900 -5.31200 1.000 35.65000 1128 TRP A O 1
ATOM 2557 N N . SER A 1 392 ? -16.04000 -48.03200 -5.07600 1.000 32.48000 1129 SER A N 1
ATOM 2558 C CA . SER A 1 392 ? -16.46400 -46.78500 -5.71200 1.000 38.62000 1129 SER A CA 1
ATOM 2559 C C . SER A 1 392 ? -15.41700 -46.48700 -6.76300 1.000 37.42000 1129 SER A C 1
ATOM 2560 O O . SER A 1 392 ? -14.25100 -46.27600 -6.42400 1.000 31.49000 1129 SER A O 1
ATOM 2563 N N . VAL A 1 393 ? -15.83600 -46.50300 -8.02700 1.000 35.95000 1130 VAL A N 1
ATOM 2564 C CA . VAL A 1 393 ? -14.94300 -46.25200 -9.16200 1.000 35.33000 1130 VAL A CA 1
ATOM 2565 C C . VAL A 1 393 ? -15.38000 -44.96400 -9.82200 1.000 35.97000 1130 VAL A C 1
ATOM 2566 O O . VAL A 1 393 ? -16.50800 -44.87900 -10.31400 1.000 40.32000 1130 VAL A O 1
ATOM 2570 N N . ARG A 1 394 ? -14.48700 -43.97900 -9.87000 1.000 36.39000 1131 ARG A N 1
ATOM 2571 C CA . ARG A 1 394 ? -14.82600 -42.72100 -10.52000 1.000 44.41000 1131 ARG A CA 1
ATOM 2572 C C . ARG A 1 394 ? -15.27400 -42.97200 -11.96000 1.000 43.41000 1131 ARG A C 1
ATOM 2573 O O . ARG A 1 394 ? -14.81100 -43.90600 -12.61800 1.000 38.04000 1131 ARG A O 1
ATOM 2581 N N . GLN A 1 395 ? -16.21400 -42.16300 -12.45000 1.000 40.68000 1132 GLN A N 1
ATOM 2582 C CA . GLN A 1 395 ? -16.63800 -42.44100 -13.81200 1.000 40.21000 1132 GLN A CA 1
ATOM 2583 C C . GLN A 1 395 ? -15.57800 -42.01400 -14.82200 1.000 43.38000 1132 GLN A C 1
ATOM 2584 O O . GLN A 1 395 ? -15.55400 -42.52000 -15.94700 1.000 52.74000 1132 GLN A O 1
ATOM 2590 N N . SER A 1 396 ? -14.69300 -41.10700 -14.43500 1.000 45.55000 1133 SER A N 1
ATOM 2591 C CA . SER A 1 396 ? -13.55800 -40.70800 -15.24600 1.000 46.62000 1133 SER A CA 1
ATOM 2592 C C . SER A 1 396 ? -12.33100 -40.59700 -14.35000 1.000 47.58000 1133 SER A C 1
ATOM 2593 O O . SER A 1 396 ? -12.43800 -40.38600 -13.13800 1.000 49.99000 1133 SER A O 1
ATOM 2596 N N . LYS A 1 397 ? -11.16200 -40.72500 -14.97700 1.000 48.87000 1134 LYS A N 1
ATOM 2597 C CA . LYS A 1 397 ? -9.87900 -40.62500 -14.28800 1.000 42.45000 1134 LYS A CA 1
ATOM 2598 C C . LYS A 1 397 ? -9.72100 -39.27800 -13.60400 1.000 45.60000 1134 LYS A C 1
ATOM 2599 O O . LYS A 1 397 ? -9.93300 -38.23000 -14.21900 1.000 49.30000 1134 LYS A O 1
ATOM 2605 N N . ARG A 1 398 ? -9.33800 -39.30900 -12.33700 1.000 42.27000 1135 ARG A N 1
ATOM 2606 C CA . ARG A 1 398 ? -9.17500 -38.08000 -11.59500 1.000 40.03000 1135 ARG A CA 1
ATOM 2607 C C . ARG A 1 398 ? -7.92400 -37.37600 -12.07900 1.000 46.53000 1135 ARG A C 1
ATOM 2608 O O . ARG A 1 398 ? -6.88600 -38.02500 -12.23800 1.000 47.62000 1135 ARG A O 1
ATOM 2616 N N . PRO A 1 399 ? -7.98500 -36.07500 -12.35400 1.000 50.43000 1136 PRO A N 1
ATOM 2617 C CA . PRO A 1 399 ? -6.75400 -35.32200 -12.59800 1.000 53.62000 1136 PRO A CA 1
ATOM 2618 C C . PRO A 1 399 ? -5.76200 -35.60700 -11.48800 1.000 47.18000 1136 PRO A C 1
ATOM 2619 O O . PRO A 1 399 ? -6.14000 -35.75300 -10.32900 1.000 49.69000 1136 PRO A O 1
ATOM 2623 N N . THR A 1 400 ? -4.49600 -35.73500 -11.85100 1.000 50.64000 1137 THR A N 1
ATOM 2624 C CA . THR A 1 400 ? -3.44000 -35.91800 -10.86400 1.000 53.97000 1137 THR A CA 1
ATOM 2625 C C . THR A 1 400 ? -2.46300 -34.75300 -10.91600 1.000 56.07000 1137 THR A C 1
ATOM 2626 O O . THR A 1 400 ? -2.44100 -33.96300 -11.86000 1.000 63.53000 1137 THR A O 1
ATOM 2630 N N . GLY A 1 401 ? -1.65700 -34.63300 -9.86200 1.000 54.09000 1138 GLY A N 1
ATOM 2631 C CA . GLY A 1 401 ? -0.60400 -33.63700 -9.79000 1.000 54.45000 1138 GLY A CA 1
ATOM 2632 C C . GLY A 1 401 ? -0.74500 -32.66200 -8.63700 1.000 49.81000 1138 GLY A C 1
ATOM 2633 O O . GLY A 1 401 ? 0.25000 -32.05100 -8.23500 1.000 50.51000 1138 GLY A O 1
ATOM 2634 N N . SER A 1 402 ? -1.95900 -32.48300 -8.11000 1.000 47.19000 1139 SER A N 1
ATOM 2635 C CA . SER A 1 402 ? -2.14000 -31.58100 -6.97800 1.000 50.25000 1139 SER A CA 1
ATOM 2636 C C . SER A 1 402 ? -3.00700 -32.23900 -5.90400 1.000 46.86000 1139 SER A C 1
ATOM 2637 O O . SER A 1 402 ? -3.50600 -33.35000 -6.06700 1.000 54.59000 1139 SER A O 1
ATOM 2640 N N . ASN A 1 403 ? -3.17400 -31.53700 -4.78800 1.000 48.38000 1140 ASN A N 1
ATOM 2641 C CA . ASN A 1 403 ? -3.83500 -32.09500 -3.61700 1.000 51.92000 1140 ASN A CA 1
ATOM 2642 C C . ASN A 1 403 ? -5.26000 -32.54400 -3.93600 1.000 51.05000 1140 ASN A C 1
ATOM 2643 O O . ASN A 1 403 ? -6.08400 -31.76500 -4.42100 1.000 54.98000 1140 ASN A O 1
ATOM 2648 N N . ALA A 1 404 ? -5.54000 -33.81200 -3.66000 1.000 52.28000 1141 ALA A N 1
ATOM 2649 C CA . ALA A 1 404 ? -6.82800 -34.43300 -3.92300 1.000 48.59000 1141 ALA A CA 1
ATOM 2650 C C . ALA A 1 404 ? -7.33600 -35.07100 -2.64000 1.000 45.20000 1141 ALA A C 1
ATOM 2651 O O . ALA A 1 404 ? -6.57200 -35.70900 -1.91800 1.000 51.68000 1141 ALA A O 1
ATOM 2653 N N . THR A 1 405 ? -8.62000 -34.89500 -2.36100 1.000 46.61000 1142 THR A N 1
ATOM 2654 C CA . THR A 1 405 ? -9.24200 -35.38700 -1.13900 1.000 49.48000 1142 THR A CA 1
ATOM 2655 C C . THR A 1 405 ? -10.21800 -36.51700 -1.45900 1.000 46.11000 1142 THR A C 1
ATOM 2656 O O . THR A 1 405 ? -10.84500 -36.53600 -2.52300 1.000 41.71000 1142 THR A O 1
ATOM 2660 N N . ILE A 1 406 ? -10.27700 -37.49600 -0.56500 1.000 44.50000 1143 ILE A N 1
ATOM 2661 C CA . ILE A 1 406 ? -11.30500 -38.52300 -0.58700 1.000 44.81000 1143 ILE A CA 1
ATOM 2662 C C . ILE A 1 406 ? -12.04000 -38.40200 0.72600 1.000 50.03000 1143 ILE A C 1
ATOM 2663 O O . ILE A 1 406 ? -11.48000 -38.71900 1.78500 1.000 53.36000 1143 ILE A O 1
ATOM 2668 N N . THR A 1 407 ? -13.27700 -37.91900 0.67200 1.000 48.16000 1144 THR A N 1
ATOM 2669 C CA . THR A 1 407 ? -14.08100 -37.80000 1.88100 1.000 44.61000 1144 THR A CA 1
ATOM 2670 C C . THR A 1 407 ? -14.74200 -39.15400 2.09300 1.000 44.65000 1144 THR A C 1
ATOM 2671 O O . THR A 1 407 ? -15.78900 -39.45800 1.52700 1.000 42.77000 1144 THR A O 1
ATOM 2675 N N . PHE A 1 408 ? -14.09200 -39.99400 2.89200 1.000 46.74000 1145 PHE A N 1
ATOM 2676 C CA . PHE A 1 408 ? -14.48100 -41.39600 2.94600 1.000 47.48000 1145 PHE A CA 1
ATOM 2677 C C . PHE A 1 408 ? -15.92700 -41.57900 3.41700 1.000 46.75000 1145 PHE A C 1
ATOM 2678 O O . PHE A 1 408 ? -16.62300 -42.46500 2.90000 1.000 48.78000 1145 PHE A O 1
ATOM 2686 N N . THR A 1 409 ? -16.40200 -40.76200 4.38600 1.000 43.38000 1146 THR A N 1
ATOM 2687 C CA . THR A 1 409 ? -17.78700 -40.90000 4.87500 1.000 47.31000 1146 THR A CA 1
ATOM 2688 C C . THR A 1 409 ? -18.77900 -40.95400 3.72700 1.000 48.16000 1146 THR A C 1
ATOM 2689 O O . THR A 1 409 ? -19.71200 -41.77000 3.74200 1.000 46.58000 1146 THR A O 1
ATOM 2693 N N . ASN A 1 410 ? -18.60400 -40.06800 2.73500 1.000 42.52000 1147 ASN A N 1
ATOM 2694 C CA . ASN A 1 410 ? -19.53800 -40.00500 1.61800 1.000 42.08000 1147 ASN A CA 1
ATOM 2695 C C . ASN A 1 410 ? -19.68200 -41.36900 0.95400 1.000 45.82000 1147 ASN A C 1
ATOM 2696 O O . ASN A 1 410 ? -20.77700 -41.73200 0.51200 1.000 51.32000 1147 ASN A O 1
ATOM 2701 N N . HIS A 1 411 ? -18.60300 -42.15700 0.91200 1.000 42.80000 1148 HIS A N 1
ATOM 2702 C CA . HIS A 1 411 ? -18.69900 -43.48700 0.31100 1.000 42.00000 1148 HIS A CA 1
ATOM 2703 C C . HIS A 1 411 ? -19.36200 -44.45500 1.26400 1.000 41.52000 1148 HIS A C 1
ATOM 2704 O O . HIS A 1 411 ? -20.17100 -45.28800 0.84800 1.000 46.80000 1148 HIS A O 1
ATOM 2711 N N . VAL A 1 412 ? -19.03700 -44.35900 2.54600 1.000 42.78000 1149 VAL A N 1
ATOM 2712 C CA . VAL A 1 412 ? -19.68800 -45.20600 3.53800 1.000 44.69000 1149 VAL A CA 1
ATOM 2713 C C . VAL A 1 412 ? -21.20000 -44.96300 3.53400 1.000 43.11000 1149 VAL A C 1
ATOM 2714 O O . VAL A 1 412 ? -21.99400 -45.90000 3.41900 1.000 43.40000 1149 VAL A O 1
ATOM 2718 N N . ASN A 1 413 ? -21.61900 -43.69800 3.64300 1.000 43.43000 1150 ASN A N 1
ATOM 2719 C CA . ASN A 1 413 ? -23.04600 -43.39300 3.60300 1.000 41.54000 1150 ASN A CA 1
ATOM 2720 C C . ASN A 1 413 ? -23.68500 -43.96200 2.34700 1.000 47.27000 1150 ASN A C 1
ATOM 2721 O O . ASN A 1 413 ? -24.77600 -44.54200 2.40800 1.000 50.58000 1150 ASN A O 1
ATOM 2726 N N . ALA A 1 414 ? -23.02400 -43.78800 1.19000 1.000 41.31000 1151 ALA A N 1
ATOM 2727 C CA . ALA A 1 414 ? -23.59400 -44.22800 -0.08200 1.000 37.41000 1151 ALA A CA 1
ATOM 2728 C C . ALA A 1 414 ? -23.81000 -45.73000 -0.09500 1.000 48.50000 1151 ALA A C 1
ATOM 2729 O O . ALA A 1 414 ? -24.89400 -46.20800 -0.45700 1.000 50.17000 1151 ALA A O 1
ATOM 2731 N N . TRP A 1 415 ? -22.77300 -46.49600 0.27500 1.000 43.76000 1152 TRP A N 1
ATOM 2732 C CA . TRP A 1 415 ? -22.91600 -47.94300 0.32600 1.000 42.39000 1152 TRP A CA 1
ATOM 2733 C C . TRP A 1 415 ? -24.00500 -48.33300 1.31300 1.000 41.77000 1152 TRP A C 1
ATOM 2734 O O . TRP A 1 415 ? -24.74400 -49.29400 1.08200 1.000 44.72000 1152 TRP A O 1
ATOM 2745 N N . LYS A 1 416 ? -24.12200 -47.60600 2.42100 1.000 40.88000 1153 LYS A N 1
ATOM 2746 C CA . LYS A 1 416 ? -25.13800 -47.97700 3.39600 1.000 44.57000 1153 LYS A CA 1
ATOM 2747 C C . LYS A 1 416 ? -26.54100 -47.81100 2.80800 1.000 44.47000 1153 LYS A C 1
ATOM 2748 O O . LYS A 1 416 ? -27.36600 -48.72700 2.88600 1.000 40.77000 1153 LYS A O 1
ATOM 2754 N N . SER A 1 417 ? -26.81600 -46.67500 2.16900 1.000 41.47000 1154 SER A N 1
ATOM 2755 C CA . SER A 1 417 ? -28.12400 -46.46600 1.55800 1.000 40.40000 1154 SER A CA 1
ATOM 2756 C C . SER A 1 417 ? -28.46100 -47.52600 0.51600 1.000 44.35000 1154 SER A C 1
ATOM 2757 O O . SER A 1 417 ? -29.62000 -47.62800 0.10100 1.000 46.99000 1154 SER A O 1
ATOM 2760 N N . HIS A 1 418 ? -27.47000 -48.26700 0.04800 1.000 40.24000 1155 HIS A N 1
ATOM 2761 C CA . HIS A 1 418 ? -27.63600 -49.36000 -0.88800 1.000 37.47000 1155 HIS A CA 1
ATOM 2762 C C . HIS A 1 418 ? -27.63600 -50.69000 -0.17400 1.000 38.72000 1155 HIS A C 1
ATOM 2763 O O . HIS A 1 418 ? -27.55200 -51.73600 -0.82300 1.000 41.29000 1155 HIS A O 1
ATOM 2770 N N . GLY A 1 419 ? -27.69500 -50.66500 1.15400 1.000 41.18000 1156 GLY A N 1
ATOM 2771 C CA . GLY A 1 419 ? -27.61700 -51.86600 1.95700 1.000 40.75000 1156 GLY A CA 1
ATOM 2772 C C . GLY A 1 419 ? -26.26600 -52.54700 1.99400 1.000 42.36000 1156 GLY A C 1
ATOM 2773 O O . GLY A 1 419 ? -26.19200 -53.69000 2.45600 1.000 49.17000 1156 GLY A O 1
ATOM 2774 N N . MET A 1 420 ? -25.19800 -51.90500 1.51300 1.000 38.15000 1157 MET A N 1
ATOM 2775 C CA . MET A 1 420 ? -23.83700 -52.38100 1.75000 1.000 39.73000 1157 MET A CA 1
ATOM 2776 C C . MET A 1 420 ? -23.33900 -51.76000 3.04300 1.000 42.82000 1157 MET A C 1
ATOM 2777 O O . MET A 1 420 ? -22.94700 -50.59100 3.07100 1.000 46.66000 1157 MET A O 1
ATOM 2782 N N . ASN A 1 421 ? -23.32200 -52.54500 4.10800 1.000 39.56000 1158 ASN A N 1
ATOM 2783 C CA . ASN A 1 421 ? -22.76900 -52.10800 5.37600 1.000 46.76000 1158 ASN A CA 1
ATOM 2784 C C . ASN A 1 421 ? -21.37400 -52.68000 5.58100 1.000 48.63000 1158 ASN A C 1
ATOM 2785 O O . ASN A 1 421 ? -21.07200 -53.78900 5.14900 1.000 49.85000 1158 ASN A O 1
ATOM 2790 N N . LEU A 1 422 ? -20.51800 -51.88700 6.21800 1.000 53.10000 1159 LEU A N 1
ATOM 2791 C CA . LEU A 1 422 ? -19.15100 -52.27800 6.51700 1.000 49.02000 1159 LEU A CA 1
ATOM 2792 C C . LEU A 1 422 ? -19.10800 -52.99000 7.87000 1.000 52.40000 1159 LEU A C 1
ATOM 2793 O O . LEU A 1 422 ? -20.11500 -53.10100 8.57900 1.000 47.84000 1159 LEU A O 1
ATOM 2798 N N . GLY A 1 423 ? -17.91800 -53.47700 8.22900 1.000 46.25000 1160 GLY A N 1
ATOM 2799 C CA . GLY A 1 423 ? -17.79400 -54.31600 9.40000 1.000 50.61000 1160 GLY A CA 1
ATOM 2800 C C . GLY A 1 423 ? -17.61000 -53.52500 10.67200 1.000 48.84000 1160 GLY A C 1
ATOM 2801 O O . GLY A 1 423 ? -17.41300 -52.32200 10.65600 1.000 54.15000 1160 GLY A O 1
ATOM 2802 N N . SER A 1 424 ? -17.68500 -54.23200 11.80100 1.000 53.84000 1161 SER A N 1
ATOM 2803 C CA . SER A 1 424 ? -17.48700 -53.59300 13.10100 1.000 52.30000 1161 SER A CA 1
ATOM 2804 C C . SER A 1 424 ? -16.01500 -53.30100 13.37000 1.000 54.80000 1161 SER A C 1
ATOM 2805 O O . SER A 1 424 ? -15.69000 -52.37100 14.11400 1.000 56.01000 1161 SER A O 1
ATOM 2808 N N . ASN A 1 425 ? -15.12400 -54.09900 12.79700 1.000 49.67000 1162 ASN A N 1
ATOM 2809 C CA . ASN A 1 425 ? -13.73700 -54.20500 13.21900 1.000 44.51000 1162 ASN A CA 1
ATOM 2810 C C . ASN A 1 425 ? -12.85200 -53.77700 12.05500 1.000 48.25000 1162 ASN A C 1
ATOM 2811 O O . ASN A 1 425 ? -12.74100 -54.49400 11.05300 1.000 52.66000 1162 ASN A O 1
ATOM 2816 N N . TRP A 1 426 ? -12.19300 -52.63600 12.21100 1.000 46.21000 1163 TRP A N 1
ATOM 2817 C CA . TRP A 1 426 ? -11.47800 -51.96400 11.13600 1.000 47.73000 1163 TRP A CA 1
ATOM 2818 C C . TRP A 1 426 ? -10.00700 -52.39000 11.05600 1.000 47.79000 1163 TRP A C 1
ATOM 2819 O O . TRP A 1 426 ? -9.23500 -52.16400 11.99500 1.000 47.68000 1163 TRP A O 1
ATOM 2830 N N . ALA A 1 427 ? -9.62200 -52.98200 9.92000 1.000 43.30000 1164 ALA A N 1
ATOM 2831 C CA . ALA A 1 427 ? -8.22700 -53.28900 9.63700 1.000 38.26000 1164 ALA A CA 1
ATOM 2832 C C . ALA A 1 427 ? -7.60200 -52.10700 8.90800 1.000 42.39000 1164 ALA A C 1
ATOM 2833 O O . ALA A 1 427 ? -8.06000 -50.97200 9.08900 1.000 41.46000 1164 ALA A O 1
ATOM 2835 N N . TYR A 1 428 ? -6.59100 -52.35500 8.06800 1.000 42.92000 1165 TYR A N 1
ATOM 2836 C CA . TYR A 1 428 ? -5.79000 -51.25900 7.51800 1.000 41.73000 1165 TYR A CA 1
ATOM 2837 C C . TYR A 1 428 ? -6.53400 -50.53900 6.39600 1.000 39.32000 1165 TYR A C 1
ATOM 2838 O O . TYR A 1 428 ? -7.55800 -50.98400 5.88400 1.000 45.82000 1165 TYR A O 1
ATOM 2847 N N . GLN A 1 429 ? -6.01100 -49.38200 6.03100 1.000 41.70000 1166 GLN A N 1
ATOM 2848 C CA . GLN A 1 429 ? -6.73500 -48.47100 5.15300 1.000 43.01000 1166 GLN A CA 1
ATOM 2849 C C . GLN A 1 429 ? -5.65500 -47.60500 4.50600 1.000 42.67000 1166 GLN A C 1
ATOM 2850 O O . GLN A 1 429 ? -5.05900 -46.76000 5.17800 1.000 44.63000 1166 GLN A O 1
ATOM 2856 N N . VAL A 1 430 ? -5.34600 -47.87900 3.23800 1.000 43.48000 1167 VAL A N 1
ATOM 2857 C CA . VAL A 1 430 ? -4.14900 -47.31500 2.62700 1.000 46.51000 1167 VAL A CA 1
ATOM 2858 C C . VAL A 1 430 ? -4.48100 -46.75400 1.25700 1.000 46.29000 1167 VAL A C 1
ATOM 2859 O O . VAL A 1 430 ? -5.46500 -47.13700 0.61600 1.000 46.38000 1167 VAL A O 1
ATOM 2863 N N . MET A 1 431 ? -3.62500 -45.82500 0.82300 1.000 45.99000 1168 MET A N 1
ATOM 2864 C CA . MET A 1 431 ? -3.70100 -45.16100 -0.47600 1.000 41.68000 1168 MET A CA 1
ATOM 2865 C C . MET A 1 431 ? -2.59000 -45.76400 -1.33600 1.000 39.74000 1168 MET A C 1
ATOM 2866 O O . MET A 1 431 ? -1.43900 -45.31900 -1.30100 1.000 40.36000 1168 MET A O 1
ATOM 2871 N N . ALA A 1 432 ? -2.95000 -46.78300 -2.10800 1.000 37.22000 1169 ALA A N 1
ATOM 2872 C CA . ALA A 1 432 ? -2.00400 -47.66900 -2.76100 1.000 36.79000 1169 ALA A CA 1
ATOM 2873 C C . ALA A 1 432 ? -1.95500 -47.44300 -4.26000 1.000 39.03000 1169 ALA A C 1
ATOM 2874 O O . ALA A 1 432 ? -2.91700 -46.96200 -4.86200 1.000 37.85000 1169 ALA A O 1
ATOM 2876 N N . THR A 1 433 ? -0.80400 -47.78500 -4.84900 1.000 38.05000 1170 THR A N 1
ATOM 2877 C CA . THR A 1 433 ? -0.67700 -48.08800 -6.27000 1.000 35.69000 1170 THR A CA 1
ATOM 2878 C C . THR A 1 433 ? -0.75800 -49.60600 -6.41700 1.000 37.71000 1170 THR A C 1
ATOM 2879 O O . THR A 1 433 ? -0.04100 -50.33900 -5.73000 1.000 41.18000 1170 THR A O 1
ATOM 2883 N N . GLU A 1 434 ? -1.64600 -50.08100 -7.28600 1.000 47.20000 1171 GLU A N 1
ATOM 2884 C CA . GLU A 1 434 ? -1.93000 -51.51300 -7.43300 1.000 48.53000 1171 GLU A CA 1
ATOM 2885 C C . GLU A 1 434 ? -1.83700 -51.88000 -8.90800 1.000 46.02000 1171 GLU A C 1
ATOM 2886 O O . GLU A 1 434 ? -2.71800 -51.50700 -9.68600 1.000 54.11000 1171 GLU A O 1
ATOM 2892 N N . GLY A 1 435 ? -0.78300 -52.59700 -9.30100 1.000 44.84000 1172 GLY A N 1
ATOM 2893 C CA . GLY A 1 435 ? -0.55200 -52.95400 -10.69700 1.000 41.67000 1172 GLY A CA 1
ATOM 2894 C C . GLY A 1 435 ? -0.75100 -54.43700 -10.97100 1.000 47.98000 1172 GLY A C 1
ATOM 2895 O O . GLY A 1 435 ? -0.60000 -55.27100 -10.07400 1.000 51.12000 1172 GLY A O 1
ATOM 2896 N N . TYR A 1 436 ? -1.07600 -54.77400 -12.24800 1.000 47.50000 1173 TYR A N 1
ATOM 2897 C CA . TYR A 1 436 ? -1.47100 -56.13000 -12.65300 1.000 47.70000 1173 TYR A CA 1
ATOM 2898 C C . TYR A 1 436 ? -0.85900 -56.45000 -14.01500 1.000 50.98000 1173 TYR A C 1
ATOM 2899 O O . TYR A 1 436 ? -1.51800 -56.27900 -15.03900 1.000 52.75000 1173 TYR A O 1
ATOM 2908 N N . GLN A 1 437 ? 0.37300 -56.96700 -14.01000 1.000 48.67000 1174 GLN A N 1
ATOM 2909 C CA . GLN A 1 437 ? 1.13500 -57.29400 -15.22300 1.000 48.19000 1174 GLN A CA 1
ATOM 2910 C C . GLN A 1 437 ? 1.22300 -56.08400 -16.15300 1.000 47.52000 1174 GLN A C 1
ATOM 2911 O O . GLN A 1 437 ? 0.63400 -56.04100 -17.23000 1.000 49.76000 1174 GLN A O 1
ATOM 2917 N N . SER A 1 438 ? 1.99200 -55.10000 -15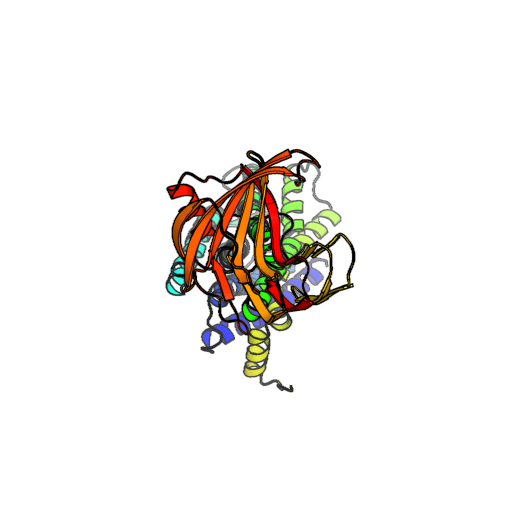.70500 1.000 51.18000 1175 SER A N 1
ATOM 2918 C CA . SER A 1 438 ? 2.07800 -53.81900 -16.38900 1.000 48.04000 1175 SER A CA 1
ATOM 2919 C C . SER A 1 438 ? 3.46600 -53.23000 -16.15200 1.000 51.74000 1175 SER A C 1
ATOM 2920 O O . SER A 1 438 ? 4.35500 -53.87900 -15.59400 1.000 49.85000 1175 SER A O 1
ATOM 2923 N N . SER A 1 439 ? 3.66700 -52.03000 -16.66500 1.000 53.86000 1176 SER A N 1
ATOM 2924 C CA . SER A 1 439 ? 4.75100 -51.15200 -16.27700 1.000 50.59000 1176 SER A CA 1
ATOM 2925 C C . SER A 1 439 ? 4.13900 -49.88800 -15.71800 1.000 52.07000 1176 SER A C 1
ATOM 2926 O O . SER A 1 439 ? 2.92000 -49.70500 -15.73400 1.000 55.78000 1176 SER A O 1
ATOM 2929 N N . GLY A 1 440 ? 4.99300 -49.00800 -15.23800 1.000 51.08000 1177 GLY A N 1
ATOM 2930 C CA . GLY A 1 440 ? 4.52800 -47.69600 -14.84100 1.000 46.99000 1177 GLY A CA 1
ATOM 2931 C C . GLY A 1 440 ? 5.41200 -47.10400 -13.77100 1.000 48.71000 1177 GLY A C 1
ATOM 2932 O O . GLY A 1 440 ? 6.38300 -47.70500 -13.31100 1.000 44.28000 1177 GLY A O 1
ATOM 2933 N N . SER A 1 441 ? 5.03800 -45.89300 -13.37300 1.000 46.89000 1178 SER A N 1
ATOM 2934 C CA . SER A 1 441 ? 5.70800 -45.16600 -12.31000 1.000 46.36000 1178 SER A CA 1
ATOM 2935 C C . SER A 1 441 ? 4.64600 -44.41600 -11.53300 1.000 51.18000 1178 SER A C 1
ATOM 2936 O O . SER A 1 441 ? 3.61300 -44.03100 -12.09500 1.000 52.78000 1178 SER A O 1
ATOM 2939 N N . SER A 1 442 ? 4.89200 -44.20200 -10.24800 1.000 46.06000 1179 SER A N 1
ATOM 2940 C CA . SER A 1 442 ? 3.96300 -43.37500 -9.50000 1.000 46.29000 1179 SER A CA 1
ATOM 2941 C C . SER A 1 442 ? 4.66200 -42.80400 -8.28600 1.000 46.94000 1179 SER A C 1
ATOM 2942 O O . SER A 1 442 ? 5.42200 -43.49800 -7.61700 1.000 47.83000 1179 SER A O 1
ATOM 2945 N N . ASN A 1 443 ? 4.36700 -41.55100 -7.98700 1.000 42.26000 1180 ASN A N 1
ATOM 2946 C CA . ASN A 1 443 ? 4.85100 -40.92200 -6.78100 1.000 42.70000 1180 ASN A CA 1
ATOM 2947 C C . ASN A 1 443 ? 3.64500 -40.30800 -6.09700 1.000 48.45000 1180 ASN A C 1
ATOM 2948 O O . ASN A 1 443 ? 2.94500 -39.48800 -6.70200 1.000 44.21000 1180 ASN A O 1
ATOM 2953 N N . VAL A 1 444 ? 3.38800 -40.72900 -4.85300 1.000 43.29000 1181 VAL A N 1
ATOM 2954 C CA . VAL A 1 444 ? 2.21300 -40.31300 -4.10100 1.000 47.02000 1181 VAL A CA 1
ATOM 2955 C C . VAL A 1 444 ? 2.61700 -39.94700 -2.67400 1.000 45.46000 1181 VAL A C 1
ATOM 2956 O O . VAL A 1 444 ? 3.24900 -40.75100 -1.97800 1.000 46.45000 1181 VAL A O 1
ATOM 2960 N N . THR A 1 445 ? 2.21300 -38.75900 -2.22500 1.000 44.64000 1182 THR A N 1
ATOM 2961 C CA . THR A 1 445 ? 2.28700 -38.38500 -0.81400 1.000 47.47000 1182 THR A CA 1
ATOM 2962 C C . THR A 1 445 ? 0.89400 -38.44100 -0.19700 1.000 46.57000 1182 THR A C 1
ATOM 2963 O O . THR A 1 445 ? -0.08200 -38.00000 -0.81500 1.000 48.30000 1182 THR A O 1
ATOM 2967 N N . VAL A 1 446 ? 0.81000 -38.97900 1.02600 1.000 42.91000 1183 VAL A N 1
ATOM 2968 C CA . VAL A 1 446 ? -0.44700 -39.30500 1.69900 1.000 45.24000 1183 VAL A CA 1
ATOM 2969 C C . VAL A 1 446 ? -0.48200 -38.66200 3.08500 1.000 48.79000 1183 VAL A C 1
ATOM 2970 O O . VAL A 1 446 ? 0.53600 -38.61500 3.78600 1.000 48.50000 1183 VAL A O 1
ATOM 2974 N N . TRP A 1 447 ? -1.66000 -38.17800 3.48400 1.000 43.03000 1184 TRP A N 1
ATOM 2975 C CA . TRP A 1 447 ? -1.85400 -37.70200 4.84600 1.000 44.84000 1184 TRP A CA 1
ATOM 2976 C C . TRP A 1 447 ? -3.34800 -37.58700 5.12100 1.000 49.06000 1184 TRP A C 1
ATOM 2977 O O . TRP A 1 447 ? -4.18100 -37.91900 4.27100 1.000 51.87000 1184 TRP A O 1
ATOM 2988 N N . SER A 1 448 ? -3.68200 -37.10400 6.32400 1.000 50.66000 244 SER A N 1
ATOM 2989 C CA . SER A 1 448 ? -5.07500 -36.89600 6.70100 1.000 52.67000 244 SER A CA 1
ATOM 2990 C C . SER A 1 448 ? -5.41100 -35.44200 7.03600 1.000 61.42000 244 SER A C 1
ATOM 2991 O O . SER A 1 448 ? -5.95600 -34.70900 6.19800 1.000 64.44000 244 SER A O 1
ATOM 2994 N N . SER A 1 449 ? -5.11800 -35.01900 8.26200 1.000 61.00000 245 SER A N 1
ATOM 2995 C CA . SER A 1 449 ? -5.49800 -33.69800 8.76600 1.000 61.33000 245 SER A CA 1
ATOM 2996 C C . SER A 1 449 ? -4.24000 -32.92600 9.12700 1.000 66.65000 245 SER A C 1
ATOM 2997 O O . SER A 1 449 ? -3.88800 -32.83000 10.30400 1.000 71.75000 245 SER A O 1
ATOM 3000 N N . LYS A 1 450 ? -3.59000 -32.34600 8.11700 1.000 67.66000 246 LYS A N 1
ATOM 3001 C CA . LYS A 1 450 ? -2.33800 -31.63000 8.33300 1.000 67.13000 246 LYS A CA 1
ATOM 3002 C C . LYS A 1 450 ? -2.50100 -30.52700 9.37700 1.000 77.00000 246 LYS A C 1
ATOM 3003 O O . LYS A 1 450 ? -3.46100 -29.74600 9.34600 1.000 68.16000 246 LYS A O 1
ATOM 3009 N N . ARG A 1 451 ? -1.55000 -30.47700 10.30800 1.000 82.75000 247 ARG A N 1
ATOM 3010 C CA . ARG A 1 451 ? -1.58200 -29.52800 11.40700 1.000 79.89000 247 ARG A CA 1
ATOM 3011 C C . ARG A 1 451 ? -1.10600 -28.15800 10.94700 1.000 75.56000 247 ARG A C 1
ATOM 3012 O O . ARG A 1 451 ? -0.31500 -28.03400 10.00900 1.000 79.26000 247 ARG A O 1
ATOM 3020 N N . LYS A 1 452 ? -1.60700 -27.12400 11.61300 1.000 72.89000 248 LYS A N 1
ATOM 3021 C CA . LYS A 1 452 ? -1.17700 -25.75600 11.35900 1.000 78.00000 248 LYS A CA 1
ATOM 3022 C C . LYS A 1 452 ? 0.01800 -25.46300 12.25800 1.000 77.65000 248 LYS A C 1
ATOM 3023 O O . LYS A 1 452 ? -0.10500 -25.52800 13.48700 1.000 77.84000 248 LYS A O 1
ATOM 3029 N N . LYS A 1 453 ? 1.17700 -25.16700 11.65400 1.000 77.21000 249 LYS A N 1
ATOM 3030 C CA . LYS A 1 453 ? 2.36800 -24.91500 12.46400 1.000 80.76000 249 LYS A CA 1
ATOM 3031 C C . LYS A 1 453 ? 2.12500 -23.78900 13.45700 1.000 81.14000 249 LYS A C 1
ATOM 3032 O O . LYS A 1 453 ? 2.51700 -23.88100 14.62200 1.000 79.73000 249 LYS A O 1
ATOM 3034 N N . SER A 1 454 ? 1.46700 -22.72400 13.02100 1.000 84.67000 250 SER A N 1
ATOM 3035 C CA . SER A 1 454 ? 1.07000 -21.65800 13.93500 1.000 73.59000 250 SER A CA 1
ATOM 3036 C C . SER A 1 454 ? 0.33800 -22.21900 15.15100 1.000 73.51000 250 SER A C 1
ATOM 3037 O O . SER A 1 454 ? 0.71000 -21.94800 16.29900 1.000 75.29000 250 SER A O 1
ATOM 3040 N N . GLU A 1 455 ? -0.68600 -23.04400 14.90600 1.000 74.35000 251 GLU A N 1
ATOM 3041 C CA . GLU A 1 455 ? -1.48200 -23.60300 15.99900 1.000 71.06000 251 GLU A CA 1
ATOM 3042 C C . GLU A 1 455 ? -0.68300 -24.59600 16.82900 1.000 68.66000 251 GLU A C 1
ATOM 3043 O O . GLU A 1 455 ? -0.92800 -24.72600 18.03100 1.000 64.29000 251 GLU A O 1
ATOM 3049 N N . LYS A 1 456 ? 0.27000 -25.30300 16.21200 1.000 76.40000 252 LYS A N 1
ATOM 3050 C CA . LYS A 1 456 ? 1.06800 -26.26700 16.96300 1.000 73.06000 252 LYS A CA 1
ATOM 3051 C C . LYS A 1 456 ? 1.80300 -25.58500 18.11000 1.000 66.74000 252 LYS A C 1
ATOM 3052 O O . LYS A 1 456 ? 1.70700 -26.01500 19.26500 1.000 67.20000 252 LYS A O 1
ATOM 3058 N N . LYS A 1 457 ? 2.49300 -24.48000 17.81300 1.000 64.48000 253 LYS A N 1
ATOM 3059 C CA . LYS A 1 457 ? 3.30700 -23.81600 18.82400 1.000 63.59000 253 LYS A CA 1
ATOM 3060 C C . LYS A 1 457 ? 2.46600 -23.27700 19.96900 1.000 62.53000 253 LYS A C 1
ATOM 3061 O O . LYS A 1 457 ? 2.90700 -23.30500 21.12300 1.000 62.74000 253 LYS A O 1
ATOM 3067 N N . VAL A 1 458 ? 1.24700 -22.81700 19.69000 1.000 64.72000 254 VAL A N 1
ATOM 3068 C CA . VAL A 1 458 ? 0.38200 -22.33400 20.76400 1.000 65.33000 254 VAL A CA 1
ATOM 3069 C C . VAL A 1 458 ? -0.10300 -23.49400 21.63000 1.000 62.82000 254 VAL A C 1
ATOM 3070 O O . VAL A 1 458 ? -0.14500 -23.39000 22.86300 1.000 62.24000 254 VAL A O 1
ATOM 3074 N N . THR A 1 459 ? -0.50300 -24.60700 21.00100 1.000 60.06000 255 THR A N 1
ATOM 3075 C CA . THR A 1 459 ? -0.88400 -25.79100 21.77100 1.000 59.57000 255 THR A CA 1
ATOM 3076 C C . THR A 1 459 ? 0.30400 -26.33600 22.55600 1.000 57.36000 255 THR A C 1
ATOM 3077 O O . THR A 1 459 ? 0.12300 -26.96400 23.60200 1.000 63.58000 255 THR A O 1
ATOM 3081 N N . ARG A 1 460 ? 1.52300 -26.06500 22.10000 1.000 57.12000 256 ARG A N 1
ATOM 3082 C CA . ARG A 1 460 ? 2.69500 -26.48300 22.85600 1.000 53.96000 256 ARG A CA 1
ATOM 3083 C C . ARG A 1 460 ? 2.91600 -25.59600 24.06700 1.000 54.37000 256 ARG A C 1
ATOM 3084 O O . ARG A 1 460 ? 3.32600 -26.07400 25.12900 1.000 55.24000 256 ARG A O 1
ATOM 3092 N N . MET A 1 461 ? 2.66600 -24.29900 23.91700 1.000 59.42000 257 MET A N 1
ATOM 3093 C CA . MET A 1 461 ? 2.87100 -23.36000 25.01000 1.000 56.71000 257 MET A CA 1
ATOM 3094 C C . MET A 1 461 ? 1.90800 -23.63000 26.15000 1.000 61.64000 257 MET A C 1
ATOM 3095 O O . MET A 1 461 ? 2.30800 -23.65600 27.31900 1.000 61.30000 257 MET A O 1
ATOM 3100 N N . VAL A 1 462 ? 0.62300 -23.82300 25.83200 1.000 59.47000 258 VAL A N 1
ATOM 3101 C CA . VAL A 1 462 ? -0.34400 -24.09400 26.88800 1.000 55.69000 258 VAL A CA 1
ATOM 3102 C C . VAL A 1 462 ? 0.02500 -25.37200 27.62300 1.000 60.54000 258 VAL A C 1
ATOM 3103 O O . VAL A 1 462 ? -0.06400 -25.44600 28.85300 1.000 59.52000 258 VAL A O 1
ATOM 3107 N N . SER A 1 463 ? 0.44600 -26.39700 26.88000 1.000 63.07000 259 SER A N 1
ATOM 3108 C CA . SER A 1 463 ? 0.83100 -27.66500 27.48900 1.000 57.76000 259 SER A CA 1
ATOM 3109 C C . SER A 1 463 ? 1.90500 -27.46600 28.54900 1.000 60.94000 259 SER A C 1
ATOM 3110 O O . SER A 1 463 ? 1.88100 -28.10900 29.60600 1.000 61.60000 259 SER A O 1
ATOM 3113 N N . ILE A 1 464 ? 2.85900 -26.57700 28.27700 1.000 55.58000 260 ILE A N 1
ATOM 3114 C CA . ILE A 1 464 ? 3.94800 -26.33000 29.20700 1.000 57.52000 260 ILE A CA 1
ATOM 3115 C C . ILE A 1 464 ? 3.53400 -25.37600 30.32000 1.000 62.53000 260 ILE A C 1
ATOM 3116 O O . ILE A 1 464 ? 4.05600 -25.46600 31.43800 1.000 67.28000 260 ILE A O 1
ATOM 3121 N N . VAL A 1 465 ? 2.60300 -24.45800 30.06700 1.000 53.84000 261 VAL A N 1
ATOM 3122 C CA . VAL A 1 465 ? 2.10100 -23.65000 31.16900 1.000 56.57000 261 VAL A CA 1
ATOM 3123 C C . VAL A 1 465 ? 1.31300 -24.52800 32.12800 1.000 59.03000 261 VAL A C 1
ATOM 3124 O O . VAL A 1 465 ? 1.42300 -24.39200 33.35200 1.000 65.72000 261 VAL A O 1
ATOM 3128 N N . VAL A 1 466 ? 0.52000 -25.45300 31.58900 1.000 60.98000 262 VAL A N 1
ATOM 3129 C CA . VAL A 1 466 ? -0.11100 -26.48900 32.40500 1.000 60.42000 262 VAL A CA 1
ATOM 3130 C C . VAL A 1 466 ? 0.94000 -27.27800 33.18500 1.000 58.27000 262 VAL A C 1
ATOM 3131 O O . VAL A 1 466 ? 0.72200 -27.65700 34.34100 1.000 58.31000 262 VAL A O 1
ATOM 3135 N N . ALA A 1 467 ? 2.09700 -27.53400 32.57200 1.000 53.93000 263 ALA A N 1
ATOM 3136 C CA . ALA A 1 467 ? 3.08400 -28.39200 33.22100 1.000 56.87000 263 ALA A CA 1
ATOM 3137 C C . ALA A 1 467 ? 3.68600 -27.70200 34.43100 1.000 57.34000 263 ALA A C 1
ATOM 3138 O O . ALA A 1 467 ? 3.76100 -28.28500 35.51700 1.000 54.18000 263 ALA A O 1
ATOM 3140 N N . VAL A 1 468 ? 4.10100 -26.44300 34.26500 1.000 57.49000 264 VAL A N 1
ATOM 3141 C CA . VAL A 1 468 ? 4.68700 -25.71400 35.38200 1.000 57.19000 264 VAL A CA 1
ATOM 3142 C C . VAL A 1 468 ? 3.65100 -25.47900 36.46900 1.000 60.09000 264 VAL A C 1
ATOM 3143 O O . VAL A 1 468 ? 3.97000 -25.54800 37.66300 1.000 63.30000 264 VAL A O 1
ATOM 3147 N N . PHE A 1 469 ? 2.39500 -25.22700 36.09500 1.000 56.68000 265 PHE A N 1
ATOM 3148 C CA . PHE A 1 469 ? 1.38100 -25.08000 37.13200 1.000 61.08000 265 PHE A CA 1
ATOM 3149 C C . PHE A 1 469 ? 1.30200 -26.34100 37.98400 1.000 65.21000 265 PHE A C 1
ATOM 3150 O O . PHE A 1 469 ? 1.41200 -26.27600 39.21600 1.000 62.92000 265 PHE A O 1
ATOM 3158 N N . ILE A 1 470 ? 1.09600 -27.49800 37.34100 1.000 64.72000 266 ILE A N 1
ATOM 3159 C CA . ILE A 1 470 ? 1.03700 -28.76200 38.07500 1.000 58.79000 266 ILE A CA 1
ATOM 3160 C C . ILE A 1 470 ? 2.27500 -28.91800 38.94700 1.000 60.28000 266 ILE A C 1
ATOM 3161 O O . ILE A 1 470 ? 2.17800 -29.21200 40.14400 1.000 67.95000 266 ILE A O 1
ATOM 3166 N N . PHE A 1 471 ? 3.45500 -28.67800 38.37100 1.000 61.27000 267 PHE A N 1
ATOM 3167 C CA . PHE A 1 471 ? 4.70400 -28.78700 39.12400 1.000 60.15000 267 PHE A CA 1
ATOM 3168 C C . PHE A 1 471 ? 4.71400 -27.87900 40.36500 1.000 62.62000 267 PHE A C 1
ATOM 3169 O O . PHE A 1 471 ? 5.10800 -28.31000 41.45300 1.000 65.75000 267 PHE A O 1
ATOM 3177 N N . CYS A 1 472 ? 4.27400 -26.62200 40.22500 1.000 60.20000 268 CYS A N 1
ATOM 3178 C CA . CYS A 1 472 ? 4.44800 -25.64500 41.30400 1.000 58.36000 268 CYS A CA 1
ATOM 3179 C C . CYS A 1 472 ? 3.40100 -25.77100 42.39300 1.000 57.30000 268 CYS A C 1
ATOM 3180 O O . CYS A 1 472 ? 3.60700 -25.27100 43.50600 1.000 57.07000 268 CYS A O 1
ATOM 3183 N N . TRP A 1 473 ? 2.27800 -26.41000 42.10000 1.000 55.89000 269 TRP A N 1
ATOM 3184 C CA . TRP A 1 473 ? 1.15800 -26.45900 43.02100 1.000 50.10000 269 TRP A CA 1
ATOM 3185 C C . TRP A 1 473 ? 0.95900 -27.82800 43.65200 1.000 61.16000 269 TRP A C 1
ATOM 3186 O O . TRP A 1 473 ? 0.43900 -27.91100 44.77500 1.000 59.32000 269 TRP A O 1
ATOM 3197 N N . LEU A 1 474 ? 1.35200 -28.90400 42.95500 1.000 62.13000 270 LEU A N 1
ATOM 3198 C CA . LEU A 1 474 ? 1.08500 -30.24400 43.47600 1.000 63.28000 270 LEU A CA 1
ATOM 3199 C C . LEU A 1 474 ? 1.79100 -30.54100 44.79200 1.000 58.04000 270 LEU A C 1
ATOM 3200 O O . LEU A 1 474 ? 1.13500 -31.10100 45.68300 1.000 60.53000 270 LEU A O 1
ATOM 3205 N N . PRO A 1 475 ? 3.06500 -30.19600 45.01000 1.000 57.36000 271 PRO A N 1
ATOM 3206 C CA . PRO A 1 475 ? 3.60100 -30.31300 46.38400 1.000 58.49000 271 PRO A CA 1
ATOM 3207 C C . PRO A 1 475 ? 2.73100 -29.60700 47.43700 1.000 58.21000 271 PRO A C 1
ATOM 3208 O O . PRO A 1 475 ? 2.61500 -30.09200 48.57000 1.000 55.22000 271 PRO A O 1
ATOM 3212 N N . PHE A 1 476 ? 2.07600 -28.50100 47.07200 1.000 58.39000 272 PHE A N 1
ATOM 3213 C CA . PHE A 1 476 ? 1.20000 -27.79000 48.00300 1.000 58.74000 272 PHE A CA 1
ATOM 3214 C C . PHE A 1 476 ? -0.03800 -28.61000 48.35400 1.000 59.98000 272 PHE A C 1
ATOM 3215 O O . PHE A 1 476 ? -0.35700 -28.79600 49.53400 1.000 55.37000 272 PHE A O 1
ATOM 3223 N N . TYR A 1 477 ? -0.77700 -29.07400 47.34600 1.000 60.07000 273 TYR A N 1
ATOM 3224 C CA . TYR A 1 477 ? -1.95200 -29.87700 47.65600 1.000 64.02000 273 TYR A CA 1
ATOM 3225 C C . TYR A 1 477 ? -1.55500 -31.19400 48.30500 1.000 62.54000 273 TYR A C 1
ATOM 3226 O O . TYR A 1 477 ? -2.29800 -31.72300 49.13700 1.000 66.48000 273 TYR A O 1
ATOM 3235 N N . ILE A 1 478 ? -0.38000 -31.71800 47.95500 1.000 59.48000 274 ILE A N 1
ATOM 3236 C CA . ILE A 1 478 ? 0.12200 -32.92800 48.59200 1.000 57.30000 274 ILE A CA 1
ATOM 3237 C C . ILE A 1 478 ? 0.45200 -32.66500 50.05400 1.000 65.66000 274 ILE A C 1
ATOM 3238 O O . ILE A 1 478 ? 0.12700 -33.48000 50.93000 1.000 67.54000 274 ILE A O 1
ATOM 3243 N N . PHE A 1 479 ? 1.11000 -31.53300 50.34700 1.000 63.96000 275 PHE A N 1
ATOM 3244 C CA . PHE A 1 479 ? 1.38700 -31.18900 51.73800 1.000 58.31000 275 PHE A CA 1
ATOM 3245 C C . PHE A 1 479 ? 0.09800 -30.94900 52.51600 1.000 59.32000 275 PHE A C 1
ATOM 3246 O O . PHE A 1 479 ? 0.00300 -31.33700 53.68300 1.000 60.45000 275 PHE A O 1
ATOM 3254 N N . ASN A 1 480 ? -0.90000 -30.32400 51.89100 1.000 57.83000 276 ASN A N 1
ATOM 3255 C CA . ASN A 1 480 ? -2.11700 -29.97300 52.61400 1.000 62.62000 276 ASN A CA 1
ATOM 3256 C C . ASN A 1 480 ? -2.95400 -31.20000 52.95500 1.000 67.68000 276 ASN A C 1
ATOM 3257 O O . ASN A 1 480 ? -3.64800 -31.20700 53.97800 1.000 67.88000 276 ASN A O 1
ATOM 3262 N N . VAL A 1 481 ? -2.90400 -32.24400 52.12400 1.000 68.32000 277 VAL A N 1
ATOM 3263 C CA . VAL A 1 481 ? -3.78100 -33.40000 52.31500 1.000 68.00000 277 VAL A CA 1
ATOM 3264 C C . VAL A 1 481 ? -3.20700 -34.35700 53.35300 1.000 64.47000 277 VAL A C 1
ATOM 3265 O O . VAL A 1 481 ? -3.94800 -34.93900 54.15100 1.000 66.34000 277 VAL A O 1
ATOM 3269 N N . SER A 1 482 ? -1.88200 -34.53500 53.35300 1.000 61.63000 278 SER A N 1
ATOM 3270 C CA . SER A 1 482 ? -1.22000 -35.20600 54.46500 1.000 63.18000 278 SER A CA 1
ATOM 3271 C C . SER A 1 482 ? -1.56400 -34.55800 55.79200 1.000 71.72000 278 SER A C 1
ATOM 3272 O O . SER A 1 482 ? -1.82100 -35.25500 56.78000 1.000 84.28000 278 SER A O 1
ATOM 3275 N N . SER A 1 483 ? -1.57600 -33.22800 55.84100 1.000 66.29000 279 SER A N 1
ATOM 3276 C CA . SER A 1 483 ? -1.68500 -32.49800 57.09700 1.000 73.78000 279 SER A CA 1
ATOM 3277 C C . SER A 1 483 ? -3.02400 -32.67900 57.81300 1.000 77.55000 279 SER A C 1
ATOM 3278 O O . SER A 1 483 ? -3.13500 -32.22600 58.95900 1.000 78.07000 279 SER A O 1
ATOM 3281 N N . VAL A 1 484 ? -4.03600 -33.30200 57.20400 1.000 73.88000 280 VAL A N 1
ATOM 3282 C CA . VAL A 1 484 ? -5.24000 -33.59200 57.97900 1.000 78.90000 280 VAL A CA 1
ATOM 3283 C C . VAL A 1 484 ? -5.03400 -34.83100 58.84100 1.000 80.69000 280 VAL A C 1
ATOM 3284 O O . VAL A 1 484 ? -5.45300 -34.86300 60.00500 1.000 85.20000 280 VAL A O 1
ATOM 3288 N N . SER A 1 485 ? -4.35800 -35.85200 58.30900 1.000 80.00000 281 SER A N 1
ATOM 3289 C CA . SER A 1 485 ? -4.12000 -37.07300 59.06600 1.000 78.01000 281 SER A CA 1
ATOM 3290 C C . SER A 1 485 ? -3.27000 -36.82300 60.30900 1.000 81.89000 281 SER A C 1
ATOM 3291 O O . SER A 1 485 ? -3.30800 -37.62900 61.24700 1.000 88.87000 281 SER A O 1
ATOM 3294 N N . MET A 1 486 ? -2.54400 -35.70200 60.33900 1.000 83.16000 282 MET A N 1
ATOM 3295 C CA . MET A 1 486 ? -1.40200 -35.51500 61.23100 1.000 82.20000 282 MET A CA 1
ATOM 3296 C C . MET A 1 486 ? -1.78100 -35.61900 62.70500 1.000 74.24000 282 MET A C 1
ATOM 3297 O O . MET A 1 486 ? -2.90900 -35.31900 63.10300 1.000 77.78000 282 MET A O 1
ATOM 3302 N N . ALA A 1 487 ? -0.84700 -36.13100 63.49400 1.000 70.17000 283 ALA A N 1
ATOM 3303 C CA . ALA A 1 487 ? -1.05500 -36.31600 64.92200 1.000 67.35000 283 ALA A CA 1
ATOM 3304 C C . ALA A 1 487 ? -0.03400 -35.69400 65.85600 1.000 70.92000 283 ALA A C 1
ATOM 3305 O O . ALA A 1 487 ? -0.25900 -35.63500 67.04900 1.000 64.62000 283 ALA A O 1
ATOM 3307 N N . ILE A 1 488 ? 1.07100 -35.21700 65.30600 1.000 76.88000 284 ILE A N 1
ATOM 3308 C CA . ILE A 1 488 ? 2.12600 -34.59000 66.08000 1.000 66.66000 284 ILE A CA 1
ATOM 3309 C C . ILE A 1 488 ? 2.23400 -33.14600 65.68800 1.000 69.23000 284 ILE A C 1
ATOM 3310 O O . ILE A 1 488 ? 1.96500 -32.79500 64.56800 1.000 69.34000 284 ILE A O 1
ATOM 3315 N N . SER A 1 489 ? 2.63000 -32.30500 66.62400 1.000 69.86000 285 SER A N 1
ATOM 3316 C CA . SER A 1 489 ? 2.78100 -30.88600 66.36400 1.000 70.06000 285 SER A CA 1
ATOM 3317 C C . SER A 1 489 ? 3.92000 -30.63900 65.40700 1.000 67.91000 285 SER A C 1
ATOM 3318 O O . SER A 1 489 ? 4.88700 -31.34500 65.41000 1.000 69.03000 285 SER A O 1
ATOM 3321 N N . PRO A 1 490 ? 3.81600 -29.59600 64.60300 1.000 74.46000 286 PRO A N 1
ATOM 3322 C CA . PRO A 1 490 ? 4.84000 -29.35600 63.60400 1.000 68.19000 286 PRO A CA 1
ATOM 3323 C C . PRO A 1 490 ? 6.22400 -29.09200 64.12200 1.000 68.36000 286 PRO A C 1
ATOM 3324 O O . PRO A 1 490 ? 6.46100 -28.42400 65.09600 1.000 66.08000 286 PRO A O 1
ATOM 3328 N N . THR A 1 491 ? 7.13500 -29.68500 63.38900 1.000 63.82000 287 THR A N 1
ATOM 3329 C CA . THR A 1 491 ? 8.55900 -29.61500 63.55800 1.000 64.25000 287 THR A CA 1
ATOM 3330 C C . THR A 1 491 ? 9.04500 -28.43500 62.72100 1.000 65.57000 287 THR A C 1
ATOM 3331 O O . THR A 1 491 ? 8.39500 -28.01800 61.79800 1.000 61.32000 287 THR A O 1
ATOM 3335 N N . PRO A 1 492 ? 10.21600 -27.88600 63.03100 1.000 64.60000 288 PRO A N 1
ATOM 3336 C CA . PRO A 1 492 ? 10.83200 -26.84400 62.23200 1.000 61.37000 288 PRO A CA 1
ATOM 3337 C C . PRO A 1 492 ? 11.08700 -27.34900 60.82800 1.000 61.55000 288 PRO A C 1
ATOM 3338 O O . PRO A 1 492 ? 10.96400 -26.58600 59.91700 1.000 66.26000 288 PRO A O 1
ATOM 3342 N N . ALA A 1 493 ? 11.49500 -28.58800 60.64600 1.000 62.12000 289 ALA A N 1
ATOM 3343 C CA . ALA A 1 493 ? 11.66000 -29.10300 59.31700 1.000 67.69000 289 ALA A CA 1
ATOM 3344 C C . ALA A 1 493 ? 10.33100 -29.10100 58.57000 1.000 66.75000 289 ALA A C 1
ATOM 3345 O O . ALA A 1 493 ? 10.29200 -28.70800 57.43600 1.000 72.03000 289 ALA A O 1
ATOM 3347 N N . LEU A 1 494 ? 9.25100 -29.54000 59.19700 1.000 59.86000 290 LEU A N 1
ATOM 3348 C CA . LEU A 1 494 ? 7.93600 -29.52000 58.56300 1.000 65.69000 290 LEU A CA 1
ATOM 3349 C C . LEU A 1 494 ? 7.43300 -28.12300 58.31800 1.000 61.94000 290 LEU A C 1
ATOM 3350 O O . LEU A 1 494 ? 6.75400 -27.87100 57.36900 1.000 62.79000 290 LEU A O 1
ATOM 3355 N N . LYS A 1 495 ? 7.69500 -27.23100 59.24400 1.000 66.28000 291 LYS A N 1
ATOM 3356 C CA . LYS A 1 495 ? 7.31400 -25.83200 59.07700 1.000 61.80000 291 LYS A CA 1
ATOM 3357 C C . LYS A 1 495 ? 8.07800 -25.20300 57.92500 1.000 63.23000 291 LYS A C 1
ATOM 3358 O O . LYS A 1 495 ? 7.51300 -24.43100 57.14300 1.000 64.96000 291 LYS A O 1
ATOM 3364 N N . GLY A 1 496 ? 9.36800 -25.52100 57.80700 1.000 58.55000 292 GLY A N 1
ATOM 3365 C CA . GLY A 1 496 ? 10.13900 -25.04000 56.68200 1.000 55.17000 292 GLY A CA 1
ATOM 3366 C C . GLY A 1 496 ? 9.70400 -25.66500 55.37800 1.000 59.98000 292 GLY A C 1
ATOM 3367 O O . GLY A 1 496 ? 9.90400 -25.08000 54.30900 1.000 59.31000 292 GLY A O 1
ATOM 3368 N N . MET A 1 497 ? 9.10600 -26.85800 55.44300 1.000 60.00000 293 MET A N 1
ATOM 3369 C CA . MET A 1 497 ? 8.58200 -27.47400 54.23300 1.000 60.11000 293 MET A CA 1
ATOM 3370 C C . MET A 1 497 ? 7.28100 -26.80800 53.80000 1.000 54.14000 293 MET A C 1
ATOM 3371 O O . MET A 1 497 ? 7.05800 -26.59000 52.60600 1.000 48.42000 293 MET A O 1
ATOM 3376 N N . PHE A 1 498 ? 6.41100 -26.47400 54.74900 1.000 52.55000 294 PHE A N 1
ATOM 3377 C CA . PHE A 1 498 ? 5.21300 -25.73500 54.37800 1.000 56.79000 294 PHE A CA 1
ATOM 3378 C C . PHE A 1 498 ? 5.57200 -24.41300 53.71300 1.000 58.14000 294 PHE A C 1
ATOM 3379 O O . PHE A 1 498 ? 5.00800 -24.06400 52.67500 1.000 59.25000 294 PHE A O 1
ATOM 3387 N N . ASP A 1 499 ? 6.52100 -23.66700 54.28200 1.000 56.32000 295 ASP A N 1
ATOM 3388 C CA . ASP A 1 499 ? 6.81400 -22.35300 53.71300 1.000 56.79000 295 ASP A CA 1
ATOM 3389 C C . ASP A 1 499 ? 7.48600 -22.47000 52.35000 1.000 50.93000 295 ASP A C 1
ATOM 3390 O O . ASP A 1 499 ? 7.27300 -21.61500 51.48500 1.000 49.79000 295 ASP A O 1
ATOM 3395 N N . PHE A 1 500 ? 8.26700 -23.52600 52.12400 1.000 48.89000 296 PHE A N 1
ATOM 3396 C CA . PHE A 1 500 ? 8.83500 -23.74500 50.79600 1.000 51.05000 296 PHE A CA 1
ATOM 3397 C C . PHE A 1 500 ? 7.74000 -24.10800 49.80600 1.000 50.06000 296 PHE A C 1
ATOM 3398 O O . PHE A 1 500 ? 7.65800 -23.55400 48.70800 1.000 52.93000 296 PHE A O 1
ATOM 3406 N N . VAL A 1 501 ? 6.87300 -25.02500 50.20000 1.000 47.91000 297 VAL A N 1
ATOM 3407 C CA . VAL A 1 501 ? 5.81600 -25.50200 49.32900 1.000 48.18000 297 VAL A CA 1
ATOM 3408 C C . VAL A 1 501 ? 4.84900 -24.37600 48.95400 1.000 56.19000 297 VAL A C 1
ATOM 3409 O O . VAL A 1 501 ? 4.34500 -24.32700 47.82100 1.000 50.93000 297 VAL A O 1
ATOM 3413 N N . VAL A 1 502 ? 4.59900 -23.43300 49.87000 1.000 55.37000 298 VAL A N 1
ATOM 3414 C CA . VAL A 1 502 ? 3.77300 -22.28000 49.52900 1.000 53.63000 298 VAL A CA 1
ATOM 3415 C C . VAL A 1 502 ? 4.53200 -21.30800 48.61800 1.000 54.86000 298 VAL A C 1
ATOM 3416 O O . VAL A 1 502 ? 3.97100 -20.77700 47.65200 1.000 54.02000 298 VAL A O 1
ATOM 3420 N N . VAL A 1 503 ? 5.81200 -21.06000 48.91000 1.000 50.86000 299 VAL A N 1
ATOM 3421 C CA . VAL A 1 503 ? 6.63300 -20.21000 48.05000 1.000 52.42000 299 VAL A CA 1
ATOM 3422 C C . VAL A 1 503 ? 6.63700 -20.76300 46.63600 1.000 49.35000 299 VAL A C 1
ATOM 3423 O O . VAL A 1 503 ? 6.67600 -20.01000 45.66200 1.000 48.41000 299 VAL A O 1
ATOM 3427 N N . LEU A 1 504 ? 6.59600 -22.08600 46.50600 1.000 51.36000 300 LEU A N 1
ATOM 3428 C CA . LEU A 1 504 ? 6.50600 -22.71400 45.19800 1.000 49.46000 300 LEU A CA 1
ATOM 3429 C C . LEU A 1 504 ? 5.25500 -22.26800 44.44500 1.000 52.20000 300 LEU A C 1
ATOM 3430 O O . LEU A 1 504 ? 5.29700 -22.07200 43.22600 1.000 55.23000 300 LEU A O 1
ATOM 3435 N N . THR A 1 505 ? 4.12500 -22.12700 45.14000 1.000 49.72000 301 THR A N 1
ATOM 3436 C CA . THR A 1 505 ? 2.91500 -21.68900 44.44900 1.000 51.24000 301 THR A CA 1
ATOM 3437 C C . THR A 1 505 ? 3.02200 -20.23100 44.03500 1.000 54.86000 301 THR A C 1
ATOM 3438 O O . THR A 1 505 ? 2.60400 -19.86700 42.93200 1.000 61.13000 301 THR A O 1
ATOM 3442 N N . TYR A 1 506 ? 3.55600 -19.38100 44.91900 1.000 53.69000 302 TYR A N 1
ATOM 3443 C CA . TYR A 1 506 ? 3.68800 -17.95500 44.61900 1.000 52.44000 302 TYR A CA 1
ATOM 3444 C C . TYR A 1 506 ? 4.63100 -17.73500 43.44500 1.000 47.98000 302 TYR A C 1
ATOM 3445 O O . TYR A 1 506 ? 4.39300 -16.87500 42.59200 1.000 53.38000 302 TYR A O 1
ATOM 3454 N N . ALA A 1 507 ? 5.67700 -18.54000 43.35800 1.000 47.49000 303 ALA A N 1
ATOM 3455 C CA . ALA A 1 507 ? 6.61600 -18.40500 42.25600 1.000 55.64000 303 ALA A CA 1
ATOM 3456 C C . ALA A 1 507 ? 5.95000 -18.71900 40.92300 1.000 57.47000 303 ALA A C 1
ATOM 3457 O O . ALA A 1 507 ? 6.38300 -18.23000 39.87100 1.000 54.02000 303 ALA A O 1
ATOM 3459 N N . ASN A 1 508 ? 4.91100 -19.54900 40.95300 1.000 57.88000 304 ASN A N 1
ATOM 3460 C CA . ASN A 1 508 ? 4.21500 -19.93700 39.73500 1.000 64.56000 304 ASN A CA 1
ATOM 3461 C C . ASN A 1 508 ? 3.69100 -18.71600 38.98700 1.000 63.33000 304 ASN A C 1
ATOM 3462 O O . ASN A 1 508 ? 3.72900 -18.66800 37.75200 1.000 65.58000 304 ASN A O 1
ATOM 3467 N N . SER A 1 509 ? 3.23000 -17.70600 39.72100 1.000 61.32000 305 SER A N 1
ATOM 3468 C CA . SER A 1 509 ? 2.67300 -16.49700 39.12500 1.000 66.95000 305 SER A CA 1
ATOM 3469 C C . SER A 1 509 ? 3.73000 -15.46600 38.72900 1.000 72.06000 305 SER A C 1
ATOM 3470 O O . SER A 1 509 ? 3.37300 -14.29900 38.49300 1.000 69.27000 305 SER A O 1
ATOM 3473 N N . CYS A 1 510 ? 5.01200 -15.83300 38.65500 1.000 63.57000 306 CYS A N 1
ATOM 3474 C CA . CYS A 1 510 ? 5.96500 -15.04800 37.89100 1.000 58.17000 306 CYS A CA 1
ATOM 3475 C C . CYS A 1 510 ? 6.70000 -15.90600 36.87300 1.000 61.14000 306 CYS A C 1
ATOM 3476 O O . CYS A 1 510 ? 7.69700 -15.45000 36.30200 1.000 61.65000 306 CYS A O 1
ATOM 3479 N N . ALA A 1 511 ? 6.25800 -17.14300 36.64100 1.000 64.81000 307 ALA A N 1
ATOM 3480 C CA . ALA A 1 511 ? 6.84900 -17.94000 35.57100 1.000 60.20000 307 ALA A CA 1
ATOM 3481 C C . ALA A 1 511 ? 6.15000 -17.67900 34.24600 1.000 61.80000 307 ALA A C 1
ATOM 3482 O O . ALA A 1 511 ? 6.81100 -17.38900 33.24300 1.000 61.10000 307 ALA A O 1
ATOM 3484 N N . ASN A 1 512 ? 4.80100 -17.76900 34.23000 1.000 60.73000 308 ASN A N 1
ATOM 3485 C CA . ASN A 1 512 ? 3.99400 -17.66800 33.01100 1.000 61.59000 308 ASN A CA 1
ATOM 3486 C C . ASN A 1 512 ? 4.57800 -16.64400 32.03400 1.000 63.56000 308 ASN A C 1
ATOM 3487 O O . ASN A 1 512 ? 4.86400 -17.00200 30.87900 1.000 61.54000 308 ASN A O 1
ATOM 3492 N N . PRO A 1 513 ? 4.83300 -15.39100 32.45200 1.000 64.69000 309 PRO A N 1
ATOM 3493 C CA . PRO A 1 513 ? 5.37900 -14.42100 31.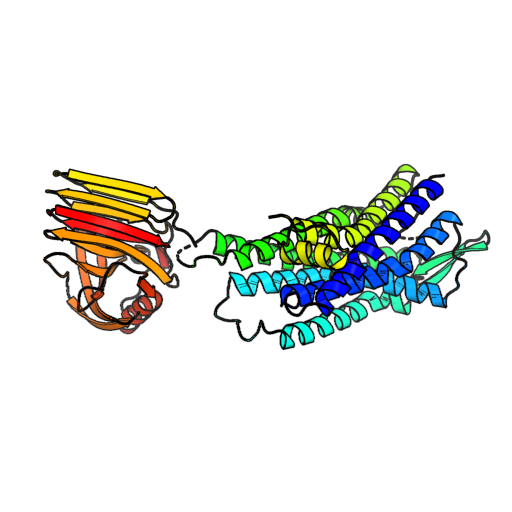48400 1.000 59.63000 309 PRO A CA 1
ATOM 3494 C C . PRO A 1 513 ? 6.71900 -14.83800 30.90900 1.000 54.02000 309 PRO A C 1
ATOM 3495 O O . PRO A 1 513 ? 6.89500 -14.81500 29.69100 1.000 55.32000 309 PRO A O 1
ATOM 3499 N N . ILE A 1 514 ? 7.67400 -15.21600 31.75900 1.000 55.03000 310 ILE A N 1
ATOM 3500 C CA . ILE A 1 514 ? 8.97500 -15.69400 31.28200 1.000 55.80000 310 ILE A CA 1
ATOM 3501 C C . ILE A 1 514 ? 8.80400 -16.82100 30.27000 1.000 59.96000 310 ILE A C 1
ATOM 3502 O O . ILE A 1 514 ? 9.56400 -16.93200 29.30100 1.000 59.50000 310 ILE A O 1
ATOM 3507 N N . LEU A 1 515 ? 7.80200 -17.67700 30.48300 1.000 60.43000 311 LEU A N 1
ATOM 3508 C CA . LEU A 1 515 ? 7.54000 -18.76900 29.55200 1.000 58.18000 311 LEU A CA 1
ATOM 3509 C C . LEU A 1 515 ? 6.96500 -18.25900 28.24200 1.000 59.35000 311 LEU A C 1
ATOM 3510 O O . LEU A 1 515 ? 7.28900 -18.79200 27.17400 1.000 59.53000 311 LEU A O 1
ATOM 3515 N N . TYR A 1 516 ? 6.08300 -17.25500 28.30500 1.000 58.17000 312 TYR A N 1
ATOM 3516 C CA . TYR A 1 516 ? 5.53900 -16.68300 27.07900 1.000 57.05000 312 TYR A CA 1
ATOM 3517 C C . TYR A 1 516 ? 6.65400 -16.16700 26.17800 1.000 61.45000 312 TYR A C 1
ATOM 3518 O O . TYR A 1 516 ? 6.57100 -16.28400 24.94900 1.000 64.56000 312 TYR A O 1
ATOM 3527 N N . ALA A 1 517 ? 7.71200 -15.60700 26.76800 1.000 56.17000 313 ALA A N 1
ATOM 3528 C CA . ALA A 1 517 ? 8.80300 -15.07900 25.96100 1.000 54.87000 313 ALA A CA 1
ATOM 3529 C C . ALA A 1 517 ? 9.67500 -16.18700 25.38300 1.000 61.78000 313 ALA A C 1
ATOM 3530 O O . ALA A 1 517 ? 10.28600 -16.00000 24.32400 1.000 69.05000 313 ALA A O 1
ATOM 3532 N N . PHE A 1 518 ? 9.73700 -17.34300 26.04000 1.000 59.27000 314 PHE A N 1
ATOM 3533 C CA . PHE A 1 518 ? 10.51900 -18.45700 25.52800 1.000 56.73000 314 PHE A CA 1
ATOM 3534 C C . PHE A 1 518 ? 9.72900 -19.37300 24.60500 1.000 61.08000 314 PHE A C 1
ATOM 3535 O O . PHE A 1 518 ? 10.33900 -20.11100 23.82200 1.000 59.14000 314 PHE A O 1
ATOM 3543 N N . LEU A 1 519 ? 8.39600 -19.33600 24.67100 1.000 57.16000 315 LEU A N 1
ATOM 3544 C CA . LEU A 1 519 ? 7.55400 -20.28100 23.95900 1.000 51.60000 315 LEU A CA 1
ATOM 3545 C C . LEU A 1 519 ? 6.60400 -19.64200 22.95900 1.000 61.19000 315 LEU A C 1
ATOM 3546 O O . LEU A 1 519 ? 5.93500 -20.37300 22.21800 1.000 58.42000 315 LEU A O 1
ATOM 3551 N N . ASP A 1 520 ? 6.46600 -18.31900 22.95300 1.000 65.78000 316 ASP A N 1
ATOM 3552 C CA . ASP A 1 520 ? 5.69100 -17.63600 21.92900 1.000 63.08000 316 ASP A CA 1
ATOM 3553 C C . ASP A 1 520 ? 6.57800 -16.57000 21.31700 1.000 66.28000 316 ASP A C 1
ATOM 3554 O O . ASP A 1 520 ? 7.09900 -15.70800 22.03000 1.000 67.44000 316 ASP A O 1
ATOM 3559 N N . ASP A 1 521 ? 6.77700 -16.65900 20.00300 1.000 68.75000 317 ASP A N 1
ATOM 3560 C CA . ASP A 1 521 ? 7.54300 -15.64200 19.29700 1.000 69.66000 317 ASP A CA 1
ATOM 3561 C C . ASP A 1 521 ? 6.82900 -14.30400 19.35400 1.000 72.11000 317 ASP A C 1
ATOM 3562 O O . ASP A 1 521 ? 7.46500 -13.26100 19.54500 1.000 67.53000 317 ASP A O 1
ATOM 3567 N N . ASN A 1 522 ? 5.49900 -14.32800 19.20900 1.000 67.51000 318 ASN A N 1
ATOM 3568 C CA . ASN A 1 522 ? 4.71400 -13.09900 19.21100 1.000 69.02000 318 ASN A CA 1
ATOM 3569 C C . ASN A 1 522 ? 4.83300 -12.36200 20.54200 1.000 71.05000 318 ASN A C 1
ATOM 3570 O O . ASN A 1 522 ? 4.91400 -11.12600 20.57400 1.000 67.65000 318 ASN A O 1
ATOM 3575 N N . PHE A 1 523 ? 4.84400 -13.10500 21.65200 1.000 69.34000 319 PHE A N 1
ATOM 3576 C CA . PHE A 1 523 ? 5.12400 -12.48700 22.94000 1.000 61.26000 319 PHE A CA 1
ATOM 3577 C C . PHE A 1 523 ? 6.55200 -11.98400 23.01500 1.000 61.39000 319 PHE A C 1
ATOM 3578 O O . PHE A 1 523 ? 6.80100 -10.94100 23.62600 1.000 63.71000 319 PHE A O 1
ATOM 3586 N N . LYS A 1 524 ? 7.49800 -12.68800 22.39200 1.000 60.20000 320 LYS A N 1
ATOM 3587 C CA . LYS A 1 524 ? 8.89700 -12.28500 22.50300 1.000 62.41000 320 LYS A CA 1
ATOM 3588 C C . LYS A 1 524 ? 9.14700 -10.93600 21.83400 1.000 63.89000 320 LYS A C 1
ATOM 3589 O O . LYS A 1 524 ? 9.78300 -10.05200 22.42400 1.000 64.61000 320 LYS A O 1
ATOM 3595 N N . LYS A 1 525 ? 8.63500 -10.74900 20.61300 1.000 64.84000 321 LYS A N 1
ATOM 3596 C CA . LYS A 1 525 ? 8.85400 -9.48800 19.90800 1.000 67.46000 321 LYS A CA 1
ATOM 3597 C C . LYS A 1 525 ? 8.07300 -8.34100 20.55200 1.000 62.66000 321 LYS A C 1
ATOM 3598 O O . LYS A 1 525 ? 8.60000 -7.23300 20.67800 1.000 62.82000 321 LYS A O 1
ATOM 3604 N N . SER A 1 526 ? 6.83400 -8.58700 20.99400 1.000 55.43000 322 SER A N 1
ATOM 3605 C CA . SER A 1 526 ? 6.10600 -7.58200 21.76900 1.000 59.15000 322 SER A CA 1
ATOM 3606 C C . SER A 1 526 ? 6.90200 -7.13900 22.99800 1.000 64.24000 322 SER A C 1
ATOM 3607 O O . SER A 1 526 ? 6.98200 -5.94000 23.30100 1.000 64.81000 322 SER A O 1
ATOM 3610 N N . PHE A 1 527 ? 7.50600 -8.09000 23.71900 1.000 61.03000 323 PHE A N 1
ATOM 3611 C CA . PHE A 1 527 ? 8.34400 -7.69000 24.84400 1.000 63.16000 323 PHE A CA 1
ATOM 3612 C C . PHE A 1 527 ? 9.54500 -6.88400 24.37000 1.000 65.24000 323 PHE A C 1
ATOM 3613 O O . PHE A 1 527 ? 9.98200 -5.96600 25.07100 1.000 68.28000 323 PHE A O 1
ATOM 3621 N N . GLN A 1 528 ? 10.08000 -7.20100 23.18200 1.000 61.89000 324 GLN A N 1
ATOM 3622 C CA . GLN A 1 528 ? 11.22700 -6.46300 22.64700 1.000 61.99000 324 GLN A CA 1
ATOM 3623 C C . GLN A 1 528 ? 10.80600 -5.10200 22.11500 1.000 60.20000 324 GLN A C 1
ATOM 3624 O O . GLN A 1 528 ? 11.47900 -4.09500 22.34800 1.000 60.51000 324 GLN A O 1
ATOM 3630 N N . ASN A 1 529 ? 9.71800 -5.06300 21.35300 1.000 59.20000 325 ASN A N 1
ATOM 3631 C CA . ASN A 1 529 ? 9.14200 -3.78500 20.97200 1.000 60.87000 325 ASN A CA 1
ATOM 3632 C C . ASN A 1 529 ? 8.97600 -2.87500 22.18500 1.000 65.43000 325 ASN A C 1
ATOM 3633 O O . ASN A 1 529 ? 9.35000 -1.70100 22.14600 1.000 67.31000 325 ASN A O 1
ATOM 3638 N N . VAL A 1 530 ? 8.45400 -3.40500 23.28800 1.000 68.37000 326 VAL A N 1
ATOM 3639 C CA . VAL A 1 530 ? 8.05000 -2.53300 24.38700 1.000 66.35000 326 VAL A CA 1
ATOM 3640 C C . VAL A 1 530 ? 9.25900 -2.03200 25.15100 1.000 67.49000 326 VAL A C 1
ATOM 3641 O O . VAL A 1 530 ? 9.37800 -0.83000 25.42100 1.000 72.82000 326 VAL A O 1
ATOM 3645 N N . LEU A 1 531 ? 10.17800 -2.92900 25.50300 1.000 64.32000 327 LEU A N 1
ATOM 3646 C CA . LEU A 1 531 ? 11.35100 -2.53400 26.27900 1.000 67.40000 327 LEU A CA 1
ATOM 3647 C C . LEU A 1 531 ? 12.54000 -2.11300 25.40900 1.000 67.75000 327 LEU A C 1
ATOM 3648 O O . LEU A 1 531 ? 13.69500 -2.25300 25.84100 1.000 69.01000 327 LEU A O 1
ATOM 3653 N N . CYS A 1 532 ? 12.26700 -1.55600 24.22800 1.000 65.68000 328 CYS A N 1
ATOM 3654 C CA . CYS A 1 532 ? 13.26400 -1.04800 23.28500 1.000 65.87000 328 CYS A CA 1
ATOM 3655 C C . CYS A 1 532 ? 14.53600 -1.88900 23.24700 1.000 63.81000 328 CYS A C 1
ATOM 3656 O O . CYS A 1 532 ? 15.64000 -1.38000 23.44800 1.000 66.13000 328 CYS A O 1
ATOM 3659 N N . LEU A 1 533 ? 14.38400 -3.17900 22.97900 1.000 60.41000 329 LEU A N 1
ATOM 3660 C CA . LEU A 1 533 ? 15.50900 -4.06200 22.75300 1.000 65.54000 329 LEU A CA 1
ATOM 3661 C C . LEU A 1 533 ? 15.72900 -4.22400 21.25100 1.000 67.86000 329 LEU A C 1
ATOM 3662 O O . LEU A 1 533 ? 14.99900 -3.67300 20.42700 1.000 74.28000 329 LEU A O 1
ATOM 3667 N N . VAL A 1 534 ? 16.72400 -5.02900 20.89500 1.000 61.76000 330 VAL A N 1
ATOM 3668 C CA . VAL A 1 534 ? 17.24700 -5.09700 19.53300 1.000 54.78000 330 VAL A CA 1
ATOM 3669 C C . VAL A 1 534 ? 16.72900 -6.35200 18.85800 1.000 58.27000 330 VAL A C 1
ATOM 3670 O O . VAL A 1 534 ? 16.98300 -7.46600 19.33200 1.000 63.81000 330 VAL A O 1
ATOM 3674 N N . LYS A 1 535 ? 16.05300 -6.17600 17.73200 1.000 58.93000 331 LYS A N 1
ATOM 3675 C CA . LYS A 1 535 ? 15.50900 -7.28600 16.96100 1.000 56.18000 331 LYS A CA 1
ATOM 3676 C C . LYS A 1 535 ? 16.50100 -7.58800 15.83600 1.000 61.34000 331 LYS A C 1
ATOM 3677 O O . LYS A 1 535 ? 16.67100 -6.78400 14.90800 1.000 54.90000 331 LYS A O 1
ATOM 3683 N N . VAL A 1 536 ? 17.17100 -8.73600 15.93200 1.000 61.06000 332 VAL A N 1
ATOM 3684 C CA . VAL A 1 536 ? 18.18800 -9.12000 14.96400 1.000 67.47000 332 VAL A CA 1
ATOM 3685 C C . VAL A 1 536 ? 17.86400 -10.50900 14.43900 1.000 68.50000 332 VAL A C 1
ATOM 3686 O O . VAL A 1 536 ? 18.03800 -11.50500 15.14900 1.000 70.56000 332 VAL A O 1
ATOM 3690 N N . SER A 1 537 ? 17.41000 -10.57500 13.19300 1.000 69.74000 333 SER A N 1
ATOM 3691 C CA . SER A 1 537 ? 17.15100 -11.84600 12.53900 1.000 75.85000 333 SER A CA 1
ATOM 3692 C C . SER A 1 537 ? 18.48600 -12.56800 12.31400 1.000 83.17000 333 SER A C 1
ATOM 3693 O O . SER A 1 537 ? 19.49200 -11.94700 11.93200 1.000 83.37000 333 SER A O 1
ATOM 3718 N N . TYR B 2 4 ? -0.55100 -20.61800 59.92200 1.000 70.93000 4 TYR B N 1
ATOM 3719 C CA . TYR B 2 4 ? -1.55800 -19.56800 60.02800 1.000 74.22000 4 TYR B CA 1
ATOM 3720 C C . TYR B 2 4 ? -1.26500 -18.44900 59.04600 1.000 67.82000 4 TYR B C 1
ATOM 3721 O O . TYR B 2 4 ? -0.62300 -17.54700 59.45400 1.000 70.09000 4 TYR B O 1
ATOM 3744 N N . LYS B 2 6 ? -1.03200 -19.54700 54.80300 1.000 68.51000 6 LYS B N 1
ATOM 3745 C CA . LYS B 2 6 ? -0.16000 -20.19400 53.88000 1.000 65.65000 6 LYS B CA 1
ATOM 3746 C C . LYS B 2 6 ? 1.21800 -19.80500 54.39100 1.000 59.66000 6 LYS B C 1
ATOM 3747 O O . LYS B 2 6 ? 2.12000 -19.47600 53.69900 1.000 57.32000 6 LYS B O 1
ATOM 3753 N N . THR B 2 7 ? 1.40500 -19.83800 55.87000 1.000 62.58000 7 THR B N 1
ATOM 3754 C CA . THR B 2 7 ? 2.73300 -19.49300 56.36200 1.000 69.92000 7 THR B CA 1
ATOM 3755 C C . THR B 2 7 ? 2.88600 -20.09100 57.79400 1.000 60.99000 7 THR B C 1
ATOM 3756 O O . THR B 2 7 ? 1.95400 -20.15000 58.51300 1.000 60.90000 7 THR B O 1
ATOM 3760 N N . CYS B 2 8 ? 4.24500 -20.60400 58.22000 1.000 66.32000 8 CYS B N 1
ATOM 3761 C CA . CYS B 2 8 ? 4.42600 -21.15800 59.57800 1.000 66.01000 8 CYS B CA 1
ATOM 3762 C C . CYS B 2 8 ? 5.46200 -20.23200 60.27000 1.000 68.06000 8 CYS B C 1
ATOM 3763 O O . CYS B 2 8 ? 6.09100 -20.58400 61.21200 1.000 71.54000 8 CYS B O 1
#

Foldseek 3Di:
DVLVVLLVLLVVLLVLLQVLLVLLLVLCVPDPVNPFLLSLLVNQLSVLLNLQSVLSNQVSVCSNVVARDPFWVSLLSNLLSVLSNQFLNLLSLLVSLVLLLCCQVPVPPCVVCRDVVNSVVVSVVSVVVSCVLCVQSNVQWGWDADPVGGIDTDGDDDDDDCPCQLVVLVSSCCRRPNVSVVSRVVSVVSSCVSVVQWWWDDWDKDDDDFWDWDKADDPTQKIKIFTQGAAKIKTWTFHQFDDLQFKKKKAKQFWWWFAWKWFWKWFFFVQPTEIEIETQATHPDFDAAQWQAWFDDQNFIWTWHKDKDALDADPVGHGDIYMYIYTTTPHHHDGRDMGIHRNNRVQVVCVVSVNHHHPGGGIITRIMIGHNTGGMIMMGITTDDDDPLSVLVSVLSVVLVVLQCVLQVLVSVLSNVVSVDDDDDDPVNVVSNSVSVSSNSSSSSVSSVSCCVRPVSSVVSSCVVVVHDDDD/DVPD

Secondary structure (P-SEA, 3-state):
caaaaaaaaaaaaaaaaa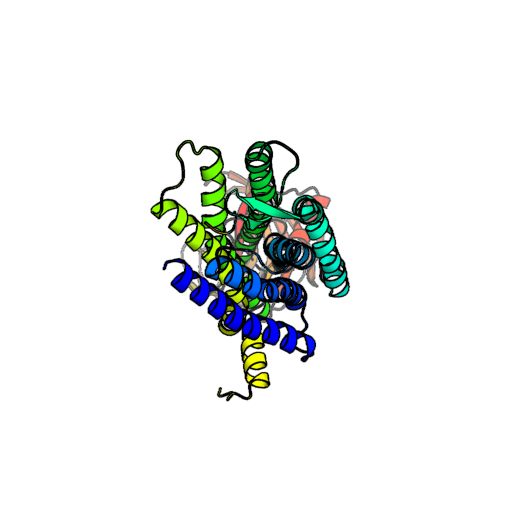aaaaaaaaaaacccccccaaaaaaaaaaaaaaaaaaaaaaaaaaaaaccccccaaaaaaaaaaaaaaacaaaaaaaaaaaaaaaaacccccccccccaaaaaaaaaaaaaaaaaaaaaaaaabbbbbccccccccccccccccccaaaaaaaaaaaaccaaaaaaaaaaaaaaaaaaacccccbbbbbbccccbbbbbbccccbbbbbbbccccccccccccccccccbbbbbccccccccbbbbcccccccccbbbbbbcccccccccccccccccccccbbbbbbbbbbcccccccccbbbbbbbbbbbccccccccccccaaaaaaaaaaaacccccccccccccccccccccbbbbbbcccccccaaaaaaaaaaaaaaaaaaaacaaaaaaaaaaaaccccccaaaaaaaaaaaaaaaacccaaaaaaaaccaaaaaaaaaaacccccc/cccc

GO terms:
  GO:0004994 somatostatin receptor activity (F, TAS)
  GO:0005886 plasma membrane (C, TAS)
  GO:0007187 G protein-coupled receptor signaling pathway, coupled to cyclic nucleotide second messenger (P, TAS)
  GO:0008285 negative regulation of cell population proliferation (P, TAS)
  GO:0005515 protein binding (F, IPI)
  GO:0005829 cytosol (C, IDA)
  GO:0030165 PDZ domain binding (F, IPI)

B-factor: mean 58.95, std 12.59, range [29.97, 106.73]

InterPro domains:
  IPR000276 G protein-coupled receptor, rhodopsin-like [PF00001] (60-312)
  IPR000276 G protein-coupled receptor, rhodopsin-like [PR00237] (45-69)
  IPR000276 G protein-coupled receptor, rhodopsin-like [PR00237] (78-99)
  IPR000276 G protein-coupled receptor, rhodopsin-like [PR00237] (122-144)
  IPR000276 G protein-coupled receptor, rhodopsin-like [PR00237] (158-179)
  IPR000276 G protein-coupled receptor, rhodopsin-like [PR00237] (209-232)
  IPR000276 G protein-coupled receptor, rhodopsin-like [PR00237] (254-278)
  IPR000276 G protein-coupled receptor, rhodopsin-like [PR00237] (294-320)
  IPR000276 G protein-coupled receptor, rhodopsin-like [PS00237] (128-144)
  IPR000276 G protein-coupled receptor, rhodopsin-like [SM01381] (54-327)
  IPR000586 Somatostatin receptor family [PR00246] (42-54)
  IPR000586 Somatostatin receptor family [PR00246] (97-105)
  IPR000586 Somatostatin receptor family [PR00246] (116-125)
  IPR000586 Somatostatin receptor family [PR00246] (233-242)
  IPR000586 Somatostatin receptor family [PR00246] (243-256)
  IPR000586 Somatostatin receptor family [PR00246] (276-284)
  IPR000586 Somatostatin receptor family [PR00246] (314-326)
  IPR002074 Somatostatin receptor 2 [PR00588] (8-25)
  IPR002074 Somatostatin receptor 2 [PR00588] (26-45)
  IPR002074 Somatostatin receptor 2 [PR00588] (180-195)

Nearest PDB structures (foldseek):
  7xna-assembly1_A  TM=1.002E+00  e=2.272E-86  Homo sapiens
  7xn9-assembly1_A  TM=6.181E-01  e=8.275E-74  Homo sapiens
  1bvv-assembly1_A  TM=9.806E-01  e=1.426E-32  Niallia circulans
  1hv0-assembly1_A  TM=9.802E-01  e=2.221E-32  Niallia circulans
  1c5i-assembly1_A  TM=9.786E-01  e=2.705E-32  Niallia circulans

Sequence (476 aa):
TSNAVLTFIYFVVCIIGLCGNTLVIYVILRYAKMKTITNIYILNLAIANELFMLGLPFLAMQVALEHWPFGKAICRVVMTVDGINQFTSIFCLTVMSIDRYLAVVHPIKSAKWRRPRTAKMITMAVWGVSLLVILPIMIYAGLRSNQWGRSSCTINWPGESGAWYTGFIIYTFILGFLVPLTIICLCYLFIIIKVKSASTDYWQNWTFGGGIVNAVNGSGGNYSVNWSNTGNFVVGKGWTTGSPFRTINYNAGVWAPNGNGYLTLYGWTRSPLIEYYVVDSWGTYRPTGTYKGTVKSDGGTYDIYTTTRYNAPSIDGDDTTFTQYWSVRQSKRPTGSNATITFTNHVNAWKSHGMNLGSNWAYQVMATEGYQSSGSSNVTVWSSKRKKSEKKVTRMVSIVVAVFIFCWLPFYIFNVSSVSMAISPTPALKGMFDFVVVLTYANSCANPILYAFLDDNFKKSFQNVLCLVKVSYKTC

Solvent-accessible surface area: 22059 Å² total